Protein 6NNR (pdb70)

Solvent-accessible surface area: 20261 Å² total

Sequence (526 aa):
KQYLELMQKVLDEEGTTQQKKNDRTGTGTLSSIFGHQMRRFNLQDGFPLVTTKRRCCHHLLRSIIHELLWFLQGDTNIAYLHENNVTIWDEWADENGDDLGPVYGKQWRAWPTPDGRHIIDQITTVVLNQLKNDPDSRRIIIVSAWNVGELDKMALLAPCHAFFQFYVADDGKLSCQLYQRSCDVFLGLPFNIASYALLLVHMMMAQQQCDLEVGDFVWTGGDTHLYSNHMDQTHLLQLSREEPRPLPKKLIIKRKPESSIFDYRFEDFEIIEGYDPHPGIKAPVAIKQYLELMQKKVLLDEGTQQKNDRTGTGTLSSIFGHQMRFNLQDGFPLVTTKRRCHLRRSIIHELLWFLQQGDTNIAYLHENNVTIWDEWADENGDLGPVYGKQWRAWPTPDGRHIDQITTVLNQLKNDPDSRRIIVSAWNVGELDKMALLAPCHAFFQFYVADGKLSCQLYQRSCDVFLGLPFNIASYALLLVHMMMAQQCDLEVGDFVWTGGDTHLYSSNHMDQTHLQLSREPRPLPKLIIKRKPESIFDYRFEDFEIEGYDPHPGIKAPVAI

CATH classification: 3.30.572.10

Nearest PDB structures (foldseek):
  3bgx-assembly1_A  TM=1.001E+00  e=1.207E-60  Escherichia coli
  2fto-assembly1_X-2  TM=1.001E+00  e=1.131E-60  Escherichia coli
  1ddu-assembly1_A  TM=1.001E+00  e=1.466E-60  Escherichia coli
  1fwm-assembly1_B  TM=9.987E-01  e=2.802E-60  Escherichia coli
  1dna-assembly1_B  TM=9.992E-01  e=1.165E-59  Escherichia coli

Radius of gyration: 22.8 Å; Cα contacts (8 Å, |Δi|>4): 1130; chains: 2; boun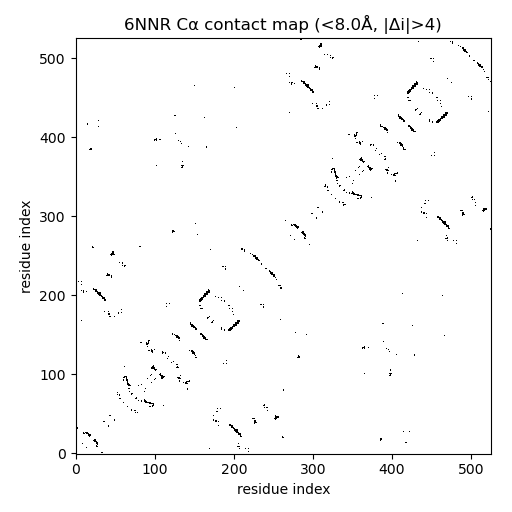ding box: 58×60×54 Å

Foldseek 3Di:
DQLLVVLVCLVVPFDWDADPLRQIWTWDFKDKDKDFCVQFQQFFFLADDDVQLLVQVLLCLCVLHFFCPSVVVVPHCVCVVQADPRRGQFRFRSNQCQFNADPVGGTDNLVVVLLVCCQPPQVDFPSKGARQNVVRQVRGSHGQQQGMKGWHDDPQAIEMETEGAEEQSPPPVSSVSNNVSVVRVLSSLQNVGHHGMYMYMYGTHIHGPQCVVVSVSSSVDDTDRHWHKAFQDNDPDSSPDDPVRIDTGDRNHDYHDDTDDRD/DVLLVVLVCLVVPFDWDCDPLRQIWGWDFKDKDKDFCVQFQPFFFLADDDVLQLVQVLLCLCVLHFFCPSVVVSPHCPCVVQADPRRGFFNARSVQCQFNADPVGGGDNLVVVLLCCCQPPQQDPPSKGARQPVVRQVGGSDGQQQGMKGWHDDPQAIEMETEGAEEQSPPGVSSVSNNVSVLRVLSCLSRVGHHGMYMYMYGTHIHGPQCPVVSVSSSVDDTDRHWHKAQQDNDPDSSPDDPVRIDTGPRNHDHHDDDDDRD

Secondary structure (DSSP, 8-state):
-HHHHHHHHHHHH-EEE--TTSS-EEEEEEEEEEEEGGG------SS---HHHHHHHHHHHHHT--BTHHHHHTT--TTGGG--TTSB--S-HHHHHHHEEPTTS-EE-HHHHHHHHHHH-TT-S--EEE---GGGGGGSSS--SEEEEEEEEETTEEEEEEEEEEEETTTHHHHHHHHHHHHHHHHHHHHT-EEEEEEEEEEEEEEEGGGHHHHHHHHTSPPPPP-EEEE----SSTT---GGGEEEES--PPPP---PPP-/-HHHHHHHHHHHH-EEE--TTSS-EEEEEEEEEEEEGGG------SS---HHHHHHHHHHHHTT--BTHHHHHTT--TTGGG--TTSB--S-HHHHHHHEEPTTS-EE-HHHHHHHHHHH-TT-S--EEE---GGGGGGSSS--SEEEEEEEEETTEEEEEEEEEEEETTTHHHHHHHHHHHHHHHHHHHHT-EEEEEEEEEEEEEEEGGGHHHHHHHHTSPP----EEEE----SSTT---GGGEEEES--PPPP---PPP-

Organism: Escherichia coli (strain K12) (NCBI:txid83333)

Structure (mmCIF, N/CA/C/O backbone):
data_6NNR
#
_entry.id   6NNR
#
_cell.length_a   125.530
_cell.length_b   125.530
_cell.length_c   66.757
_cell.angle_alpha   90.00
_cell.angle_beta   90.00
_cell.angle_gamma   120.00
#
_symmetry.space_group_name_H-M   'P 63'
#
loop_
_entity.id
_entity.type
_entity.pdbx_description
1 polymer 'Thymidylate synthase'
2 non-polymer "2'-deoxy-5'-uridylic acid"
3 non-polymer '10-PROPARGYL-5,8-DIDEAZAFOLIC ACID'
4 non-polymer 'SODIUM ION'
5 non-polymer '4-(2-HYDROXYETHYL)-1-PIPERAZINE ETHANESULFONIC ACID'
6 water water
#
loop_
_atom_site.group_PDB
_atom_site.id
_atom_site.type_symbol
_atom_site.label_atom_id
_atom_site.label_alt_id
_atom_site.label_comp_id
_atom_site.label_asym_id
_atom_site.label_entity_id
_atom_site.label_seq_id
_atom_site.pdbx_PDB_ins_code
_atom_site.Cartn_x
_atom_site.Cartn_y
_atom_site.Cartn_z
_atom_site.occupancy
_atom_site.B_iso_or_equiv
_atom_site.auth_seq_id
_atom_site.auth_comp_id
_atom_site.auth_asym_id
_atom_site.auth_atom_id
_atom_site.pdbx_PDB_model_num
ATOM 18 N N . LYS A 1 2 ? -7.505 31.854 32.729 1.00 9.45 2 LYS A N 1
ATOM 19 C CA . LYS A 1 2 ? -8.729 32.618 32.936 1.00 1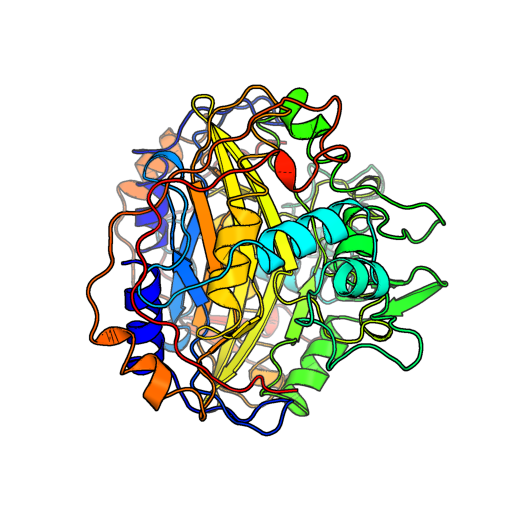0.36 2 LYS A CA 1
ATOM 20 C C . LYS A 1 2 ? -9.400 33.038 31.624 1.00 9.09 2 LYS A C 1
ATOM 21 O O . LYS A 1 2 ? -10.600 32.836 31.463 1.00 10.21 2 LYS A O 1
ATOM 40 N N . GLN A 1 3 ? -8.645 33.634 30.696 1.00 9.26 3 GLN A N 1
ATOM 41 C CA . GLN A 1 3 ? -9.254 34.140 29.459 1.00 9.65 3 GLN A CA 1
ATOM 42 C C . GLN A 1 3 ? -9.851 32.995 28.649 1.00 8.89 3 GLN A C 1
ATOM 43 O O . GLN A 1 3 ? -10.877 33.153 27.969 1.00 9.39 3 GLN A O 1
ATOM 57 N N . TYR A 1 4 ? -9.167 31.856 28.647 1.00 8.81 4 TYR A N 1
ATOM 58 C CA . TYR A 1 4 ? -9.566 30.693 27.863 1.00 8.85 4 TYR A CA 1
ATOM 59 C C . TYR A 1 4 ? -10.832 30.057 28.433 1.00 8.44 4 TYR A C 1
ATOM 60 O O . TYR A 1 4 ? -11.771 29.731 27.690 1.00 8.95 4 TYR A O 1
ATOM 78 N N . LEU A 1 5 ? -10.886 29.875 29.753 1.00 9.08 5 LEU A N 1
ATOM 79 C CA . LEU A 1 5 ? -12.092 29.334 30.375 1.00 9.00 5 LEU A CA 1
ATOM 80 C C . LEU A 1 5 ? -13.267 30.299 30.228 1.00 8.99 5 LEU A C 1
ATOM 81 O O . LEU A 1 5 ? -14.411 29.874 30.016 1.00 9.90 5 LEU A O 1
ATOM 97 N N . GLU A 1 6 ? -13.012 31.607 30.277 1.00 9.47 6 GLU A N 1
ATOM 98 C CA . GLU A 1 6 ? -14.094 32.556 30.065 1.00 10.12 6 GLU A CA 1
ATOM 99 C C . GLU A 1 6 ? -14.637 32.455 28.646 1.00 9.18 6 GLU A C 1
ATOM 100 O O . GLU A 1 6 ? -15.848 32.578 28.435 1.00 9.84 6 GLU A O 1
ATOM 112 N N . LEU A 1 7 ? -13.771 32.223 27.662 1.00 8.99 7 LEU A N 1
ATOM 113 C CA . LEU A 1 7 ? -14.245 32.028 26.298 1.00 9.22 7 LEU A CA 1
ATOM 114 C C . LEU A 1 7 ? -15.075 30.756 26.196 1.00 8.58 7 LEU A C 1
ATOM 115 O O . LEU A 1 7 ? -16.149 30.759 25.589 1.00 9.31 7 LEU A O 1
ATOM 131 N N . MET A 1 8 ? -14.598 29.646 26.764 1.00 8.61 8 MET A N 1
ATOM 132 C CA . MET A 1 8 ? -15.411 28.428 26.745 1.00 9.18 8 MET A CA 1
ATOM 133 C C . MET A 1 8 ? -16.805 28.710 27.292 1.00 8.96 8 MET A C 1
ATOM 134 O O . MET A 1 8 ? -17.816 28.320 26.695 1.00 9.78 8 MET A O 1
ATOM 148 N N . GLN A 1 9 ? -16.878 29.390 28.436 1.00 9.47 9 GLN A N 1
ATOM 149 C CA . GLN A 1 9 ? -18.172 29.644 29.050 1.00 10.44 9 GLN A CA 1
ATOM 150 C C . GLN A 1 9 ? -19.031 30.560 28.189 1.00 9.99 9 GLN A C 1
ATOM 151 O O . GLN A 1 9 ? -20.259 30.409 28.173 1.00 11.00 9 GLN A O 1
ATOM 165 N N . LYS A 1 10 ? -18.415 31.520 27.482 1.00 9.85 10 LYS A N 1
ATOM 166 C CA . LYS A 1 10 ? -19.153 32.401 26.589 1.00 10.67 10 LYS A CA 1
ATOM 167 C C . LYS A 1 10 ? -19.743 31.629 25.414 1.00 10.02 10 LYS A C 1
ATOM 168 O O . LYS A 1 10 ? -20.893 31.867 25.038 1.00 10.89 10 LYS A O 1
ATOM 187 N N . VAL A 1 11 ? -18.972 30.722 24.801 1.00 9.75 11 VAL A N 1
ATOM 188 C CA . VAL A 1 11 ? -19.533 29.888 23.735 1.00 9.50 11 VAL A CA 1
ATOM 189 C C . VAL A 1 11 ? -20.729 29.108 24.257 1.00 9.56 11 VAL A C 1
ATOM 190 O O . VAL A 1 11 ? -21.782 29.034 23.606 1.00 10.22 11 VAL A O 1
ATOM 203 N N . LEU A 1 12 ? -20.580 28.504 25.441 1.00 9.54 12 LEU A N 1
ATOM 204 C CA . LEU A 1 12 ? -21.676 27.729 26.018 1.00 9.87 12 LEU A CA 1
ATOM 205 C C . LEU A 1 12 ? -22.893 28.605 26.288 1.00 10.42 12 LEU A C 1
ATOM 206 O O . LEU A 1 12 ? -24.037 28.191 26.043 1.00 10.67 12 LEU A O 1
ATOM 222 N N . ASP A 1 13 ? -22.678 29.810 26.813 1.00 9.97 13 ASP A N 1
ATOM 223 C CA . ASP A 1 13 ? -23.796 30.656 27.220 1.00 11.24 13 ASP A CA 1
ATOM 224 C C . ASP A 1 13 ? -24.485 31.335 26.039 1.00 12.32 13 ASP A C 1
ATOM 225 O O . ASP A 1 13 ? -25.704 31.570 26.100 1.00 14.66 13 ASP A O 1
ATOM 234 N N A GLU A 1 14 ? -23.749 31.641 24.971 0.55 11.40 14 GLU A N 1
ATOM 235 N N B GLU A 1 14 ? -23.745 31.672 24.979 0.45 10.96 14 GLU A N 1
ATOM 236 C CA A GLU A 1 14 ? -24.239 32.500 23.902 0.55 13.24 14 GLU A CA 1
ATOM 237 C CA B GLU A 1 14 ? -24.266 32.495 23.896 0.45 11.77 14 GLU A CA 1
ATOM 238 C C A GLU A 1 14 ? -24.217 31.851 22.528 0.55 12.62 14 GLU A C 1
ATOM 239 C C B GLU A 1 14 ? -24.354 31.779 22.556 0.45 10.20 14 GLU A C 1
ATOM 240 O O A GLU A 1 14 ? -24.689 32.466 21.563 0.55 14.85 14 GLU A O 1
ATOM 241 O O B GLU A 1 14 ? -25.036 32.275 21.653 0.45 10.91 14 GLU A O 1
ATOM 264 N N . GLY A 1 15 ? -23.685 30.646 22.399 1.00 11.60 15 GLY A N 1
ATOM 265 C CA . GLY A 1 15 ? -23.579 30.029 21.094 1.00 10.87 15 GLY A CA 1
ATOM 266 C C . GLY A 1 15 ? -24.891 29.461 20.577 1.00 11.64 15 GLY A C 1
ATOM 267 O O . GLY A 1 15 ? -25.860 29.239 21.310 1.00 13.68 15 GLY A O 1
ATOM 272 N N A THR A 1 16 ? -24.914 29.159 19.293 0.55 12.31 16 THR A N 1
ATOM 273 N N B THR A 1 16 ? -24.903 29.285 19.252 0.45 10.81 16 THR A N 1
ATOM 274 C CA A THR A 1 16 ? -26.056 28.483 18.707 0.55 12.68 16 THR A CA 1
ATOM 275 C CA B THR A 1 16 ? -26.001 28.704 18.489 0.45 12.00 16 THR A CA 1
ATOM 276 C C A THR A 1 16 ? -25.575 27.253 17.949 0.55 11.34 16 THR A C 1
ATOM 277 C C B THR A 1 16 ? -25.547 27.385 17.872 0.45 11.82 16 THR A C 1
ATOM 278 O O A THR A 1 16 ? -24.420 27.162 17.535 0.55 11.05 16 THR A O 1
ATOM 279 O O B THR A 1 16 ? -24.407 27.258 17.418 0.45 12.50 16 THR A O 1
ATOM 300 N N A GLN A 1 17 ? -26.466 26.280 17.798 0.55 11.23 17 GLN A N 1
ATOM 301 N N B GLN A 1 17 ? -26.450 26.409 17.851 0.45 13.47 17 GLN A N 1
ATOM 302 C CA A GLN A 1 17 ? -26.112 25.075 17.065 0.55 11.97 17 GLN A CA 1
ATOM 303 C CA B GLN A 1 17 ? -26.148 25.078 17.341 0.45 15.71 17 GLN A CA 1
ATOM 304 C C A GLN A 1 17 ? -25.949 25.369 15.583 0.55 12.77 17 GLN A C 1
ATOM 305 C C B GLN A 1 17 ? -26.183 25.077 15.815 0.45 14.67 17 GLN A C 1
ATOM 306 O O A GLN A 1 17 ? -26.734 26.110 14.983 0.55 11.96 17 GLN A O 1
ATOM 307 O O B GLN A 1 17 ? -27.184 25.476 15.213 0.45 15.14 17 GLN A O 1
ATOM 334 N N A LYS A 1 18 ? -24.921 24.765 14.998 0.55 12.36 18 LYS A N 1
ATOM 335 N N B LYS A 1 18 ? -25.094 24.620 15.190 0.45 13.09 18 LYS A N 1
ATOM 336 C CA A LYS A 1 18 ? -24.642 24.836 13.572 0.55 12.90 18 LYS A CA 1
ATOM 337 C CA B LYS A 1 18 ? -24.938 24.649 13.738 0.45 14.18 18 LYS A CA 1
ATOM 338 C C A LYS A 1 18 ? -24.228 23.453 13.093 0.55 11.28 18 LYS A C 1
ATOM 339 C C B LYS A 1 18 ? -24.452 23.304 13.217 0.45 12.80 18 LYS A C 1
ATOM 340 O O A LYS A 1 18 ? -23.452 22.765 13.764 0.55 10.72 18 LYS A O 1
ATOM 341 O O B LYS A 1 18 ? -23.796 22.540 13.929 0.45 14.44 18 LYS A O 1
ATOM 378 N N . ASN A 1 19 ? -24.745 23.046 11.940 1.00 12.56 19 ASN A N 1
ATOM 379 C CA . ASN A 1 19 ? -24.088 21.974 11.201 1.00 11.55 19 ASN A CA 1
ATOM 380 C C . ASN A 1 19 ? -22.732 22.493 10.714 1.00 11.17 19 ASN A C 1
ATOM 381 O O . ASN A 1 19 ? -22.473 23.699 10.706 1.00 11.79 19 ASN A O 1
ATOM 393 N N . ASP A 1 20 ? -21.854 21.579 10.303 1.00 10.61 20 ASP A N 1
ATOM 394 C CA . ASP A 1 20 ? -20.545 22.005 9.824 1.00 10.36 20 ASP A CA 1
ATOM 395 C C . ASP A 1 20 ? -20.022 21.055 8.752 1.00 10.26 20 ASP A C 1
ATOM 396 O O . ASP A 1 20 ? -20.548 19.953 8.535 1.00 10.69 20 ASP A O 1
ATOM 405 N N . ARG A 1 21 ? -18.949 21.516 8.094 1.00 9.62 21 ARG A N 1
ATOM 406 C CA . ARG A 1 21 ? -18.280 20.775 7.023 1.00 9.97 21 ARG A CA 1
ATOM 407 C C . ARG A 1 21 ? -18.014 19.325 7.397 1.00 9.81 21 ARG A C 1
ATOM 408 O O . ARG A 1 21 ? -18.170 18.433 6.553 1.00 10.96 21 ARG A O 1
ATOM 429 N N . THR A 1 22 ? -17.560 19.075 8.632 1.00 9.60 22 THR A N 1
ATOM 430 C CA . THR A 1 22 ? -17.122 17.741 9.036 1.00 9.98 22 THR A CA 1
ATOM 431 C C . THR A 1 22 ? -18.281 16.798 9.342 1.00 10.25 22 THR A C 1
ATOM 432 O O . THR A 1 22 ? -18.042 15.608 9.541 1.00 11.26 22 THR A O 1
ATOM 443 N N . GLY A 1 23 ? -19.507 17.303 9.420 1.00 10.13 23 GLY A N 1
ATOM 444 C CA . GLY A 1 23 ? -20.660 16.502 9.799 1.00 10.49 23 GLY A CA 1
ATOM 445 C C . GLY A 1 23 ? -20.801 16.251 11.280 1.00 11.30 23 GLY A C 1
ATOM 446 O O . GLY A 1 23 ? -21.625 15.420 11.682 1.00 14.02 23 GLY A O 1
ATOM 450 N N . THR A 1 24 ? -20.040 16.942 12.116 1.00 10.47 24 THR A N 1
ATOM 451 C CA . THR A 1 24 ? -20.047 16.714 13.554 1.00 10.22 24 THR A CA 1
ATOM 452 C C . THR A 1 24 ? -21.084 17.563 14.276 1.00 10.41 24 THR A C 1
ATOM 453 O O . THR A 1 24 ? -21.719 17.090 15.230 1.00 11.51 24 THR A O 1
ATOM 464 N N . GLY A 1 25 ? -21.242 18.809 13.853 1.00 10.64 25 GLY A N 1
ATOM 465 C CA . GLY A 1 25 ? -22.076 19.764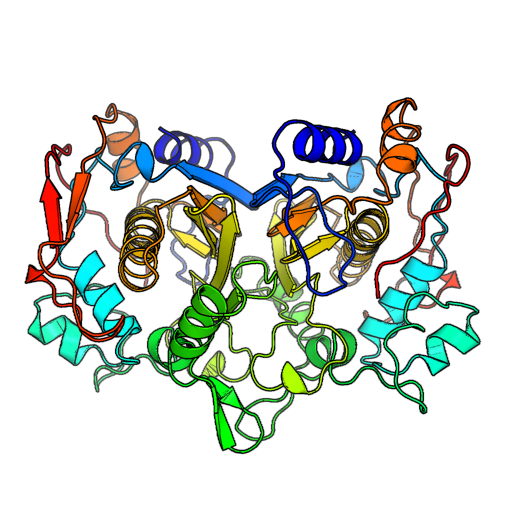 14.547 1.00 10.51 25 GLY A CA 1
ATOM 466 C C . GLY A 1 25 ? -21.293 20.521 15.606 1.00 10.06 25 GLY A C 1
ATOM 467 O O . GLY A 1 25 ? -20.434 19.947 16.283 1.00 10.46 25 GLY A O 1
ATOM 471 N N . THR A 1 26 ? -21.590 21.814 15.758 1.00 9.93 26 THR A N 1
ATOM 472 C CA . THR A 1 26 ? -20.911 22.668 16.723 1.00 9.44 26 THR A CA 1
ATOM 473 C C . THR A 1 26 ? -21.912 23.551 17.454 1.00 9.45 26 THR A C 1
ATOM 474 O O . THR A 1 26 ? -23.075 23.698 17.051 1.00 10.68 26 THR A O 1
ATOM 485 N N . LEU A 1 27 ? -21.435 24.129 18.547 1.00 9.64 27 LEU A N 1
ATOM 486 C CA . LEU A 1 27 ? -22.043 25.284 19.190 1.00 9.05 27 LEU A CA 1
ATOM 487 C C . LEU A 1 27 ? -21.105 26.457 18.937 1.00 8.60 27 LEU A C 1
ATOM 488 O O . LEU A 1 27 ? -19.908 26.364 19.245 1.00 9.35 27 LEU A O 1
ATOM 504 N N A SER A 1 28 ? -21.643 27.558 18.397 0.64 9.99 28 SER A N 1
ATOM 505 N N B SER A 1 28 ? -21.596 27.525 18.307 0.36 8.32 28 SER A N 1
ATOM 506 C CA A SER A 1 28 ? -20.826 28.575 17.738 0.64 9.95 28 SER A CA 1
ATOM 507 C CA B SER A 1 28 ? -20.673 28.562 17.857 0.36 9.31 28 SER A CA 1
ATOM 508 C C A SER A 1 28 ? -21.220 29.991 18.149 0.64 10.28 28 SER A C 1
ATOM 509 C C B SER A 1 28 ? -21.183 29.959 18.167 0.36 10.05 28 SER A C 1
ATOM 510 O O A SER A 1 28 ? -22.414 30.314 18.213 0.64 9.96 28 SER A O 1
ATOM 511 O O B SER A 1 28 ? -22.390 30.226 18.183 0.36 11.03 28 SER A O 1
ATOM 526 N N . ILE A 1 29 ? -20.219 30.845 18.393 1.00 9.72 29 ILE A N 1
ATOM 527 C CA . ILE A 1 29 ? -20.402 32.288 18.422 1.00 9.69 29 ILE A CA 1
ATOM 528 C C . ILE A 1 29 ? -19.579 32.895 17.281 1.00 9.32 29 ILE A C 1
ATOM 529 O O . ILE A 1 29 ? -18.717 32.244 16.686 1.00 9.60 29 ILE A O 1
ATOM 546 N N . PHE A 1 30 ? -19.836 34.172 16.996 1.00 9.31 30 PHE A N 1
ATOM 547 C CA . PHE A 1 30 ? -19.119 34.889 15.950 1.00 9.06 30 PHE A CA 1
ATOM 548 C C . PHE A 1 30 ? -18.570 36.180 16.534 1.00 8.98 30 PHE A C 1
ATOM 549 O O . PHE A 1 30 ? -19.332 37.063 16.935 1.00 9.97 30 PHE A O 1
ATOM 566 N N . GLY A 1 31 ? -17.248 36.287 16.565 1.00 8.96 31 GLY A N 1
ATOM 567 C CA . GLY A 1 31 ? -16.608 37.467 17.100 1.00 9.01 31 GLY A CA 1
ATOM 568 C C . GLY A 1 31 ? -16.273 37.348 18.571 1.00 9.00 31 GLY A C 1
ATOM 569 O O . GLY A 1 31 ? -17.152 37.200 19.421 1.00 11.57 31 GLY A O 1
ATOM 573 N N . HIS A 1 32 ? -14.983 37.425 18.881 1.00 8.76 32 HIS A N 1
ATOM 574 C CA . HIS A 1 32 ? -14.490 37.448 20.249 1.00 8.65 32 HIS A CA 1
ATOM 575 C C . HIS A 1 32 ? -13.121 38.093 20.210 1.00 8.20 32 HIS A C 1
ATOM 576 O O . HIS A 1 32 ? -12.441 38.043 19.184 1.00 9.14 32 HIS A O 1
ATOM 590 N N . GLN A 1 33 ? -12.703 38.675 21.330 1.00 8.48 33 GLN A N 1
ATOM 591 C CA . GLN A 1 33 ? -11.334 39.175 21.449 1.00 8.63 33 GLN A CA 1
ATOM 592 C C . GLN A 1 33 ? -10.870 39.014 22.884 1.00 8.56 33 GLN A C 1
ATOM 593 O O . GLN A 1 33 ? -11.639 39.248 23.813 1.00 10.46 33 GLN A O 1
ATOM 607 N N . MET A 1 34 ? -9.610 38.615 23.056 1.00 8.67 34 MET A N 1
ATOM 608 C CA . MET A 1 34 ? -9.007 38.492 24.374 1.00 8.56 34 MET A CA 1
ATOM 609 C C . MET A 1 34 ? -7.514 38.788 24.238 1.00 8.04 34 MET A C 1
ATOM 610 O O . MET A 1 34 ? -6.973 38.801 23.135 1.00 8.89 34 MET A O 1
ATOM 624 N N A ARG A 1 35 ? -6.870 39.064 25.369 0.64 8.02 35 ARG A N 1
ATOM 625 N N B ARG A 1 35 ? -6.843 38.979 25.380 0.36 8.75 35 ARG A N 1
ATOM 626 C CA A ARG A 1 35 ? -5.469 39.460 25.385 0.64 8.56 35 ARG A CA 1
ATOM 627 C CA B ARG A 1 35 ? -5.493 39.543 25.422 0.36 10.06 35 ARG A CA 1
ATOM 628 C C A ARG A 1 35 ? -4.700 38.640 26.404 0.64 8.03 35 ARG A C 1
ATOM 629 C C B ARG A 1 35 ? -4.644 38.832 26.473 0.36 9.33 35 ARG A C 1
ATOM 630 O O A ARG A 1 35 ? -5.226 38.268 27.455 0.64 8.95 35 ARG A O 1
ATOM 631 O O B ARG A 1 35 ? -5.070 38.712 27.625 0.36 9.72 35 ARG A O 1
ATOM 672 N N . PHE A 1 36 ? -3.431 38.399 26.086 1.00 8.55 36 PHE A N 1
ATOM 673 C CA . PHE A 1 36 ? -2.464 37.742 26.971 1.00 8.80 36 PHE A CA 1
ATOM 674 C C . PHE A 1 36 ? -1.241 38.655 27.061 1.00 8.38 36 PHE A C 1
ATOM 675 O O . PHE A 1 36 ? -0.543 38.847 26.064 1.00 9.18 36 PHE A O 1
ATOM 693 N N . ASN A 1 37 ? -0.988 39.216 28.249 1.00 9.01 37 ASN A N 1
ATOM 694 C CA . ASN A 1 37 ? 0.231 39.988 28.479 1.00 9.13 37 ASN A CA 1
ATOM 695 C C . ASN A 1 37 ? 1.343 38.968 28.689 1.00 8.71 37 ASN A C 1
ATOM 696 O O . ASN A 1 37 ? 1.341 38.231 29.680 1.00 9.07 37 ASN A O 1
ATOM 707 N N . LEU A 1 38 ? 2.261 38.879 27.728 1.00 8.47 38 LEU A N 1
ATOM 708 C CA . LEU A 1 38 ? 3.259 37.813 27.765 1.00 8.33 38 LEU A CA 1
ATOM 709 C C . LEU A 1 38 ? 4.261 37.999 28.904 1.00 8.94 38 LEU A C 1
ATOM 710 O O . LEU A 1 38 ? 4.964 37.051 29.265 1.00 9.96 38 LEU A O 1
ATOM 726 N N . GLN A 1 39 ? 4.331 39.193 29.498 1.00 8.94 39 GLN A N 1
ATOM 727 C CA . GLN A 1 39 ? 5.156 39.369 30.689 1.00 9.89 39 GLN A CA 1
ATOM 728 C C . GLN A 1 39 ? 4.525 38.767 31.934 1.00 11.04 39 GLN A C 1
ATOM 729 O O . GLN A 1 39 ? 5.228 38.586 32.938 1.00 12.62 39 GLN A O 1
ATOM 743 N N . ASP A 1 40 ? 3.231 38.424 31.894 1.00 10.16 40 ASP A N 1
ATOM 744 C CA . ASP A 1 40 ? 2.611 37.713 33.009 1.00 11.60 40 ASP A CA 1
ATOM 745 C C . ASP A 1 40 ? 3.051 36.254 33.071 1.00 11.80 40 ASP A C 1
ATOM 746 O O . ASP A 1 40 ? 2.966 35.630 34.135 1.00 16.18 40 ASP A O 1
ATOM 755 N N . GLY A 1 41 ? 3.505 35.688 31.966 1.00 10.24 41 GLY A N 1
ATOM 756 C CA . GLY A 1 41 ? 3.827 34.285 31.870 1.00 10.48 41 GLY A CA 1
ATOM 757 C C . GLY A 1 41 ? 3.447 33.761 30.505 1.00 8.85 41 GLY A C 1
ATOM 758 O O . GLY A 1 41 ? 2.760 34.438 29.725 1.00 9.75 41 GLY A O 1
ATOM 762 N N . PHE A 1 42 ? 3.923 32.565 30.204 1.00 8.75 42 PHE A N 1
ATOM 763 C CA . PHE A 1 42 ? 3.730 31.958 28.897 1.00 8.21 42 PHE A CA 1
ATOM 764 C C . PHE A 1 42 ? 2.351 31.309 28.842 1.00 8.19 42 PHE A C 1
ATOM 765 O O . PHE A 1 42 ? 2.029 30.478 29.709 1.00 8.66 42 PHE A O 1
ATOM 782 N N . PRO A 1 43 ? 1.498 31.681 27.869 1.00 7.73 43 PRO A N 1
ATOM 783 C CA . PRO A 1 43 ? 0.065 31.285 27.906 1.00 8.19 43 PRO A CA 1
ATOM 784 C C . PRO A 1 43 ? -0.183 29.889 27.334 1.00 7.90 43 PRO A C 1
ATOM 785 O O . PRO A 1 43 ? -0.802 29.705 26.270 1.00 8.70 43 PRO A O 1
ATOM 796 N N . LEU A 1 44 ? 0.306 28.883 28.074 1.00 7.94 44 LEU A N 1
ATOM 797 C CA . LEU A 1 44 ? 0.035 27.475 27.818 1.00 8.11 44 LEU A CA 1
ATOM 798 C C . LEU A 1 44 ? -1.036 26.999 28.800 1.00 7.66 44 LEU A C 1
ATOM 799 O O . LEU A 1 44 ? -0.830 27.024 30.018 1.00 8.51 44 LEU A O 1
ATOM 815 N N . VAL A 1 45 ? -2.182 26.559 28.262 1.00 7.92 45 VAL A N 1
ATOM 816 C CA . VAL A 1 45 ? -3.289 26.073 29.077 1.00 7.95 45 VAL A CA 1
ATOM 817 C C . VAL A 1 45 ? -2.789 25.104 30.138 1.00 8.17 45 VAL A C 1
ATOM 818 O O . VAL A 1 45 ? -2.061 24.144 29.843 1.00 9.02 45 VAL A O 1
ATOM 831 N N . THR A 1 46 ? -3.231 25.339 31.383 1.00 8.24 46 THR A N 1
ATOM 832 C CA . THR A 1 46 ? -2.883 24.523 32.540 1.00 9.31 46 THR A CA 1
ATOM 833 C C . THR A 1 46 ? -4.032 23.654 33.035 1.00 8.84 46 THR A C 1
ATOM 834 O O . THR A 1 46 ? -3.794 22.749 33.841 1.00 9.36 46 THR A O 1
ATOM 845 N N . THR A 1 47 ? -5.275 23.913 32.606 1.00 8.14 47 THR A N 1
ATOM 846 C CA . THR A 1 47 ? -6.410 23.137 33.096 1.00 8.68 47 THR A CA 1
ATOM 847 C C . THR A 1 47 ? -6.552 21.791 32.385 1.00 8.32 47 THR A C 1
ATOM 848 O O . THR A 1 47 ? -7.424 20.986 32.759 1.00 9.33 47 THR A O 1
ATOM 859 N N . LYS A 1 48 ? -5.667 21.508 31.432 1.00 8.07 48 LYS A N 1
ATOM 860 C CA . LYS A 1 48 ? -5.386 20.148 30.972 1.00 8.31 48 LYS A CA 1
ATOM 861 C C . LYS A 1 48 ? -3.926 20.149 30.531 1.00 8.55 48 LYS A C 1
ATOM 862 O O . LYS A 1 48 ? -3.386 21.191 30.140 1.00 9.30 48 LYS A O 1
ATOM 881 N N A ARG A 1 49 ? -3.278 18.990 30.605 0.37 9.20 49 ARG A N 1
ATOM 882 N N B ARG A 1 49 ? -3.311 18.975 30.524 0.63 9.09 49 ARG A N 1
ATOM 883 C CA A ARG A 1 49 ? -1.886 18.925 30.178 0.37 9.78 49 ARG A CA 1
ATOM 884 C CA B ARG A 1 49 ? -1.953 18.866 30.012 0.63 9.91 49 ARG A CA 1
ATOM 885 C C A ARG A 1 49 ? -1.804 19.069 28.667 0.37 10.57 49 ARG A C 1
ATOM 886 C C B ARG A 1 49 ? -1.959 18.996 28.492 0.63 9.23 49 ARG A C 1
ATOM 887 O O A ARG A 1 49 ? -2.390 18.276 27.921 0.37 11.53 49 ARG A O 1
ATOM 888 O O B ARG A 1 49 ? -2.643 18.236 27.800 0.63 10.01 49 ARG A O 1
ATOM 929 N N A CYS A 1 50 ? -1.049 20.065 28.222 0.37 11.60 50 CYS A N 1
ATOM 930 N N B CYS A 1 50 ? -1.178 19.942 27.970 0.63 8.67 50 CYS A N 1
ATOM 931 C CA A CYS A 1 50 ? -0.801 20.316 26.810 0.37 13.93 50 CYS A CA 1
ATOM 932 C CA B CYS A 1 50 ? -1.039 20.174 26.538 0.63 9.55 50 CYS A CA 1
ATOM 933 C C A CYS A 1 50 ? 0.697 20.197 26.571 0.37 14.62 50 CYS A C 1
ATOM 934 C C B CYS A 1 50 ? 0.315 19.708 26.025 0.63 12.00 50 CYS A C 1
ATOM 935 O O A CYS A 1 50 ? 1.483 20.922 27.187 0.37 17.90 50 CYS A O 1
ATOM 936 O O B CYS A 1 50 ? 1.317 19.791 26.733 0.63 12.56 50 CYS A O 1
ATOM 951 N N A HIS A 1 51 ? 1.093 19.299 25.670 0.37 13.40 51 HIS A N 1
ATOM 952 N N B HIS A 1 51 ? 0.341 19.248 24.765 0.63 12.15 51 HIS A N 1
ATOM 953 C CA A HIS A 1 51 ? 2.507 19.033 25.438 0.37 13.62 51 HIS A CA 1
ATOM 954 C CA B HIS A 1 51 ? 1.533 18.636 24.150 0.63 13.91 51 HIS A CA 1
ATOM 955 C C A HIS A 1 51 ? 3.081 20.068 24.482 0.37 12.03 51 HIS A C 1
ATOM 956 C C B HIS A 1 51 ? 2.433 19.717 23.539 0.63 12.55 51 HIS A C 1
ATOM 957 O O A HIS A 1 51 ? 2.699 20.131 23.308 0.37 13.04 51 HIS A O 1
ATOM 958 O O B HIS A 1 51 ? 2.438 19.961 22.333 0.63 11.26 51 HIS A O 1
ATOM 985 N N A LEU A 1 52 ? 4.014 20.873 24.984 0.37 9.74 52 LEU A N 1
ATOM 986 N N B LEU A 1 52 ? 3.257 20.337 24.390 0.63 12.94 52 LEU A N 1
ATOM 987 C CA A LEU A 1 52 ? 4.628 21.901 24.172 0.37 9.82 52 LEU A CA 1
ATOM 988 C CA B LEU A 1 52 ? 4.056 21.493 23.967 0.63 13.11 52 LEU A CA 1
ATOM 989 C C A LEU A 1 52 ? 5.404 21.322 22.993 0.37 11.58 52 LEU A C 1
ATOM 990 C C B LEU A 1 52 ? 5.048 21.153 22.858 0.63 12.87 52 LEU A C 1
ATOM 991 O O A LEU A 1 52 ? 5.702 22.073 22.057 0.37 10.63 52 LEU A O 1
ATOM 992 O O B LEU A 1 52 ? 5.289 21.960 21.951 0.63 10.89 52 LEU A O 1
ATOM 1023 N N . ARG A 1 53 ? 5.709 20.010 22.967 1.00 14.50 53 ARG A N 1
ATOM 1024 C CA . ARG A 1 53 ? 6.626 19.577 21.921 1.00 13.61 53 ARG A CA 1
ATOM 1025 C C . ARG A 1 53 ? 5.997 19.648 20.519 1.00 11.18 53 ARG A C 1
ATOM 1026 O O . ARG A 1 53 ? 6.673 20.032 19.559 1.00 11.53 53 ARG A O 1
ATOM 1047 N N . SER A 1 54 ? 4.709 19.275 20.372 1.00 10.86 54 SER A N 1
ATOM 1048 C CA . SER A 1 54 ? 4.058 19.389 19.062 1.00 10.15 54 SER A CA 1
ATOM 1049 C C . SER A 1 54 ? 3.908 20.843 18.637 1.00 9.10 54 SER A C 1
ATOM 1050 O O . SER A 1 54 ? 4.017 21.152 17.448 1.00 9.22 54 SER A O 1
ATOM 1058 N N . ILE A 1 55 ? 3.628 21.728 19.590 1.00 9.13 55 ILE A N 1
ATOM 1059 C CA . ILE A 1 55 ? 3.477 23.150 19.299 1.00 9.36 55 ILE A CA 1
ATOM 1060 C C . ILE A 1 55 ? 4.787 23.734 18.774 1.00 9.05 55 ILE A C 1
ATOM 1061 O O . ILE A 1 55 ? 4.814 24.448 17.763 1.00 8.97 55 ILE A O 1
ATOM 1077 N N . ILE A 1 56 ? 5.902 23.438 19.454 1.00 9.22 56 ILE A N 1
ATOM 1078 C CA . ILE A 1 56 ? 7.198 23.959 19.028 1.00 8.94 56 ILE A CA 1
ATOM 1079 C C . ILE A 1 56 ? 7.554 23.432 17.643 1.00 8.17 56 ILE A C 1
ATOM 1080 O O . ILE A 1 56 ? 7.937 24.191 16.746 1.00 8.84 56 ILE A O 1
ATOM 1096 N N . HIS A 1 57 ? 7.453 22.107 17.447 1.00 7.97 57 HIS A N 1
ATOM 1097 C CA . HIS A 1 57 ? 7.820 21.561 16.143 1.00 8.26 57 HIS A CA 1
ATOM 1098 C C . HIS A 1 57 ? 6.943 22.104 15.017 1.00 7.84 57 HIS A C 1
ATOM 1099 O O . HIS A 1 57 ? 7.443 22.373 13.920 1.00 8.52 57 HIS A O 1
ATOM 1113 N N . GLU A 1 58 ? 5.634 22.256 15.257 1.00 7.83 58 GLU A N 1
ATOM 1114 C CA . GLU A 1 58 ? 4.766 22.804 14.221 1.00 7.83 58 GLU A CA 1
ATOM 1115 C C . GLU A 1 58 ? 5.210 24.218 13.834 1.00 7.56 58 GLU A C 1
ATOM 1116 O O . GLU A 1 58 ? 5.222 24.566 12.645 1.00 7.61 58 GLU A O 1
ATOM 1128 N N . LEU A 1 59 ? 5.581 25.045 14.819 1.00 7.72 59 LEU A N 1
ATOM 1129 C CA . LEU A 1 59 ? 5.995 26.413 14.509 1.00 7.42 59 LEU A CA 1
ATOM 1130 C C . LEU A 1 59 ? 7.322 26.431 13.750 1.00 7.41 59 LEU A C 1
ATOM 1131 O O . LEU A 1 59 ? 7.496 27.194 12.788 1.00 7.83 59 LEU A O 1
ATOM 1147 N N . LEU A 1 60 ? 8.293 25.612 14.176 1.00 7.56 60 LEU A N 1
ATOM 1148 C CA . LEU A 1 60 ? 9.558 25.548 13.444 1.00 8.17 60 LEU A CA 1
ATOM 1149 C C . LEU A 1 60 ? 9.329 25.127 11.999 1.00 7.70 60 LEU A C 1
ATOM 1150 O O . LEU A 1 60 ? 9.989 25.638 11.076 1.00 8.01 60 LEU A O 1
ATOM 1166 N N . TRP A 1 61 ? 8.416 24.168 11.799 1.00 7.86 61 TRP A N 1
ATOM 1167 C CA . TRP A 1 61 ? 8.012 23.670 10.482 1.00 7.68 61 TRP A CA 1
ATOM 1168 C C . TRP A 1 61 ? 7.407 24.787 9.627 1.00 7.17 61 TRP A C 1
ATOM 1169 O O . TRP A 1 61 ? 7.811 24.975 8.475 1.00 8.19 61 TRP A O 1
ATOM 1190 N N . PHE A 1 62 ? 6.465 25.555 10.189 1.00 7.41 62 PHE A N 1
ATOM 1191 C CA . PHE A 1 62 ? 5.936 26.728 9.490 1.00 8.15 62 PHE A CA 1
ATOM 1192 C C . PHE A 1 62 ? 7.069 27.666 9.069 1.00 7.25 62 PHE A C 1
ATOM 1193 O O . PHE A 1 62 ? 7.111 28.161 7.928 1.00 7.71 62 PHE A O 1
ATOM 1210 N N . LEU A 1 63 ? 7.977 27.966 10.003 1.00 7.47 63 LEU A N 1
ATOM 1211 C CA . LEU A 1 63 ? 9.026 28.944 9.731 1.00 7.74 63 LEU A CA 1
ATOM 1212 C C . LEU A 1 63 ? 10.008 28.481 8.666 1.00 7.68 63 LEU A C 1
ATOM 1213 O O . LEU A 1 63 ? 10.614 29.320 7.980 1.00 8.87 63 LEU A O 1
ATOM 1229 N N . GLN A 1 64 ? 10.172 27.168 8.494 1.00 7.64 64 GLN A N 1
ATOM 1230 C CA . GLN A 1 64 ? 10.977 26.638 7.411 1.00 8.25 64 GLN A CA 1
ATOM 1231 C C . GLN A 1 64 ? 10.288 26.754 6.058 1.00 8.32 64 GLN A C 1
ATOM 1232 O O . GLN A 1 64 ? 10.944 26.544 5.031 1.00 9.52 64 GLN A O 1
ATOM 1246 N N . GLY A 1 65 ? 8.983 27.020 6.029 1.00 7.68 65 GLY A N 1
ATOM 1247 C CA . GLY A 1 65 ? 8.245 27.051 4.782 1.00 8.22 65 GLY A CA 1
ATOM 1248 C C . GLY A 1 65 ? 7.736 25.697 4.343 1.00 8.16 65 GLY A C 1
ATOM 1249 O O . GLY A 1 65 ? 7.362 25.545 3.173 1.00 9.54 65 GLY A O 1
ATOM 1253 N N . ASP A 1 66 ? 7.717 24.711 5.232 1.00 7.98 66 ASP A N 1
ATOM 1254 C CA . ASP A 1 66 ? 7.356 23.343 4.885 1.00 8.26 66 ASP A CA 1
ATOM 1255 C C . ASP A 1 66 ? 5.843 23.159 5.009 1.00 8.17 66 ASP A C 1
ATOM 1256 O O . ASP A 1 66 ? 5.196 23.773 5.861 1.00 9.36 66 ASP A O 1
ATOM 1265 N N . THR A 1 67 ? 5.298 22.273 4.139 1.00 8.44 67 THR A N 1
ATOM 1266 C CA . THR A 1 67 ? 3.885 21.904 4.122 1.00 8.56 67 THR A CA 1
ATOM 1267 C C . THR A 1 67 ? 3.687 20.397 3.964 1.00 8.99 67 THR A C 1
ATOM 1268 O O . THR A 1 67 ? 2.560 19.956 3.671 1.00 9.96 67 THR A O 1
ATOM 1279 N N . ASN A 1 68 ? 4.737 19.597 4.164 1.00 8.92 68 ASN A N 1
ATOM 1280 C CA . ASN A 1 68 ? 4.647 18.136 4.133 1.00 9.19 68 ASN A CA 1
ATOM 1281 C C . ASN A 1 68 ? 4.927 17.605 5.539 1.00 9.27 68 ASN A C 1
ATOM 1282 O O . ASN A 1 68 ? 5.796 18.124 6.244 1.00 9.61 68 ASN A O 1
ATOM 1293 N N . ILE A 1 69 ? 4.192 16.567 5.963 1.00 8.97 69 ILE A N 1
ATOM 1294 C CA . ILE A 1 69 ? 4.289 16.099 7.346 1.00 9.55 69 ILE A CA 1
ATOM 1295 C C . ILE A 1 69 ? 5.525 15.265 7.657 1.00 9.51 69 ILE A C 1
ATOM 1296 O O . ILE A 1 69 ? 5.708 14.913 8.827 1.00 9.93 69 ILE A O 1
ATOM 1312 N N . ALA A 1 70 ? 6.409 14.987 6.684 1.00 9.52 70 ALA A N 1
ATOM 1313 C CA . ALA A 1 70 ? 7.580 14.158 6.973 1.00 10.31 70 ALA A CA 1
ATOM 1314 C C . ALA A 1 70 ? 8.394 14.697 8.154 1.00 10.31 70 ALA A C 1
ATOM 1315 O O . ALA A 1 70 ? 8.796 13.927 9.039 1.00 10.90 70 ALA A O 1
ATOM 1322 N N . TYR A 1 71 ? 8.667 16.013 8.184 1.00 9.94 71 TYR A N 1
ATOM 1323 C CA . TYR A 1 71 ? 9.427 16.594 9.295 1.00 10.56 71 TYR A CA 1
ATOM 1324 C C . TYR A 1 71 ? 8.716 16.368 10.627 1.00 9.89 71 TYR A C 1
ATOM 1325 O O . TYR A 1 71 ? 9.352 16.094 11.654 1.00 11.15 71 TYR A O 1
ATOM 1343 N N . LEU A 1 72 ? 7.392 16.515 10.635 1.00 9.75 72 LEU A N 1
ATOM 1344 C CA . LEU A 1 72 ? 6.634 16.278 11.857 1.00 9.25 72 LEU A CA 1
ATOM 1345 C C . LEU A 1 72 ? 6.783 14.828 12.313 1.00 10.31 72 LEU A C 1
ATOM 1346 O O . LEU A 1 72 ? 7.026 14.567 13.500 1.00 10.78 72 LEU A O 1
ATOM 1362 N N . HIS A 1 73 ? 6.696 13.874 11.381 1.00 10.67 73 HIS A N 1
ATOM 1363 C CA . HIS A 1 73 ? 6.863 12.461 11.739 1.00 11.82 73 HIS A CA 1
ATOM 1364 C C . HIS A 1 73 ? 8.265 12.156 12.240 1.00 13.26 73 HIS A C 1
ATOM 1365 O O . HIS A 1 73 ? 8.431 11.331 13.144 1.00 14.26 73 HIS A O 1
ATOM 1379 N N . GLU A 1 74 ? 9.285 12.795 11.663 1.00 12.75 74 GLU A N 1
ATOM 1380 C CA . GLU A 1 74 ? 10.647 12.612 12.154 1.00 13.80 74 GLU A CA 1
ATOM 1381 C C . GLU A 1 74 ? 10.738 12.971 13.629 1.00 14.20 74 GLU A C 1
ATOM 1382 O O . GLU A 1 74 ? 11.609 12.463 14.350 1.00 18.15 74 GLU A O 1
ATOM 1394 N N . ASN A 1 75 ? 9.845 13.843 14.092 1.00 13.27 75 ASN A N 1
ATOM 1395 C CA . ASN A 1 75 ? 9.821 14.325 15.462 1.00 13.88 75 ASN A CA 1
ATOM 1396 C C . ASN A 1 75 ? 8.613 13.820 16.248 1.00 13.39 75 ASN A C 1
ATOM 1397 O O . ASN A 1 75 ? 8.270 14.385 17.288 1.00 14.43 75 ASN A O 1
ATOM 1408 N N . ASN A 1 76 ? 7.969 12.755 15.771 1.00 13.12 76 ASN A N 1
ATOM 1409 C CA . ASN A 1 76 ? 6.864 12.104 16.472 1.00 14.94 76 ASN A CA 1
ATOM 1410 C C . ASN A 1 76 ? 5.710 13.066 16.753 1.00 12.17 76 ASN A C 1
ATOM 1411 O O . ASN A 1 76 ? 5.113 13.049 17.829 1.00 15.49 76 ASN A O 1
ATOM 1422 N N . VAL A 1 77 ? 5.362 13.869 15.753 1.00 10.69 77 VAL A N 1
ATOM 1423 C CA . VAL A 1 77 ? 4.251 14.816 15.822 1.00 9.87 77 VAL A CA 1
ATOM 1424 C C . VAL A 1 77 ? 3.230 14.406 14.762 1.00 9.83 77 VAL A C 1
ATOM 1425 O O . VAL A 1 77 ? 3.539 14.383 13.568 1.00 10.31 77 VAL A O 1
ATOM 1438 N N . THR A 1 78 ? 2.006 14.117 15.205 1.00 9.69 78 THR A N 1
ATOM 1439 C CA . THR A 1 78 ? 0.971 13.512 14.368 1.00 9.89 78 THR A CA 1
ATOM 1440 C C . THR A 1 78 ? -0.241 14.420 14.151 1.00 9.24 78 THR A C 1
ATOM 1441 O O . THR A 1 78 ? -1.235 13.983 13.558 1.00 9.88 78 THR A O 1
ATOM 1452 N N . ILE A 1 79 ? -0.172 15.688 14.558 1.00 9.10 79 ILE A N 1
ATOM 1453 C CA . ILE A 1 79 ? -1.355 16.556 14.545 1.00 8.83 79 ILE A CA 1
ATOM 1454 C C . ILE A 1 79 ? -1.914 16.872 13.162 1.00 8.41 79 ILE A C 1
ATOM 1455 O O . ILE A 1 79 ? -3.080 17.268 13.081 1.00 9.11 79 ILE A O 1
ATOM 1471 N N . TRP A 1 80 ? -1.140 16.715 12.082 1.00 8.24 80 TRP A N 1
ATOM 1472 C CA . TRP A 1 80 ? -1.610 17.026 10.734 1.00 8.60 80 TRP A CA 1
ATOM 1473 C C . TRP A 1 80 ? -1.926 15.782 9.905 1.00 8.74 80 TRP A C 1
ATOM 1474 O O . TRP A 1 80 ? -2.238 15.896 8.716 1.00 9.30 80 TRP A O 1
ATOM 1495 N N . ASP A 1 81 ? -1.897 14.594 10.514 1.00 8.89 81 ASP A N 1
ATOM 1496 C CA . ASP A 1 81 ? -1.982 13.363 9.735 1.00 9.67 81 ASP A CA 1
ATOM 1497 C C . ASP A 1 81 ? -3.280 13.248 8.940 1.00 9.59 81 ASP A C 1
ATOM 1498 O O . ASP A 1 81 ? -3.267 12.752 7.809 1.00 10.47 81 ASP A O 1
ATOM 1507 N N . GLU A 1 82 ? -4.411 13.626 9.530 1.00 9.55 82 GLU A N 1
ATOM 1508 C CA . GLU A 1 82 ? -5.714 13.325 8.953 1.00 9.52 82 GLU A CA 1
ATOM 1509 C C . GLU A 1 82 ? -6.000 14.061 7.655 1.00 9.52 82 GLU A C 1
ATOM 1510 O O . GLU A 1 82 ? -6.952 13.669 6.971 1.00 11.98 82 GLU A O 1
ATOM 1522 N N . TRP A 1 83 ? -5.246 15.101 7.301 1.00 9.47 83 TRP A N 1
ATOM 1523 C CA . TRP A 1 83 ? -5.544 15.909 6.125 1.00 8.92 83 TRP A CA 1
ATOM 1524 C C . TRP A 1 83 ? -4.488 15.780 5.043 1.00 9.06 83 TRP A C 1
ATOM 1525 O O . TRP A 1 83 ? -4.693 16.303 3.948 1.00 10.40 83 TRP A O 1
ATOM 1546 N N . ALA A 1 84 ? -3.374 15.100 5.314 1.00 9.54 84 ALA A N 1
ATOM 1547 C CA . ALA A 1 84 ? -2.304 14.975 4.336 1.00 9.87 84 ALA A CA 1
ATOM 1548 C C . ALA A 1 84 ? -2.664 13.937 3.281 1.00 9.47 84 ALA A C 1
ATOM 1549 O O . ALA A 1 84 ? -3.383 12.970 3.541 1.00 11.95 84 ALA A O 1
ATOM 1556 N N . ASP A 1 85 ? -2.128 14.121 2.079 1.00 10.19 85 ASP A N 1
ATOM 1557 C CA . ASP A 1 85 ? -2.334 13.144 1.018 1.00 10.86 85 ASP A CA 1
ATOM 1558 C C . ASP A 1 85 ? -1.383 11.957 1.193 1.00 11.25 85 ASP A C 1
ATOM 1559 O O . ASP A 1 85 ? -0.648 11.857 2.178 1.00 11.90 85 ASP A O 1
ATOM 1568 N N . GLU A 1 86 ? -1.415 11.031 0.228 1.00 12.97 86 GLU A N 1
ATOM 1569 C CA . GLU A 1 86 ? -0.650 9.790 0.345 1.00 15.72 86 GLU A CA 1
ATOM 1570 C C . GLU A 1 86 ? 0.855 10.020 0.399 1.00 15.12 86 GLU A C 1
ATOM 1571 O O . GLU A 1 86 ? 1.592 9.115 0.809 1.00 18.26 86 GLU A O 1
ATOM 1583 N N . ASN A 1 87 ? 1.333 11.188 -0.024 1.00 12.84 87 ASN A N 1
ATOM 1584 C CA . ASN A 1 87 ? 2.745 11.518 0.035 1.00 12.67 87 ASN A CA 1
ATOM 1585 C C . ASN A 1 87 ? 3.085 12.429 1.204 1.00 11.29 87 ASN A C 1
ATOM 1586 O O . ASN A 1 87 ? 4.235 12.881 1.311 1.00 12.51 87 ASN A O 1
ATOM 1597 N N . GLY A 1 88 ? 2.112 12.731 2.057 1.00 10.30 88 GLY A N 1
ATOM 1598 C CA . GLY A 1 88 ? 2.336 13.590 3.196 1.00 10.32 88 GLY A CA 1
ATOM 1599 C C . GLY A 1 88 ? 2.089 15.062 2.949 1.00 9.21 88 GLY A C 1
ATOM 1600 O O . GLY A 1 88 ? 2.341 15.871 3.845 1.00 9.19 88 GLY A O 1
ATOM 1604 N N A ASP A 1 89 ? 1.578 15.437 1.786 0.66 9.39 89 ASP A N 1
ATOM 1605 N N B ASP A 1 89 ? 1.631 15.433 1.747 0.34 8.85 89 ASP A N 1
ATOM 1606 C CA A ASP A 1 89 ? 1.463 16.841 1.424 0.66 9.40 89 ASP A CA 1
ATOM 1607 C CA B ASP A 1 89 ? 1.449 16.830 1.353 0.34 7.81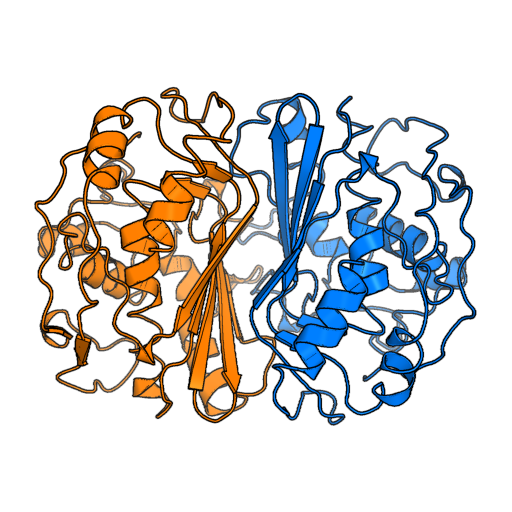 89 ASP A CA 1
ATOM 1608 C C A ASP A 1 89 ? 0.125 17.440 1.819 0.66 8.85 89 ASP A C 1
ATOM 1609 C C B ASP A 1 89 ? 0.140 17.400 1.896 0.34 7.50 89 ASP A C 1
ATOM 1610 O O A ASP A 1 89 ? -0.931 16.820 1.647 0.66 9.18 89 ASP A O 1
ATOM 1611 O O B ASP A 1 89 ? -0.897 16.728 1.882 0.34 8.23 89 ASP A O 1
ATOM 1628 N N . LEU A 1 90 ? 0.182 18.674 2.321 1.00 8.20 90 LEU A N 1
ATOM 1629 C CA . LEU A 1 90 ? -1.009 19.444 2.671 1.00 8.82 90 LEU A CA 1
ATOM 1630 C C . LEU A 1 90 ? -1.335 20.514 1.631 1.00 8.40 90 LEU A C 1
ATOM 1631 O O . LEU A 1 90 ? -2.382 21.171 1.752 1.00 9.39 90 LEU A O 1
ATOM 1648 N N . GLY A 1 91 ? -0.484 20.711 0.622 1.00 9.03 91 GLY A N 1
ATOM 1649 C CA . GLY A 1 91 ? -0.669 21.825 -0.279 1.00 8.80 91 GLY A CA 1
ATOM 1650 C C . GLY A 1 91 ? -0.124 23.094 0.326 1.00 8.82 91 GLY A C 1
ATOM 1651 O O . GLY A 1 91 ? 0.549 23.076 1.363 1.00 9.29 91 GLY A O 1
ATOM 1655 N N . PRO A 1 92 ? -0.428 24.255 -0.316 1.00 9.59 92 PRO A N 1
ATOM 1656 C CA . PRO A 1 92 ? 0.266 25.522 0.025 1.00 10.37 92 PRO A CA 1
ATOM 1657 C C . PRO A 1 92 ? -0.340 26.233 1.237 1.00 9.59 92 PRO A C 1
ATOM 1658 O O . PRO A 1 92 ? -0.823 27.377 1.159 1.00 10.81 92 PRO A O 1
ATOM 1669 N N . VAL A 1 93 ? -0.292 25.541 2.379 1.00 8.92 93 VAL A N 1
ATOM 1670 C CA . VAL A 1 93 ? -0.820 26.015 3.645 1.00 8.77 93 VAL A CA 1
ATOM 1671 C C . VAL A 1 93 ? 0.198 26.933 4.322 1.00 8.29 93 VAL A C 1
ATOM 1672 O O . VAL A 1 93 ? 1.069 27.502 3.661 1.00 9.04 93 VAL A O 1
ATOM 1685 N N . TYR A 1 94 ? 0.069 27.120 5.635 1.00 8.57 94 TYR A N 1
ATOM 1686 C CA . TYR A 1 94 ? 0.716 28.223 6.346 1.00 8.32 94 TYR A CA 1
ATOM 1687 C C . TYR A 1 94 ? 2.180 28.415 5.971 1.00 8.11 94 TYR A C 1
ATOM 1688 O O . TYR A 1 94 ? 2.587 29.523 5.618 1.00 8.64 94 TYR A O 1
ATOM 1706 N N . GLY A 1 95 ? 3.006 27.376 6.107 1.00 8.47 95 GLY A N 1
ATOM 1707 C CA . GLY A 1 95 ? 4.436 27.582 5.905 1.00 9.10 95 GLY A CA 1
ATOM 1708 C C . GLY A 1 95 ? 4.751 28.168 4.548 1.00 8.50 95 GLY A C 1
ATOM 1709 O O . GLY A 1 95 ? 5.629 29.029 4.417 1.00 9.48 95 GLY A O 1
ATOM 1713 N N . LYS A 1 96 ? 4.087 27.658 3.511 1.00 8.52 96 LYS A N 1
ATOM 1714 C CA . LYS A 1 96 ? 4.332 28.153 2.166 1.00 8.61 96 LYS A CA 1
ATOM 1715 C C . LYS A 1 96 ? 3.937 29.621 2.026 1.00 8.02 96 LYS A C 1
ATOM 1716 O O . LYS A 1 96 ? 4.690 30.416 1.456 1.00 9.00 96 LYS A O 1
ATOM 1735 N N . GLN A 1 97 ? 2.762 30.006 2.520 1.00 8.24 97 GLN A N 1
ATOM 1736 C CA . GLN A 1 97 ? 2.356 31.406 2.363 1.00 8.03 97 GLN A CA 1
ATOM 1737 C C . GLN A 1 97 ? 3.223 32.337 3.209 1.00 8.16 97 GLN A C 1
ATOM 1738 O O . GLN A 1 97 ? 3.511 33.464 2.795 1.00 8.58 97 GLN A O 1
ATOM 1752 N N . TRP A 1 98 ? 3.634 31.888 4.401 1.00 7.87 98 TRP A N 1
ATOM 1753 C CA . TRP A 1 98 ? 4.469 32.727 5.258 1.00 8.24 98 TRP A CA 1
ATOM 1754 C C . TRP A 1 98 ? 5.802 33.050 4.599 1.00 7.98 98 TRP A C 1
ATOM 1755 O O . TRP A 1 98 ? 6.305 34.172 4.734 1.00 9.11 98 TRP A O 1
ATOM 1776 N N . ARG A 1 99 ? 6.416 32.063 3.935 1.00 7.87 99 ARG A N 1
ATOM 1777 C CA . ARG A 1 99 ? 7.779 32.192 3.424 1.00 8.30 99 ARG A CA 1
ATOM 1778 C C . ARG A 1 99 ? 7.859 32.515 1.937 1.00 8.34 99 ARG A C 1
ATOM 1779 O O . ARG A 1 99 ? 8.922 32.944 1.480 1.00 8.89 99 ARG A O 1
ATOM 1800 N N . ALA A 1 100 ? 6.792 32.278 1.171 1.00 8.39 100 ALA A N 1
ATOM 1801 C CA . ALA A 1 100 ? 6.868 32.308 -0.286 1.00 8.76 100 ALA A CA 1
ATOM 1802 C C . ALA A 1 100 ? 5.473 32.486 -0.894 1.00 9.02 100 ALA A C 1
ATOM 1803 O O . ALA A 1 100 ? 5.011 31.676 -1.702 1.00 10.21 100 ALA A O 1
ATOM 1810 N N . TRP A 1 101 ? 4.781 33.547 -0.503 1.00 10.16 101 TRP A N 1
ATOM 1811 C CA . TRP A 1 101 ? 3.488 33.875 -1.113 1.00 11.01 101 TRP A CA 1
ATOM 1812 C C . TRP A 1 101 ? 3.688 34.146 -2.605 1.00 12.64 101 TRP A C 1
ATOM 1813 O O . TRP A 1 101 ? 4.419 35.091 -2.943 1.00 12.53 101 TRP A O 1
ATOM 1834 N N . PRO A 1 102 ? 3.041 33.401 -3.521 1.00 13.20 102 PRO A N 1
ATOM 1835 C CA . PRO A 1 102 ? 3.272 33.645 -4.963 1.00 14.52 102 PRO A CA 1
ATOM 1836 C C . PRO A 1 102 ? 2.481 34.846 -5.474 1.00 16.07 102 PRO A C 1
ATOM 1837 O O . PRO A 1 102 ? 1.286 34.973 -5.202 1.00 17.35 102 PRO A O 1
ATOM 1848 N N . THR A 1 103 ? 3.145 35.712 -6.239 1.00 18.98 103 THR A N 1
ATOM 1849 C CA . THR A 1 103 ? 2.520 36.907 -6.792 1.00 21.67 103 THR A CA 1
ATOM 1850 C C . THR A 1 103 ? 2.085 36.656 -8.225 1.00 23.04 103 THR A C 1
ATOM 1851 O O . THR A 1 103 ? 2.450 35.650 -8.840 1.00 25.55 103 THR A O 1
ATOM 1862 N N . PRO A 1 104 ? 1.322 37.577 -8.816 1.00 22.29 104 PRO A N 1
ATOM 1863 C CA . PRO A 1 104 ? 0.856 37.350 -10.193 1.00 23.27 104 PRO A CA 1
ATOM 1864 C C . PRO A 1 104 ? 1.947 37.444 -11.238 1.00 25.68 104 PRO A C 1
ATOM 1865 O O . PRO A 1 104 ? 1.766 36.916 -12.346 1.00 27.68 104 PRO A O 1
ATOM 1876 N N . ASP A 1 105 ? 3.055 38.122 -10.956 1.00 23.64 105 ASP A N 1
ATOM 1877 C CA . ASP A 1 105 ? 4.115 38.279 -11.942 1.00 25.49 105 ASP A CA 1
ATOM 1878 C C . ASP A 1 105 ? 5.304 37.365 -11.675 1.00 24.21 105 ASP A C 1
ATOM 1879 O O . ASP A 1 105 ? 6.407 37.629 -12.164 1.00 27.11 105 ASP A O 1
ATOM 1888 N N . GLY A 1 106 ? 5.097 36.281 -10.934 1.00 21.74 106 GLY A N 1
ATOM 1889 C CA . GLY A 1 106 ? 6.110 35.257 -10.818 1.00 21.12 106 GLY A CA 1
ATOM 1890 C C . GLY A 1 106 ? 7.056 35.408 -9.648 1.00 18.51 106 GLY A C 1
ATOM 1891 O O . GLY A 1 106 ? 7.985 34.602 -9.529 1.00 20.10 106 GLY A O 1
ATOM 1895 N N . ARG A 1 107 ? 6.860 36.411 -8.795 1.00 18.78 107 ARG A N 1
ATOM 1896 C CA . ARG A 1 107 ? 7.653 36.586 -7.592 1.00 17.64 107 ARG A CA 1
ATOM 1897 C C . ARG A 1 107 ? 7.066 35.747 -6.460 1.00 16.11 107 ARG A C 1
ATOM 1898 O O . ARG A 1 107 ? 5.960 35.209 -6.552 1.00 17.12 107 ARG A O 1
ATOM 1919 N N . HIS A 1 108 ? 7.842 35.630 -5.384 1.00 14.31 108 HIS A N 1
ATOM 1920 C CA . HIS A 1 108 ? 7.392 35.045 -4.132 1.00 13.06 108 HIS A CA 1
ATOM 1921 C C . HIS A 1 108 ? 7.819 35.982 -3.018 1.00 14.14 108 HIS A C 1
ATOM 1922 O O . HIS A 1 108 ? 8.941 36.499 -3.036 1.00 14.97 108 HIS A O 1
ATOM 1936 N N A ILE A 1 109 ? 6.924 36.193 -2.055 0.33 12.54 109 ILE A N 1
ATOM 1937 N N B ILE A 1 109 ? 6.929 36.225 -2.061 0.67 12.28 109 ILE A N 1
ATOM 1938 C CA A ILE A 1 109 ? 7.136 37.137 -0.963 0.33 11.54 109 ILE A CA 1
ATOM 1939 C CA B ILE A 1 109 ? 7.204 37.166 -0.982 0.67 10.82 109 ILE A CA 1
ATOM 1940 C C A ILE A 1 109 ? 7.375 36.353 0.323 0.33 10.65 109 ILE A C 1
ATOM 1941 C C B ILE A 1 109 ? 7.362 36.410 0.331 0.67 9.84 109 ILE A C 1
ATOM 1942 O O A ILE A 1 109 ? 6.529 35.552 0.741 0.33 11.65 109 ILE A O 1
ATOM 1943 O O B ILE A 1 109 ? 6.446 35.707 0.781 0.67 10.22 109 ILE A O 1
ATOM 1974 N N . ASP A 1 110 ? 8.516 36.610 0.962 1.00 9.89 110 ASP A N 1
ATOM 1975 C CA . ASP A 1 110 ? 8.829 36.057 2.276 1.00 9.18 110 ASP A CA 1
ATOM 1976 C C . ASP A 1 110 ? 8.285 37.057 3.295 1.00 8.77 110 ASP A C 1
ATOM 1977 O O . ASP A 1 110 ? 8.917 38.071 3.617 1.00 9.24 110 ASP A O 1
ATOM 1987 N N . GLN A 1 111 ? 7.076 36.788 3.772 1.00 8.15 111 GLN A N 1
ATOM 1988 C CA . GLN A 1 111 ? 6.409 37.712 4.675 1.00 7.96 111 GLN A CA 1
ATOM 1989 C C . GLN A 1 111 ? 7.072 37.754 6.042 1.00 7.99 111 GLN A C 1
ATOM 1990 O O . GLN A 1 111 ? 7.004 38.789 6.717 1.00 8.53 111 GLN A O 1
ATOM 2004 N N . ILE A 1 112 ? 7.687 36.649 6.484 1.00 8.24 112 ILE A N 1
ATOM 2005 C CA . ILE A 1 112 ? 8.356 36.652 7.788 1.00 8.14 112 ILE A CA 1
ATOM 2006 C C . ILE A 1 112 ? 9.580 37.567 7.758 1.00 9.38 112 ILE A C 1
ATOM 2007 O O . ILE A 1 112 ? 9.773 38.404 8.649 1.00 9.18 112 ILE A O 1
ATOM 2023 N N . THR A 1 113 ? 10.420 37.430 6.727 1.00 9.56 113 THR A N 1
ATOM 2024 C CA . THR A 1 113 ? 11.547 38.348 6.585 1.00 10.27 113 THR A CA 1
ATOM 2025 C C . THR A 1 113 ? 11.060 39.784 6.442 1.00 9.63 113 THR A C 1
ATOM 2026 O O . THR A 1 113 ? 11.659 40.711 7.013 1.00 10.61 113 THR A O 1
ATOM 2037 N N . THR A 1 114 ? 9.974 39.991 5.688 1.00 9.32 114 THR A N 1
ATOM 2038 C CA . THR A 1 114 ? 9.443 41.342 5.510 1.00 9.36 114 THR A CA 1
ATOM 2039 C C . THR A 1 114 ? 9.071 41.966 6.848 1.00 9.17 114 THR A C 1
ATOM 2040 O O . THR A 1 114 ? 9.455 43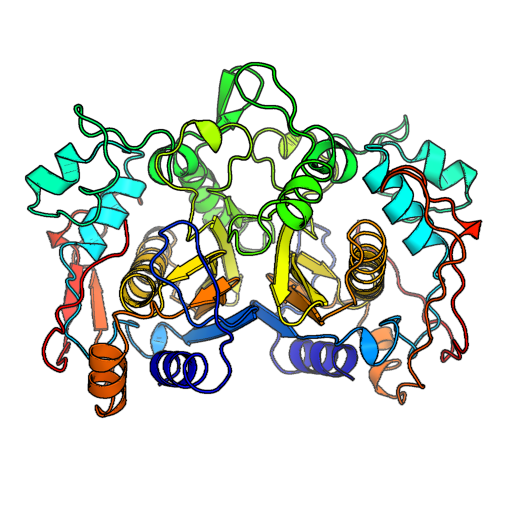.100 7.132 1.00 9.76 114 THR A O 1
ATOM 2051 N N A VAL A 1 115 ? 8.321 41.235 7.671 0.55 8.91 115 VAL A N 1
ATOM 2052 N N B VAL A 1 115 ? 8.334 41.240 7.700 0.45 8.31 115 VAL A N 1
ATOM 2053 C CA A VAL A 1 115 ? 7.929 41.736 8.982 0.55 9.97 115 VAL A CA 1
ATOM 2054 C CA B VAL A 1 115 ? 7.921 41.842 8.969 0.45 8.50 115 VAL A CA 1
ATOM 2055 C C A VAL A 1 115 ? 9.154 42.085 9.809 0.55 8.59 115 VAL A C 1
ATOM 2056 C C B VAL A 1 115 ? 9.107 42.042 9.911 0.45 9.07 115 VAL A C 1
ATOM 2057 O O A VAL A 1 115 ? 9.212 43.147 10.436 0.55 10.29 115 VAL A O 1
ATOM 2058 O O B VAL A 1 115 ? 9.120 43.007 10.682 0.45 8.66 115 VAL A O 1
ATOM 2083 N N . LEU A 1 116 ? 10.129 41.179 9.865 1.00 9.85 116 LEU A N 1
ATOM 2084 C CA . LEU A 1 116 ? 11.305 41.436 10.682 1.00 10.62 116 LEU A CA 1
ATOM 2085 C C . LEU A 1 116 ? 11.985 42.728 10.253 1.00 11.39 116 LEU A C 1
ATOM 2086 O O . LEU A 1 116 ? 12.410 43.535 11.095 1.00 12.13 116 LEU A O 1
ATOM 2103 N N . ASN A 1 117 ? 12.128 42.936 8.943 1.00 10.19 117 ASN A N 1
ATOM 2104 C CA . ASN A 1 117 ? 12.738 44.171 8.480 1.00 11.59 117 ASN A CA 1
ATOM 2105 C C . ASN A 1 117 ? 11.887 45.391 8.815 1.00 10.44 117 ASN A C 1
ATOM 2106 O O . ASN A 1 117 ? 12.432 46.447 9.171 1.00 11.01 117 ASN A O 1
ATOM 2117 N N . GLN A 1 118 ? 10.561 45.284 8.718 1.00 9.91 118 GLN A N 1
ATOM 2118 C CA . GLN A 1 118 ? 9.702 46.396 9.112 1.00 9.78 118 GLN A CA 1
ATOM 2119 C C . GLN A 1 118 ? 9.846 46.714 10.594 1.00 9.68 118 GLN A C 1
ATOM 2120 O O . GLN A 1 118 ? 9.891 47.884 10.987 1.00 10.16 118 GLN A O 1
ATOM 2134 N N . LEU A 1 119 ? 9.891 45.695 11.445 1.00 9.72 119 LEU A N 1
ATOM 2135 C CA . LEU A 1 119 ? 10.024 45.956 12.874 1.00 10.07 119 LEU A CA 1
ATOM 2136 C C . LEU A 1 119 ? 11.345 46.638 13.185 1.00 10.16 119 LEU A C 1
ATOM 2137 O O . LEU A 1 119 ? 11.412 47.507 14.057 1.00 12.03 119 LEU A O 1
ATOM 2153 N N . LYS A 1 120 ? 12.410 46.258 12.489 1.00 10.22 120 LYS A N 1
ATOM 2154 C CA . LYS A 1 120 ? 13.720 46.841 12.747 1.00 11.13 120 LYS A CA 1
ATOM 2155 C C . LYS A 1 120 ? 13.842 48.255 12.185 1.00 11.43 120 LYS A C 1
ATOM 2156 O O . LYS A 1 120 ? 14.473 49.117 12.803 1.00 13.30 120 LYS A O 1
ATOM 2175 N N . ASN A 1 121 ? 13.222 48.526 11.036 1.00 10.66 121 ASN A N 1
ATOM 2176 C CA . ASN A 1 121 ? 13.438 49.771 10.313 1.00 11.25 121 ASN A CA 1
ATOM 2177 C C . ASN A 1 121 ? 12.302 50.779 10.433 1.00 10.72 121 ASN A C 1
ATOM 2178 O O . ASN A 1 121 ? 12.537 51.982 10.238 1.00 11.61 121 ASN A O 1
ATOM 2189 N N . ASP A 1 122 ? 11.086 50.330 10.702 1.00 9.73 122 ASP A N 1
ATOM 2190 C CA . ASP A 1 122 ? 9.929 51.221 10.733 1.00 10.16 122 ASP A CA 1
ATOM 2191 C C . ASP A 1 122 ? 8.851 50.612 11.619 1.00 9.50 122 ASP A C 1
ATOM 2192 O O . ASP A 1 122 ? 7.752 50.281 11.141 1.00 10.39 122 ASP A O 1
ATOM 2201 N N . PRO A 1 123 ? 9.112 50.485 12.921 1.00 9.83 123 PRO A N 1
ATOM 2202 C CA . PRO A 1 123 ? 8.138 49.826 13.810 1.00 10.13 123 PRO A CA 1
ATOM 2203 C C . PRO A 1 123 ? 6.815 50.558 13.983 1.00 9.84 123 PRO A C 1
ATOM 2204 O O . PRO A 1 123 ? 5.873 49.919 14.449 1.00 10.71 123 PRO A O 1
ATOM 2215 N N . ASP A 1 124 ? 6.724 51.860 13.662 1.00 9.80 124 ASP A N 1
ATOM 2216 C CA . ASP A 1 124 ? 5.448 52.571 13.664 1.00 10.07 124 ASP A CA 1
ATOM 2217 C C . ASP A 1 124 ? 4.665 52.372 12.370 1.00 9.64 124 ASP A C 1
ATOM 2218 O O . ASP A 1 124 ? 3.557 52.913 12.239 1.00 11.78 124 ASP A O 1
ATOM 2227 N N . SER A 1 125 ? 5.183 51.603 11.425 1.00 9.58 125 SER A N 1
ATOM 2228 C CA . SER A 1 125 ? 4.368 51.206 10.296 1.00 9.04 125 SER A CA 1
ATOM 2229 C C . SER A 1 125 ? 3.104 50.509 10.784 1.00 8.15 125 SER A C 1
ATOM 2230 O O . SER A 1 125 ? 3.130 49.701 11.726 1.00 9.13 125 SER A O 1
ATOM 2238 N N . ARG A 1 126 ? 2.010 50.769 10.079 1.00 8.25 126 ARG A N 1
ATOM 2239 C CA . ARG A 1 126 ? 0.728 50.127 10.340 1.00 7.80 126 ARG A CA 1
ATOM 2240 C C . ARG A 1 126 ? 0.471 48.966 9.397 1.00 7.93 126 ARG A C 1
ATOM 2241 O O . ARG A 1 126 ? -0.655 48.452 9.341 1.00 8.50 126 ARG A O 1
ATOM 2262 N N . ARG A 1 127 ? 1.513 48.540 8.672 1.00 8.20 127 ARG A N 1
ATOM 2263 C CA . ARG A 1 127 ? 1.423 47.538 7.612 1.00 8.40 127 ARG A CA 1
ATOM 2264 C C . ARG A 1 127 ? 2.228 46.282 7.939 1.00 8.12 127 ARG A C 1
ATOM 2265 O O . ARG A 1 127 ? 2.608 45.549 7.018 1.00 8.92 127 ARG A O 1
ATOM 2286 N N . ILE A 1 128 ? 2.494 46.012 9.213 1.00 7.39 128 ILE A N 1
ATOM 2287 C CA . ILE A 1 128 ? 3.406 44.908 9.594 1.00 7.79 128 ILE A CA 1
ATOM 2288 C C . ILE A 1 128 ? 2.546 43.653 9.737 1.00 7.69 128 ILE A C 1
ATOM 2289 O O . ILE A 1 128 ? 2.128 43.257 10.831 1.00 8.18 128 ILE A O 1
ATOM 2305 N N A ILE A 1 129 ? 2.318 42.982 8.609 0.48 7.80 129 ILE A N 1
ATOM 2306 N N B ILE A 1 129 ? 2.256 43.023 8.577 0.52 8.72 129 ILE A N 1
ATOM 2307 C CA A ILE A 1 129 ? 1.267 41.978 8.511 0.48 8.14 129 ILE A CA 1
ATOM 2308 C CA B ILE A 1 129 ? 1.201 42.024 8.395 0.52 8.10 129 ILE A CA 1
ATOM 2309 C C A ILE A 1 129 ? 1.772 40.744 7.796 0.48 6.72 129 ILE A C 1
ATOM 2310 C C B ILE A 1 129 ? 1.799 40.748 7.812 0.52 7.99 129 ILE A C 1
ATOM 2311 O O A ILE A 1 129 ? 2.526 40.832 6.819 0.48 6.03 129 ILE A O 1
ATOM 2312 O O B ILE A 1 129 ? 2.669 40.807 6.934 0.52 9.08 129 ILE A O 1
ATOM 2343 N N . VAL A 1 130 ? 1.280 39.597 8.250 1.00 7.56 130 VAL A N 1
ATOM 2344 C CA . VAL A 1 130 ? 1.436 38.322 7.546 1.00 7.31 130 VAL A CA 1
ATOM 2345 C C . VAL A 1 130 ? 0.039 37.788 7.256 1.00 7.63 130 VAL A C 1
ATOM 2346 O O . VAL A 1 130 ? -0.796 37.712 8.158 1.00 8.11 130 VAL A O 1
ATOM 2360 N N . SER A 1 131 ? -0.218 37.396 6.007 1.00 7.86 131 SER A N 1
ATOM 2361 C CA . SER A 1 131 ? -1.467 36.729 5.655 1.00 8.20 131 SER A CA 1
ATOM 2362 C C . SER A 1 131 ? -1.209 35.324 5.120 1.00 7.85 131 SER A C 1
ATOM 2363 O O . SER A 1 131 ? -0.386 35.132 4.218 1.00 8.73 131 SER A O 1
ATOM 2371 N N . ALA A 1 132 ? -1.959 34.348 5.630 1.00 7.92 132 ALA A N 1
ATOM 2372 C CA . ALA A 1 132 ? -1.988 33.012 5.045 1.00 8.23 132 ALA A CA 1
ATOM 2373 C C . ALA A 1 132 ? -3.126 32.844 4.047 1.00 8.29 132 ALA A C 1
ATOM 2374 O O . ALA A 1 132 ? -3.227 31.799 3.391 1.00 8.95 132 ALA A O 1
ATOM 2381 N N . TRP A 1 133 ? -4.010 33.845 3.944 1.00 8.89 133 TRP A N 1
ATOM 2382 C CA . TRP A 1 133 ? -5.239 33.738 3.146 1.00 8.99 133 TRP A CA 1
ATOM 2383 C C . TRP A 1 133 ? -4.953 34.147 1.696 1.00 9.10 133 TRP A C 1
ATOM 2384 O O . TRP A 1 133 ? -5.285 35.252 1.236 1.00 9.96 133 TRP A O 1
ATOM 2405 N N . ASN A 1 134 ? -4.322 33.223 0.965 1.00 9.66 134 ASN A N 1
ATOM 2406 C CA . ASN A 1 134 ? -3.992 33.432 -0.438 1.00 9.70 134 ASN A CA 1
ATOM 2407 C C . ASN A 1 134 ? -5.155 32.879 -1.253 1.00 9.91 134 ASN A C 1
ATOM 2408 O O . ASN A 1 134 ? -5.242 31.678 -1.507 1.00 10.22 134 ASN A O 1
ATOM 2419 N N . VAL A 1 135 ? -6.062 33.776 -1.649 1.00 10.67 135 VAL A N 1
ATOM 2420 C CA . VAL A 1 135 ? -7.324 33.389 -2.278 1.00 11.24 135 VAL A CA 1
ATOM 2421 C C . VAL A 1 135 ? -7.074 32.470 -3.460 1.00 11.41 135 VAL A C 1
ATOM 2422 O O . VAL A 1 135 ? -7.803 31.495 -3.680 1.00 13.28 135 VAL A O 1
ATOM 2435 N N . GLY A 1 136 ? -6.070 32.793 -4.270 1.00 12.45 136 GLY A N 1
ATOM 2436 C CA . GLY A 1 136 ? -5.781 32.065 -5.486 1.00 13.19 136 GLY A CA 1
ATOM 2437 C C . GLY A 1 136 ? -5.208 30.678 -5.281 1.00 13.24 136 GLY A C 1
ATOM 2438 O O . GLY A 1 136 ? -5.074 29.952 -6.268 1.00 15.95 136 GLY A O 1
ATOM 2442 N N . GLU A 1 137 ? -4.848 30.298 -4.050 1.00 11.67 137 GLU A N 1
ATOM 2443 C CA . GLU A 1 137 ? -4.324 28.967 -3.762 1.00 12.08 137 GLU A CA 1
ATOM 2444 C C . GLU A 1 137 ? -5.177 28.178 -2.786 1.00 10.79 137 GLU A C 1
ATOM 2445 O O . GLU A 1 137 ? -4.817 27.046 -2.462 1.00 10.94 137 GLU A O 1
ATOM 2457 N N . LEU A 1 138 ? -6.305 28.723 -2.335 1.00 10.92 138 LEU A N 1
ATOM 2458 C CA . LEU A 1 138 ? -7.149 28.019 -1.372 1.00 11.55 138 LEU A CA 1
ATOM 2459 C C . LEU A 1 138 ? -7.552 26.639 -1.874 1.00 11.41 138 LEU A C 1
ATOM 2460 O O . LEU A 1 138 ? -7.623 25.689 -1.090 1.00 12.46 138 LEU A O 1
ATOM 2476 N N . ASP A 1 139 ? -7.839 26.507 -3.169 1.00 12.81 139 ASP A N 1
ATOM 2477 C CA . ASP A 1 139 ? -8.354 25.242 -3.690 1.00 15.19 139 ASP A CA 1
ATOM 2478 C C . ASP A 1 139 ? -7.309 24.140 -3.722 1.00 13.12 139 ASP A C 1
ATOM 2479 O O . ASP A 1 139 ? -7.679 22.983 -3.909 1.00 16.87 139 ASP A O 1
ATOM 2488 N N . LYS A 1 140 ? -6.039 24.462 -3.519 1.00 11.08 140 LYS A N 1
ATOM 2489 C CA . LYS A 1 140 ? -4.964 23.489 -3.455 1.00 11.13 140 LYS A CA 1
ATOM 2490 C C . LYS A 1 140 ? -4.648 23.074 -2.025 1.00 10.31 140 LYS A C 1
ATOM 2491 O O . LYS A 1 140 ? -3.881 22.123 -1.815 1.00 11.43 140 LYS A O 1
ATOM 2510 N N . MET A 1 141 ? -5.196 23.767 -1.036 1.00 9.55 141 MET A N 1
ATOM 2511 C CA . MET A 1 141 ? -4.895 23.501 0.362 1.00 9.22 141 MET A CA 1
ATOM 2512 C C . MET A 1 141 ? -5.776 22.386 0.907 1.00 9.57 141 MET A C 1
ATOM 2513 O O . MET A 1 141 ? -6.972 22.330 0.617 1.00 11.05 141 MET A O 1
ATOM 2527 N N . ALA A 1 142 ? -5.206 21.538 1.757 1.00 9.70 142 ALA A N 1
ATOM 2528 C CA . ALA A 1 142 ? -5.991 20.436 2.325 1.00 10.89 142 ALA A CA 1
ATOM 2529 C C . ALA A 1 142 ? -7.081 20.945 3.262 1.00 10.76 142 ALA A C 1
ATOM 2530 O O . ALA A 1 142 ? -8.147 20.334 3.379 1.00 13.24 142 ALA A O 1
ATOM 2537 N N A LEU A 1 143 ? -6.844 22.098 3.878 0.47 9.46 143 LEU A N 1
ATOM 2538 N N B LEU A 1 143 ? -6.793 21.996 4.023 0.53 10.11 143 LEU A N 1
ATOM 2539 C CA A LEU A 1 143 ? -7.724 22.697 4.867 0.47 9.66 143 LEU A CA 1
ATOM 2540 C CA B LEU A 1 143 ? -7.791 22.727 4.790 0.53 10.97 143 LEU A CA 1
ATOM 2541 C C A LEU A 1 143 ? -7.489 24.201 4.760 0.47 10.57 143 LEU A C 1
ATOM 2542 C C B LEU A 1 143 ? -7.522 24.203 4.570 0.53 10.04 143 LEU A C 1
ATOM 2543 O O A LEU A 1 143 ? -6.330 24.622 4.681 0.47 12.36 143 LEU A O 1
ATOM 2544 O O B LEU A 1 143 ? -6.389 24.613 4.295 0.53 10.02 143 LEU A O 1
ATOM 2575 N N . ALA A 1 144 ? -8.561 25.006 4.709 1.00 10.21 144 ALA A N 1
ATOM 2576 C CA . ALA A 1 144 ? -8.382 26.442 4.589 1.00 10.40 144 ALA A CA 1
ATOM 2577 C C . ALA A 1 144 ? -7.680 26.978 5.843 1.00 8.70 144 ALA A C 1
ATOM 2578 O O . ALA A 1 144 ? -7.883 26.455 6.937 1.00 9.18 144 ALA A O 1
ATOM 2586 N N . PRO A 1 145 ? -6.899 28.061 5.723 1.00 9.13 145 PRO A N 1
ATOM 2587 C CA . PRO A 1 145 ? -6.163 28.580 6.892 1.00 9.00 145 PRO A CA 1
ATOM 2588 C C . PRO A 1 145 ? -7.108 28.974 8.025 1.00 8.43 145 PRO A C 1
ATOM 2589 O O . PRO A 1 145 ? -8.046 29.747 7.812 1.00 9.73 145 PRO A O 1
ATOM 2600 N N . CYS A 1 146 ? -6.842 28.466 9.235 1.00 8.44 146 CYS A N 1
ATOM 2601 C CA . CYS A 1 146 ? -7.645 28.780 10.416 1.00 8.39 146 CYS A CA 1
ATOM 2602 C C . CYS A 1 146 ? -7.131 30.073 11.040 1.00 8.09 146 CYS A C 1
ATOM 2603 O O . CYS A 1 146 ? -7.893 31.023 11.238 1.00 9.44 146 CYS A O 1
ATOM 2610 N N . HIS A 1 147 ? -5.848 30.079 11.416 1.00 7.85 147 HIS A N 1
ATOM 2611 C CA . HIS A 1 147 ? -5.122 31.276 11.839 1.00 7.13 147 HIS A CA 1
ATOM 2612 C C . HIS A 1 147 ? -4.710 31.991 10.558 1.00 7.65 147 HIS A C 1
ATOM 2613 O O . HIS A 1 147 ? -3.773 31.588 9.875 1.00 9.13 147 HIS A O 1
ATOM 2627 N N . ALA A 1 148 ? -5.493 33.000 10.162 1.00 7.67 148 ALA A N 1
ATOM 2628 C CA . ALA A 1 148 ? -5.497 33.461 8.780 1.00 7.80 148 ALA A CA 1
ATOM 2629 C C . ALA A 1 148 ? -4.667 34.707 8.504 1.00 7.65 148 ALA A C 1
ATOM 2630 O O . ALA A 1 148 ? -4.188 34.875 7.376 1.00 8.66 148 ALA A O 1
ATOM 2637 N N . PHE A 1 149 ? -4.536 35.608 9.475 1.00 7.80 149 PHE A N 1
ATOM 2638 C CA . PHE A 1 149 ? -4.087 36.973 9.213 1.00 8.50 149 PHE A CA 1
ATOM 2639 C C . PHE A 1 149 ? -3.568 37.514 10.531 1.00 7.09 149 PHE A C 1
ATOM 2640 O O . PHE A 1 149 ? -4.294 37.452 11.520 1.00 8.31 149 PHE A O 1
ATOM 2657 N N . PHE A 1 150 ? -2.341 38.035 10.562 1.00 7.49 150 PHE A N 1
ATOM 2658 C CA . PHE A 1 150 ? -1.812 38.553 11.818 1.00 7.15 150 PHE A CA 1
ATOM 2659 C C . PHE A 1 150 ? -0.971 39.802 11.595 1.00 7.40 150 PHE A C 1
ATOM 2660 O O . PHE A 1 150 ? -0.453 40.060 10.502 1.00 8.08 150 PHE A O 1
ATOM 2677 N N . GLN A 1 151 ? -0.872 40.599 12.663 1.00 7.07 151 GLN A N 1
ATOM 2678 C CA . GLN A 1 151 ? -0.292 41.931 12.607 1.00 6.43 151 GLN A CA 1
ATOM 2679 C C . GLN A 1 151 ? 0.573 42.168 13.836 1.00 7.13 151 GLN A C 1
ATOM 2680 O O . GLN A 1 151 ? 0.200 41.779 14.940 1.00 7.74 151 GLN A O 1
ATOM 2694 N N . PHE A 1 152 ? 1.708 42.845 13.654 1.00 7.03 152 PHE A N 1
ATOM 2695 C CA . PHE A 1 152 ? 2.598 43.226 14.745 1.00 7.24 152 PHE A CA 1
ATOM 2696 C C . PHE A 1 152 ? 2.512 44.729 15.014 1.00 7.10 152 PHE A C 1
ATOM 2697 O O . PHE A 1 152 ? 2.097 45.530 14.169 1.00 8.00 152 PHE A O 1
ATOM 2714 N N . TYR A 1 153 ? 2.942 45.088 16.224 1.00 7.09 153 TYR A N 1
ATOM 2715 C CA . TYR A 1 153 ? 2.837 46.440 16.755 1.00 7.36 153 TYR A CA 1
ATOM 2716 C C . TYR A 1 153 ? 3.925 46.611 17.807 1.00 7.50 153 TYR A C 1
ATOM 2717 O O . TYR A 1 153 ? 4.246 45.658 18.531 1.00 7.60 153 TYR A O 1
ATOM 2735 N N . VAL A 1 154 ? 4.502 47.812 17.900 1.00 7.84 154 VAL A N 1
ATOM 2736 C CA . VAL A 1 154 ? 5.541 48.102 18.886 1.00 8.11 154 VAL A CA 1
ATOM 2737 C C . VAL A 1 154 ? 5.198 49.381 19.633 1.00 8.61 154 VAL A C 1
ATOM 2738 O O . VAL A 1 154 ? 4.961 50.427 19.020 1.00 9.49 154 VAL A O 1
ATOM 2751 N N . ALA A 1 155 ? 5.221 49.317 20.962 1.00 8.86 155 ALA A N 1
ATOM 2752 C CA . ALA A 1 155 ? 5.101 50.514 21.781 1.00 9.89 155 ALA A CA 1
ATOM 2753 C C . ALA A 1 155 ? 5.834 50.274 23.087 1.00 11.29 155 ALA A C 1
ATOM 2754 O O . ALA A 1 155 ? 5.819 49.161 23.619 1.00 11.29 155 ALA A O 1
ATOM 2761 N N A ASP A 1 156 ? 6.479 51.316 23.602 0.52 14.46 156 ASP A N 1
ATOM 2762 N N B ASP A 1 156 ? 6.491 51.320 23.586 0.48 14.67 156 ASP A N 1
ATOM 2763 C CA A ASP A 1 156 ? 7.182 51.223 24.880 0.52 17.33 156 ASP A CA 1
ATOM 2764 C CA B ASP A 1 156 ? 7.212 51.265 24.859 0.48 17.43 156 ASP A CA 1
ATOM 2765 C C A ASP A 1 156 ? 8.177 50.061 24.892 0.52 14.52 156 ASP A C 1
ATOM 2766 C C B ASP A 1 156 ? 8.227 50.122 24.903 0.48 14.29 156 ASP A C 1
ATOM 2767 O O A ASP A 1 156 ? 8.328 49.352 25.890 0.52 16.13 156 ASP A O 1
ATOM 2768 O O B ASP A 1 156 ? 8.454 49.501 25.943 0.48 15.98 156 ASP A O 1
ATOM 2785 N N . GLY A 1 157 ? 8.844 49.843 23.759 1.00 13.45 157 GLY A N 1
ATOM 2786 C CA . GLY A 1 157 ? 9.870 48.826 23.680 1.00 12.95 157 GLY A CA 1
ATOM 2787 C C . GLY A 1 157 ? 9.374 47.406 23.663 1.00 10.21 157 GLY A C 1
ATOM 2788 O O . GLY A 1 157 ? 10.192 46.494 23.776 1.00 11.42 157 GLY A O 1
ATOM 2793 N N . LYS A 1 158 ? 8.073 47.191 23.509 1.00 9.50 158 LYS A N 1
ATOM 2794 C CA . LYS A 1 158 ? 7.449 45.872 23.568 1.00 8.82 158 LYS A CA 1
ATOM 2795 C C . LYS A 1 158 ? 6.790 45.522 22.238 1.00 8.75 158 LYS A C 1
ATOM 2796 O O . LYS A 1 158 ? 6.081 46.342 21.639 1.00 9.02 158 LYS A O 1
ATOM 2815 N N . LEU A 1 159 ? 6.973 44.265 21.825 1.00 8.24 159 LEU A N 1
ATOM 2816 C CA . LEU A 1 159 ? 6.349 43.707 20.630 1.00 7.97 159 LEU A CA 1
ATOM 2817 C C . LEU A 1 159 ? 5.023 43.028 20.972 1.00 7.10 159 LEU A C 1
ATOM 2818 O O . LEU A 1 159 ? 4.987 42.091 21.781 1.00 7.97 159 LEU A O 1
ATOM 2834 N N . SER A 1 160 ? 3.950 43.466 20.312 1.00 7.42 160 SER A N 1
ATOM 2835 C CA . SER A 1 160 ? 2.650 42.820 20.391 1.00 7.40 160 SER A CA 1
ATOM 2836 C C . SER A 1 160 ? 2.285 42.219 19.037 1.00 7.16 160 SER A C 1
ATOM 2837 O O . SER A 1 160 ? 2.824 42.600 17.988 1.00 7.63 160 SER A O 1
ATOM 2845 N N . CYS A 1 161 ? 1.313 41.306 19.060 1.00 7.57 161 CYS A N 1
ATOM 2846 C CA . CYS A 1 161 ? 0.797 40.660 17.857 1.00 7.30 161 CYS A CA 1
ATOM 2847 C C . CYS A 1 161 ? -0.687 40.429 18.034 1.00 6.86 161 CYS A C 1
ATOM 2848 O O . CYS A 1 161 ? -1.102 40.000 19.108 1.00 7.69 161 CYS A O 1
ATOM 2856 N N . GLN A 1 162 ? -1.466 40.691 16.977 1.00 6.82 162 GLN A N 1
ATOM 2857 C CA . GLN A 1 162 ? -2.879 40.335 16.935 1.00 6.63 162 GLN A CA 1
ATOM 2858 C C . GLN A 1 162 ? -3.106 39.335 15.812 1.00 6.64 162 GLN A C 1
ATOM 2859 O O . GLN A 1 162 ? -2.675 39.561 14.677 1.00 7.26 162 GLN A O 1
ATOM 2873 N N . LEU A 1 163 ? -3.800 38.242 16.137 1.00 6.85 163 LEU A N 1
ATOM 2874 C CA . LEU A 1 163 ? -4.224 37.237 15.159 1.00 7.00 163 LEU A CA 1
ATOM 2875 C C . LEU A 1 163 ? -5.719 37.340 14.925 1.00 6.79 163 LEU A C 1
ATOM 2876 O O . LEU A 1 163 ? -6.493 37.401 15.888 1.00 7.73 163 LEU A O 1
ATOM 2892 N N . TYR A 1 164 ? -6.116 37.289 13.645 1.00 7.16 164 TYR A N 1
ATOM 2893 C CA . TYR A 1 164 ? -7.498 37.030 13.245 1.00 7.15 164 TYR A CA 1
ATOM 2894 C C . TYR A 1 164 ? -7.598 35.544 12.884 1.00 7.20 164 TYR A C 1
ATOM 2895 O O . TYR A 1 164 ? -7.048 35.094 11.860 1.00 7.71 164 TYR A O 1
ATOM 2913 N N . GLN A 1 165 ? -8.292 34.791 13.734 1.00 7.26 165 GLN A N 1
ATOM 2914 C CA . GLN A 1 165 ? -8.498 33.356 13.555 1.00 7.57 165 GLN A CA 1
ATOM 2915 C C . GLN A 1 165 ? -9.937 33.170 13.060 1.00 7.38 165 GLN A C 1
ATOM 2916 O O . GLN A 1 165 ? -10.888 33.228 13.843 1.00 8.53 165 GLN A O 1
ATOM 2930 N N . ARG A 1 166 ? -10.085 32.941 11.749 1.00 7.50 166 ARG A N 1
ATOM 2931 C CA . ARG A 1 166 ? -11.410 32.908 11.130 1.00 7.44 166 ARG A CA 1
ATOM 2932 C C . ARG A 1 166 ? -12.246 31.707 11.578 1.00 7.40 166 ARG A C 1
ATOM 2933 O O . ARG A 1 166 ? -13.489 31.750 11.480 1.00 8.05 166 ARG A O 1
ATOM 2954 N N . SER A 1 167 ? -11.605 30.643 12.047 1.00 7.47 167 SER A N 1
ATOM 2955 C CA . SER A 1 167 ? -12.291 29.442 12.493 1.00 7.64 167 SER A CA 1
ATOM 2956 C C . SER A 1 167 ? -11.485 28.859 13.640 1.00 7.35 167 SER A C 1
ATOM 2957 O O . SER A 1 167 ? -10.258 28.683 13.511 1.00 7.40 167 SER A O 1
ATOM 2965 N N . CYS A 1 168 ? -12.169 28.546 14.746 1.00 7.58 168 CYS A N 1
ATOM 2966 C CA . CYS A 1 168 ? -11.487 28.123 15.966 1.00 7.27 168 CYS A CA 1
ATOM 2967 C C . CYS A 1 168 ? -12.223 26.982 16.648 1.00 6.94 168 CYS A C 1
ATOM 2968 O O . CYS A 1 168 ? -13.342 27.160 17.155 1.00 7.71 168 CYS A O 1
ATOM 2976 N N . ASP A 1 169 ? -11.571 25.817 16.671 1.00 7.02 169 ASP A N 1
ATOM 2977 C CA . ASP A 1 169 ? -11.960 24.673 17.500 1.00 7.00 169 ASP A CA 1
ATOM 2978 C C . ASP A 1 169 ? -11.427 24.986 18.897 1.00 6.94 169 ASP A C 1
ATOM 2979 O O . ASP A 1 169 ? -10.226 24.886 19.168 1.00 7.40 169 ASP A O 1
ATOM 2988 N N . VAL A 1 170 ? -12.324 25.443 19.769 1.00 7.44 170 VAL A N 1
ATOM 2989 C CA . VAL A 1 170 ? -11.902 25.974 21.060 1.00 7.29 170 VAL A CA 1
ATOM 2990 C C . VAL A 1 170 ? -11.211 24.911 21.909 1.00 7.37 170 VAL A C 1
ATOM 2991 O O . VAL A 1 170 ? -10.213 25.217 22.576 1.00 7.91 170 VAL A O 1
ATOM 3004 N N . PHE A 1 171 ? -11.744 23.681 21.951 1.00 7.65 171 PHE A N 1
ATOM 3005 C CA . PHE A 1 171 ? -11.166 22.654 22.819 1.00 7.52 171 PHE A CA 1
ATOM 3006 C C . PHE A 1 171 ? -9.802 22.170 22.325 1.00 7.37 171 PHE A C 1
ATOM 3007 O O . PHE A 1 171 ? -8.839 22.133 23.098 1.00 8.24 171 PHE A O 1
ATOM 3024 N N . LEU A 1 172 ? -9.720 21.709 21.065 1.00 7.51 172 LEU A N 1
ATOM 3025 C CA . LEU A 1 172 ? -8.476 21.098 20.579 1.00 7.86 172 LEU A CA 1
ATOM 3026 C C . LEU A 1 172 ? -7.498 22.113 19.998 1.00 7.55 172 LEU A C 1
ATOM 3027 O O . LEU A 1 172 ? -6.297 22.039 20.286 1.00 8.46 172 LEU A O 1
ATOM 3043 N N . GLY A 1 173 ? -7.967 23.011 19.144 1.00 7.58 173 GLY A N 1
ATOM 3044 C CA . GLY A 1 173 ? -7.053 23.835 18.382 1.00 7.78 173 GLY A CA 1
ATOM 3045 C C . GLY A 1 173 ? -6.556 25.049 19.141 1.00 7.12 173 GLY A C 1
ATOM 3046 O O . GLY A 1 173 ? -5.367 25.381 19.112 1.00 7.64 173 GLY A O 1
ATOM 3050 N N . LEU A 1 174 ? -7.464 25.753 19.813 1.00 7.08 174 LEU A N 1
ATOM 3051 C CA . LEU A 1 174 ? -7.100 27.040 20.403 1.00 7.12 174 LEU A CA 1
ATOM 3052 C C . LEU A 1 174 ? -5.930 26.975 21.385 1.00 6.88 174 LEU A C 1
ATOM 3053 O O . LEU A 1 174 ? -5.091 27.894 21.363 1.00 7.21 174 LEU A O 1
ATOM 3069 N N . PRO A 1 175 ? -5.800 25.965 22.257 1.00 7.36 175 PRO A N 1
ATOM 3070 C CA . PRO A 1 175 ? -4.611 25.946 23.136 1.00 7.76 175 PRO A CA 1
ATOM 3071 C C . PRO A 1 175 ? -3.304 25.947 22.350 1.00 7.37 175 PRO A C 1
ATOM 3072 O O . PRO A 1 175 ? -2.307 26.572 22.760 1.00 7.94 175 PRO A O 1
ATOM 3083 N N . PHE A 1 176 ? -3.294 25.238 21.214 1.00 7.35 176 PHE A N 1
ATOM 3084 C CA . PHE A 1 176 ? -2.126 25.224 20.337 1.00 7.54 176 PHE A CA 1
ATOM 3085 C C . PHE A 1 176 ? -1.912 26.583 19.683 1.00 7.34 176 PHE A C 1
ATOM 3086 O O . PHE A 1 176 ? -0.793 27.104 19.666 1.00 7.99 176 PHE A O 1
ATOM 3103 N N . ASN A 1 177 ? -2.973 27.170 19.122 1.00 7.65 177 ASN A N 1
ATOM 3104 C CA . ASN A 1 177 ? -2.839 28.458 18.442 1.00 7.33 177 ASN A CA 1
ATOM 3105 C C . ASN A 1 177 ? -2.330 29.553 19.383 1.00 7.01 177 ASN A C 1
ATOM 3106 O O . ASN A 1 177 ? -1.478 30.359 18.993 1.00 7.64 177 ASN A O 1
ATOM 3117 N N . ILE A 1 178 ? -2.840 29.620 20.617 1.00 6.81 178 ILE A N 1
ATOM 3118 C CA . ILE A 1 178 ? -2.378 30.662 21.546 1.00 7.55 178 ILE A CA 1
ATOM 3119 C C . ILE A 1 178 ? -0.889 30.485 21.837 1.00 7.08 178 ILE A C 1
ATOM 3120 O O . ILE A 1 178 ? -0.102 31.438 21.782 1.00 7.69 178 ILE A O 1
ATOM 3136 N N . ALA A 1 179 ? -0.486 29.264 22.200 1.00 7.17 179 ALA A N 1
ATOM 3137 C CA . ALA A 1 179 ? 0.910 29.014 22.548 1.00 7.39 179 ALA A CA 1
ATOM 3138 C C . ALA A 1 179 ? 1.834 29.231 21.361 1.00 7.16 179 ALA A C 1
ATOM 3139 O O . ALA A 1 179 ? 2.955 29.732 21.532 1.00 7.63 179 ALA A O 1
ATOM 3146 N N . SER A 1 180 ? 1.391 28.839 20.167 1.00 7.21 180 SER A N 1
ATOM 3147 C CA . SER A 1 180 ? 2.216 28.978 18.977 1.00 7.13 180 SER A CA 1
ATOM 3148 C C . SER A 1 180 ? 2.546 30.447 18.701 1.00 7.10 180 SER A C 1
ATOM 3149 O O . SER A 1 180 ? 3.705 30.823 18.492 1.00 7.45 180 SER A O 1
ATOM 3157 N N . TYR A 1 181 ? 1.517 31.298 18.676 1.00 7.18 181 TYR A N 1
ATOM 3158 C CA . TYR A 1 181 ? 1.754 32.718 18.428 1.00 7.37 181 TYR A CA 1
ATOM 3159 C C . TYR A 1 181 ? 2.520 33.381 19.564 1.00 6.85 181 TYR A C 1
ATOM 3160 O O . TYR A 1 181 ? 3.340 34.269 19.315 1.00 7.66 181 TYR A O 1
ATOM 3177 N N . ALA A 1 182 ? 2.290 32.969 20.807 1.00 7.33 182 ALA A N 1
ATOM 3178 C CA . ALA A 1 182 ? 3.098 33.488 21.904 1.00 7.94 182 ALA A CA 1
ATOM 3179 C C . ALA A 1 182 ? 4.574 33.165 21.704 1.00 7.42 182 ALA A C 1
ATOM 3180 O O . ALA A 1 182 ? 5.443 34.020 21.923 1.00 7.97 182 ALA A O 1
ATOM 3187 N N A LEU A 1 183 ? 4.871 31.933 21.293 0.63 7.71 183 LEU A N 1
ATOM 3188 N N B LEU A 1 183 ? 4.887 31.908 21.344 0.37 7.22 183 LEU A N 1
ATOM 3189 C CA A LEU A 1 183 ? 6.251 31.553 21.034 0.63 8.04 183 LEU A CA 1
ATOM 3190 C CA B LEU A 1 183 ? 6.267 31.544 21.009 0.37 7.74 183 LEU A CA 1
ATOM 3191 C C A LEU A 1 183 ? 6.844 32.373 19.889 0.63 7.71 183 LEU A C 1
ATOM 3192 C C B LEU A 1 183 ? 6.813 32.454 19.922 0.37 7.50 183 LEU A C 1
ATOM 3193 O O A LEU A 1 183 ? 7.997 32.826 19.967 0.63 7.77 183 LEU A O 1
ATOM 3194 O O B LEU A 1 183 ? 7.914 33.006 20.044 0.37 8.54 183 LEU A O 1
ATOM 3225 N N . LEU A 1 184 ? 6.059 32.593 18.831 1.00 7.25 184 LEU A N 1
ATOM 3226 C CA . LEU A 1 184 ? 6.517 33.411 17.715 1.00 7.85 184 LEU A CA 1
ATOM 3227 C C . LEU A 1 184 ? 6.824 34.837 18.165 1.00 7.44 184 LEU A C 1
ATOM 3228 O O . LEU A 1 184 ? 7.830 35.424 17.741 1.00 8.05 184 LEU A O 1
ATOM 3245 N N . VAL A 1 185 ? 5.966 35.429 19.005 1.00 7.42 185 VAL A N 1
ATOM 3246 C CA . VAL A 1 185 ? 6.248 36.777 19.513 1.00 7.71 185 VAL A CA 1
ATOM 3247 C C . VAL A 1 185 ? 7.575 36.803 20.274 1.00 7.72 185 VAL A C 1
ATOM 3248 O O . VAL A 1 185 ? 8.396 37.707 20.081 1.00 8.32 185 VAL A O 1
ATOM 3261 N N . HIS A 1 186 ? 7.807 35.822 21.153 1.00 7.90 186 HIS A N 1
ATOM 3262 C CA . HIS A 1 186 ? 9.086 35.778 21.861 1.00 8.08 186 HIS A CA 1
ATOM 3263 C C . HIS A 1 186 ? 10.268 35.700 20.894 1.00 8.22 186 HIS A C 1
ATOM 3264 O O . HIS A 1 186 ? 11.290 36.373 21.090 1.00 8.81 186 HIS A O 1
ATOM 3278 N N . MET A 1 187 ? 10.169 34.845 19.877 1.00 7.70 187 MET A N 1
ATOM 3279 C CA . MET A 1 187 ? 11.261 34.675 18.916 1.00 8.52 187 MET A CA 1
ATOM 3280 C C . MET A 1 187 ? 11.516 35.956 18.130 1.00 8.92 187 MET A C 1
ATOM 3281 O O . MET A 1 187 ? 12.668 36.395 17.960 1.00 9.61 187 MET A O 1
ATOM 3295 N N A MET A 1 188 ? 10.459 36.580 17.634 0.48 9.21 188 MET A N 1
ATOM 3296 N N B MET A 1 188 ? 10.433 36.554 17.616 0.52 8.87 188 MET A N 1
ATOM 3297 C CA A MET A 1 188 ? 10.672 37.806 16.884 0.48 9.50 188 MET A CA 1
ATOM 3298 C CA B MET A 1 188 ? 10.522 37.805 16.872 0.52 9.35 188 MET A CA 1
ATOM 3299 C C A MET A 1 188 ? 11.175 38.915 17.784 0.48 10.05 188 MET A C 1
ATOM 3300 C C B MET A 1 188 ? 11.084 38.925 17.743 0.52 8.97 188 MET A C 1
ATOM 3301 O O A MET A 1 188 ? 12.062 39.682 17.394 0.48 11.05 188 MET A O 1
ATOM 3302 O O B MET A 1 188 ? 11.932 39.703 17.294 0.52 10.50 188 MET A O 1
ATOM 3329 N N . ALA A 1 189 ? 10.642 39.005 19.000 1.00 9.71 189 ALA A N 1
ATOM 3330 C CA . ALA A 1 189 ? 11.134 40.031 19.908 1.00 10.04 189 ALA A CA 1
ATOM 3331 C C . ALA A 1 189 ? 12.619 39.843 20.170 1.00 10.72 189 ALA A C 1
ATOM 3332 O O . ALA A 1 189 ? 13.389 40.818 20.180 1.00 12.38 189 ALA A O 1
ATOM 3340 N N A GLN A 1 190 ? 13.067 38.598 20.317 0.51 10.04 190 GLN A N 1
ATOM 3341 N N B GLN A 1 190 ? 13.055 38.592 20.379 0.49 10.66 190 GLN A N 1
ATOM 3342 C CA A GLN A 1 190 ? 14.482 38.369 20.565 0.51 10.48 190 GLN A CA 1
ATOM 3343 C CA B GLN A 1 190 ? 14.480 38.314 20.563 0.49 10.63 190 GLN A CA 1
ATOM 3344 C C A GLN A 1 190 ? 15.315 38.820 19.378 0.51 11.06 190 GLN A C 1
ATOM 3345 C C B GLN A 1 190 ? 15.276 38.862 19.387 0.49 11.16 190 GLN A C 1
ATOM 3346 O O A GLN A 1 190 ? 16.395 39.397 19.550 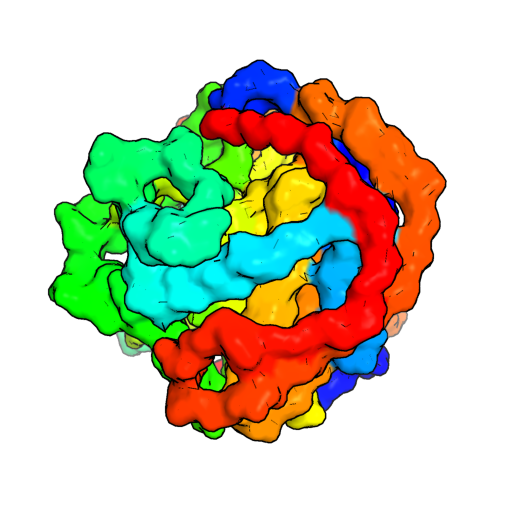0.51 11.56 190 GLN A O 1
ATOM 3347 O O B GLN A 1 190 ? 16.278 39.565 19.569 0.49 13.52 190 GLN A O 1
ATOM 3374 N N . GLN A 1 191 ? 14.845 38.537 18.167 1.00 10.22 191 GLN A N 1
ATOM 3375 C CA . GLN A 1 191 ? 15.583 38.928 16.978 1.00 11.34 191 GLN A CA 1
ATOM 3376 C C . GLN A 1 191 ? 15.620 40.442 16.792 1.00 13.23 191 GLN A C 1
ATOM 3377 O O . GLN A 1 191 ? 16.541 40.954 16.132 1.00 16.08 191 GLN A O 1
ATOM 3392 N N . CYS A 1 192 ? 14.643 41.161 17.343 1.00 13.07 192 CYS A N 1
ATOM 3393 C CA . CYS A 1 192 ? 14.557 42.613 17.225 1.00 14.58 192 CYS A CA 1
ATOM 3394 C C . CYS A 1 192 ? 15.030 43.363 18.467 1.00 13.70 192 CYS A C 1
ATOM 3395 O O . CYS A 1 192 ? 14.897 44.590 18.511 1.00 15.88 192 CYS A O 1
ATOM 3403 N N . ASP A 1 193 ? 15.560 42.678 19.479 1.00 13.96 193 ASP A N 1
ATOM 3404 C CA . ASP A 1 193 ? 15.987 43.325 20.724 1.00 15.16 193 ASP A CA 1
ATOM 3405 C C . ASP A 1 193 ? 14.843 44.072 21.398 1.00 13.79 193 ASP A C 1
ATOM 3406 O O . ASP A 1 193 ? 15.047 45.141 21.980 1.00 17.77 193 ASP A O 1
ATOM 3415 N N . LEU A 1 194 ? 13.643 43.499 21.333 1.00 11.50 194 LEU A N 1
ATOM 3416 C CA . LEU A 1 194 ? 12.459 44.052 21.979 1.00 11.14 194 LEU A CA 1
ATOM 3417 C C . LEU A 1 194 ? 12.053 43.180 23.154 1.00 10.67 194 LEU A C 1
ATOM 3418 O O . LEU A 1 194 ? 12.406 42.004 23.230 1.00 12.36 194 LEU A O 1
ATOM 3434 N N . GLU A 1 195 ? 11.287 43.756 24.068 1.00 10.09 195 GLU A N 1
ATOM 3435 C CA . GLU A 1 195 ? 10.612 43.004 25.114 1.00 10.45 195 GLU A CA 1
ATOM 3436 C C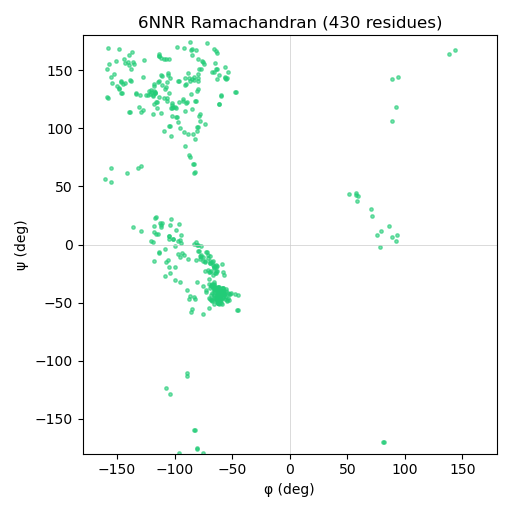 . GLU A 1 195 ? 9.277 42.493 24.568 1.00 9.26 195 GLU A C 1
ATOM 3437 O O . GLU A 1 195 ? 8.841 42.901 23.491 1.00 9.87 195 GLU A O 1
ATOM 3449 N N . VAL A 1 196 ? 8.635 41.567 25.296 1.00 9.78 196 VAL A N 1
ATOM 3450 C CA . VAL A 1 196 ? 7.343 41.044 24.843 1.00 9.42 196 VAL A CA 1
ATOM 3451 C C . VAL A 1 196 ? 6.180 41.863 25.391 1.00 8.95 196 VAL A C 1
ATOM 3452 O O . VAL A 1 196 ? 6.154 42.259 26.569 1.00 10.12 196 VAL A O 1
ATOM 3465 N N . GLY A 1 197 ? 5.207 42.095 24.516 1.00 8.61 197 GLY A N 1
ATOM 3466 C CA . GLY A 1 197 ? 3.990 42.814 24.822 1.00 8.58 197 GLY A CA 1
ATOM 3467 C C . GLY A 1 197 ? 2.828 41.859 24.984 1.00 8.00 197 GLY A C 1
ATOM 3468 O O . GLY A 1 197 ? 2.900 40.895 25.755 1.00 9.18 197 GLY A O 1
ATOM 3472 N N . ASP A 1 198 ? 1.734 42.139 24.269 1.00 8.27 198 ASP A N 1
ATOM 3473 C CA . ASP A 1 198 ? 0.520 41.335 24.334 1.00 8.60 198 ASP A CA 1
ATOM 3474 C C . ASP A 1 198 ? 0.374 40.482 23.077 1.00 8.00 198 ASP A C 1
ATOM 3475 O O . ASP A 1 198 ? 0.706 40.910 21.966 1.00 9.06 198 ASP A O 1
ATOM 3484 N N . PHE A 1 199 ? -0.186 39.290 23.266 1.00 7.76 199 PHE A N 1
ATOM 3485 C CA . PHE A 1 199 ? -0.801 38.549 22.174 1.00 7.71 199 PHE A CA 1
ATOM 3486 C C . PHE A 1 199 ? -2.307 38.800 22.250 1.00 7.22 199 PHE A C 1
ATOM 3487 O O . PHE A 1 199 ? -2.939 38.495 23.268 1.00 8.21 199 PHE A O 1
ATOM 3504 N N . VAL A 1 200 ? -2.866 39.413 21.209 1.00 7.27 200 VAL A N 1
ATOM 3505 C CA . VAL A 1 200 ? -4.299 39.704 21.102 1.00 7.50 200 VAL A CA 1
ATOM 3506 C C . VAL A 1 200 ? -4.903 38.673 20.162 1.00 7.06 200 VAL A C 1
ATOM 3507 O O . VAL A 1 200 ? -4.493 38.567 18.998 1.00 7.68 200 VAL A O 1
ATOM 3520 N N . TRP A 1 201 ? -5.863 37.902 20.675 1.00 7.20 201 TRP A N 1
ATOM 3521 C CA . TRP A 1 201 ? -6.519 36.855 19.903 1.00 7.59 201 TRP A CA 1
ATOM 3522 C C . TRP A 1 201 ? -7.924 37.306 19.535 1.00 7.05 201 TRP A C 1
ATOM 3523 O O . TRP A 1 201 ? -8.722 37.621 20.420 1.00 7.91 201 TRP A O 1
ATOM 3544 N N . THR A 1 202 ? -8.225 37.311 18.239 1.00 7.55 202 THR A N 1
ATOM 3545 C CA . THR A 1 202 ? -9.549 37.652 17.717 1.00 7.45 202 THR A CA 1
ATOM 3546 C C . THR A 1 202 ? -10.099 36.464 16.938 1.00 7.57 202 THR A C 1
ATOM 3547 O O . THR A 1 202 ? -9.412 35.904 16.078 1.00 8.31 202 THR A O 1
ATOM 3558 N N . GLY A 1 203 ? -11.346 36.100 17.224 1.00 7.95 203 GLY A N 1
ATOM 3559 C CA . GLY A 1 203 ? -11.989 34.969 16.586 1.00 8.17 203 GLY A CA 1
ATOM 3560 C C . GLY A 1 203 ? -13.126 35.358 15.666 1.00 7.80 203 GLY A C 1
ATOM 3561 O O . GLY A 1 203 ? -13.887 36.290 15.948 1.00 8.53 203 GLY A O 1
ATOM 3565 N N . GLY A 1 204 ? -13.259 34.580 14.583 1.00 8.02 204 GLY A N 1
ATOM 3566 C CA . GLY A 1 204 ? -14.418 34.563 13.707 1.00 8.23 204 GLY A CA 1
ATOM 3567 C C . GLY A 1 204 ? -15.422 33.546 14.221 1.00 7.45 204 GLY A C 1
ATOM 3568 O O . GLY A 1 204 ? -15.999 33.732 15.297 1.00 8.30 204 GLY A O 1
ATOM 3572 N N . ASP A 1 205 ? -15.655 32.463 13.469 1.00 7.88 205 ASP A N 1
ATOM 3573 C CA . ASP A 1 205 ? -16.524 31.373 13.922 1.00 7.98 205 ASP A CA 1
ATOM 3574 C C . ASP A 1 205 ? -15.765 30.590 14.992 1.00 7.82 205 ASP A C 1
ATOM 3575 O O . ASP A 1 205 ? -14.813 29.854 14.692 1.00 8.22 205 ASP A O 1
ATOM 3584 N N . THR A 1 206 ? -16.162 30.822 16.241 1.00 8.08 206 THR A N 1
ATOM 3585 C CA . THR A 1 206 ? -15.474 30.330 17.426 1.00 8.16 206 THR A CA 1
ATOM 3586 C C . THR A 1 206 ? -16.410 29.304 18.061 1.00 7.81 206 THR A C 1
ATOM 3587 O O . THR A 1 206 ? -17.512 29.657 18.498 1.00 8.85 206 THR A O 1
ATOM 3598 N N . HIS A 1 207 ? -15.997 28.032 18.051 1.00 7.91 207 HIS A N 1
ATOM 3599 C CA . HIS A 1 207 ? -16.948 26.957 18.281 1.00 7.92 207 HIS A CA 1
ATOM 3600 C C . HIS A 1 207 ? -16.396 25.843 19.170 1.00 8.00 207 HIS A C 1
ATOM 3601 O O . HIS A 1 207 ? -15.180 25.614 19.269 1.00 8.52 207 HIS A O 1
ATOM 3616 N N . LEU A 1 208 ? -17.331 25.162 19.830 1.00 8.14 208 LEU A N 1
ATOM 3617 C CA . LEU A 1 208 ? -17.098 23.905 20.512 1.00 8.54 208 LEU A CA 1
ATOM 3618 C C . LEU A 1 208 ? -17.791 22.803 19.717 1.00 8.40 208 LEU A C 1
ATOM 3619 O O . LEU A 1 208 ? -18.996 22.883 19.453 1.00 9.31 208 LEU A O 1
ATOM 3635 N N . TYR A 1 209 ? -17.056 21.762 19.354 1.00 8.47 209 TYR A N 1
ATOM 3636 C CA . TYR A 1 209 ? -17.686 20.628 18.693 1.00 8.87 209 TYR A CA 1
ATOM 3637 C C . TYR A 1 209 ? -18.648 19.909 19.629 1.00 9.46 209 TYR A C 1
ATOM 3638 O O . TYR A 1 209 ? -18.446 19.827 20.844 1.00 9.57 209 TYR A O 1
ATOM 3656 N N . SER A 1 210 ? -19.699 19.355 19.034 1.00 10.37 210 SER A N 1
ATOM 3657 C CA . SER A 1 210 ? -20.757 18.725 19.813 1.00 11.86 210 SER A CA 1
ATOM 3658 C C . SER A 1 210 ? -20.266 17.515 20.593 1.00 12.48 210 SER A C 1
ATOM 3659 O O . SER A 1 210 ? -20.858 17.176 21.626 1.00 16.19 210 SER A O 1
ATOM 3667 N N . ASN A 1 211 ? -19.189 16.876 20.144 1.00 10.88 211 ASN A N 1
ATOM 3668 C CA . ASN A 1 211 ? -18.571 15.747 20.821 1.00 11.45 211 ASN A CA 1
ATOM 3669 C C . ASN A 1 211 ? -17.397 16.152 21.711 1.00 12.13 211 ASN A C 1
ATOM 3670 O O . ASN A 1 211 ? -16.599 15.291 22.091 1.00 14.25 211 ASN A O 1
ATOM 3681 N N . HIS A 1 212 ? -17.293 17.439 22.064 1.00 11.03 212 HIS A N 1
ATOM 3682 C CA . HIS A 1 212 ? -16.319 17.928 23.036 1.00 10.24 212 HIS A CA 1
ATOM 3683 C C . HIS A 1 212 ? -16.987 18.482 24.302 1.00 10.02 212 HIS A C 1
ATOM 3684 O O . HIS A 1 212 ? -16.308 19.105 25.125 1.00 10.22 212 HIS A O 1
ATOM 3698 N N . MET A 1 213 ? -18.307 18.309 24.473 1.00 10.85 213 MET A N 1
ATOM 3699 C CA . MET A 1 213 ? -19.017 18.999 25.555 1.00 11.43 213 MET A CA 1
ATOM 3700 C C . MET A 1 213 ? -18.699 18.424 26.929 1.00 11.11 213 MET A C 1
ATOM 3701 O O . MET A 1 213 ? -18.583 19.182 27.903 1.00 11.86 213 MET A O 1
ATOM 3715 N N . ASP A 1 214 ? -18.605 17.097 27.063 1.00 11.34 214 ASP A N 1
ATOM 3716 C CA . ASP A 1 214 ? -18.267 16.557 28.380 1.00 12.13 214 ASP A CA 1
ATOM 3717 C C . ASP A 1 214 ? -16.845 16.955 28.779 1.00 10.07 214 ASP A C 1
ATOM 3718 O O . ASP A 1 214 ? -16.590 17.303 29.936 1.00 10.55 214 ASP A O 1
ATOM 3727 N N . GLN A 1 215 ? -15.913 16.928 27.813 1.00 9.89 215 GLN A N 1
ATOM 3728 C CA . GLN A 1 215 ? -14.528 17.333 28.052 1.00 9.23 215 GLN A CA 1
ATOM 3729 C C . GLN A 1 215 ? -14.452 18.794 28.471 1.00 8.47 215 GLN A C 1
ATOM 3730 O O . GLN A 1 215 ? -13.694 19.159 29.385 1.00 8.77 215 GLN A O 1
ATOM 3744 N N . THR A 1 216 ? -15.201 19.651 27.788 1.00 8.70 216 THR A N 1
ATOM 3745 C CA . THR A 1 216 ? -15.206 21.078 28.083 1.00 8.54 216 THR A CA 1
ATOM 3746 C C . THR A 1 216 ? -15.689 21.343 29.509 1.00 8.99 216 THR A C 1
ATOM 3747 O O . THR A 1 216 ? -15.069 22.112 30.254 1.00 9.19 216 THR A O 1
ATOM 3758 N N . HIS A 1 217 ? -16.788 20.701 29.916 1.00 10.16 217 HIS A N 1
ATOM 3759 C CA . HIS A 1 217 ? -17.307 20.939 31.259 1.00 10.19 217 HIS A CA 1
ATOM 3760 C C . HIS A 1 217 ? -16.400 20.345 32.326 1.00 9.78 217 HIS A C 1
ATOM 3761 O O . HIS A 1 217 ? -16.288 20.923 33.414 1.00 10.28 217 HIS A O 1
ATOM 3775 N N A LEU A 1 218 ? -15.723 19.231 32.033 0.60 9.86 218 LEU A N 1
ATOM 3776 N N B LEU A 1 218 ? -15.752 19.199 32.052 0.40 9.21 218 LEU A N 1
ATOM 3777 C CA A LEU A 1 218 ? -14.721 18.734 32.965 0.60 9.74 218 LEU A CA 1
ATOM 3778 C CA B LEU A 1 218 ? -14.697 18.715 32.944 0.40 9.29 218 LEU A CA 1
ATOM 3779 C C A LEU A 1 218 ? -13.614 19.760 33.161 0.60 8.78 218 LEU A C 1
ATOM 3780 C C B LEU A 1 218 ? -13.661 19.805 33.165 0.40 7.50 218 LEU A C 1
ATOM 3781 O O A LEU A 1 218 ? -13.188 20.031 34.291 0.60 9.92 218 LEU A O 1
ATOM 3782 O O B LEU A 1 218 ? -13.334 20.165 34.302 0.40 8.26 218 LEU A O 1
ATOM 3813 N N . GLN A 1 219 ? -13.146 20.362 32.071 1.00 8.34 219 GLN A N 1
ATOM 3814 C CA . GLN A 1 219 ? -12.077 21.352 32.169 1.00 8.11 219 GLN A CA 1
ATOM 3815 C C . GLN A 1 219 ? -12.536 22.593 32.932 1.00 8.19 219 GLN A C 1
ATOM 3816 O O . GLN A 1 219 ? -11.784 23.149 33.739 1.00 8.91 219 GLN A O 1
ATOM 3831 N N . LEU A 1 220 ? -13.771 23.044 32.687 1.00 8.64 220 LEU A N 1
ATOM 3832 C CA . LEU A 1 220 ? -14.318 24.230 33.347 1.00 9.05 220 LEU A CA 1
ATOM 3833 C C . LEU A 1 220 ? -14.466 24.055 34.850 1.00 9.10 220 LEU A C 1
ATOM 3834 O O . LEU A 1 220 ? -14.615 25.055 35.564 1.00 10.17 220 LEU A O 1
ATOM 3850 N N . SER A 1 221 ? -14.444 22.826 35.353 1.00 8.61 221 SER A N 1
ATOM 3851 C CA . SER A 1 221 ? -14.528 22.593 36.787 1.00 9.00 221 SER A CA 1
ATOM 3852 C C . SER A 1 221 ? -13.205 22.823 37.502 1.00 8.85 221 SER A C 1
ATOM 3853 O O . SER A 1 221 ? -13.173 22.728 38.734 1.00 10.61 221 SER A O 1
ATOM 3861 N N . ARG A 1 222 ? -12.123 23.092 36.773 1.00 8.85 222 ARG A N 1
ATOM 3862 C CA . ARG A 1 222 ? -10.774 23.133 37.321 1.00 9.20 222 ARG A CA 1
ATOM 3863 C C . ARG A 1 222 ? -10.252 24.556 37.449 1.00 9.59 222 ARG A C 1
ATOM 3864 O O . ARG A 1 222 ? -10.556 25.427 36.634 1.00 11.52 222 ARG A O 1
ATOM 3885 N N A GLU A 1 223 ? -9.418 24.764 38.444 0.39 11.25 223 GLU A N 1
ATOM 3886 N N B GLU A 1 223 ? -9.430 24.767 38.473 0.61 9.56 223 GLU A N 1
ATOM 3887 C CA A GLU A 1 223 ? -8.850 26.086 38.682 0.39 13.35 223 GLU A CA 1
ATOM 3888 C CA B GLU A 1 223 ? -8.799 26.066 38.714 0.61 10.12 223 GLU A CA 1
ATOM 3889 C C A GLU A 1 223 ? -7.515 26.233 37.945 0.39 11.98 223 GLU A C 1
ATOM 3890 C C B GLU A 1 223 ? -7.508 26.197 37.900 0.61 9.56 223 GLU A C 1
ATOM 3891 O O A GLU A 1 223 ? -6.627 25.389 38.113 0.39 12.36 223 GLU A O 1
ATOM 3892 O O B GLU A 1 223 ? -6.633 25.331 37.993 0.61 10.55 223 GLU A O 1
ATOM 3915 N N . PRO A 1 224 ? -7.322 27.281 37.139 1.00 10.31 224 PRO A N 1
ATOM 3916 C CA . PRO A 1 224 ? -6.023 27.488 36.481 1.00 10.56 224 PRO A CA 1
ATOM 3917 C C . PRO A 1 224 ? -4.875 27.496 37.483 1.00 10.28 224 PRO A C 1
ATOM 3918 O O . PRO A 1 224 ? -4.994 28.008 38.597 1.00 11.86 224 PRO A O 1
ATOM 3929 N N . ARG A 1 225 ? -3.765 26.928 37.058 1.00 10.64 225 ARG A N 1
ATOM 3930 C CA . ARG A 1 225 ? -2.504 26.919 37.780 1.00 10.66 225 ARG A CA 1
ATOM 3931 C C . ARG A 1 225 ? -1.683 28.130 37.344 1.00 10.22 225 ARG A C 1
ATOM 3932 O O . ARG A 1 225 ? -2.032 28.829 36.389 1.00 10.56 225 ARG A O 1
ATOM 3953 N N . PRO A 1 226 ? -0.592 28.440 38.045 1.00 12.13 226 PRO A N 1
ATOM 3954 C CA . PRO A 1 226 ? 0.274 29.541 37.603 1.00 12.19 226 PRO A CA 1
ATOM 3955 C C . PRO A 1 226 ? 0.720 29.340 36.164 1.00 10.74 226 PRO A C 1
ATOM 3956 O O . PRO A 1 226 ? 0.976 28.221 35.722 1.00 11.95 226 PRO A O 1
ATOM 3967 N N . LEU A 1 227 ? 0.822 30.433 35.425 1.00 10.45 227 LEU A N 1
ATOM 3968 C CA . LEU A 1 227 ? 1.368 30.327 34.084 1.00 10.13 227 LEU A CA 1
ATOM 3969 C C . LEU A 1 227 ? 2.815 29.847 34.156 1.00 9.79 227 LEU A C 1
ATOM 3970 O O . LEU A 1 227 ? 3.579 30.299 35.023 1.00 11.16 227 LEU A O 1
ATOM 3986 N N . PRO A 1 228 ? 3.250 29.003 33.229 1.00 9.72 228 PRO A N 1
ATOM 3987 C CA . PRO A 1 228 ? 4.668 28.638 33.158 1.00 10.15 228 PRO A CA 1
ATOM 3988 C C . PRO A 1 228 ? 5.488 29.788 32.585 1.00 9.10 228 PRO A C 1
ATOM 3989 O O . PRO A 1 228 ? 4.940 30.816 32.192 1.00 10.11 228 PRO A O 1
ATOM 4000 N N A LYS A 1 229 ? 6.811 29.622 32.538 0.57 9.79 229 LYS A N 1
ATOM 4001 N N B LYS A 1 229 ? 6.807 29.606 32.544 0.43 9.32 229 LYS A N 1
ATOM 4002 C CA A LYS A 1 229 ? 7.731 30.661 32.086 0.57 10.60 229 LYS A CA 1
ATOM 4003 C CA B LYS A 1 229 ? 7.751 30.618 32.094 0.43 9.65 229 LYS A CA 1
ATOM 4004 C C A LYS A 1 229 ? 8.581 30.117 30.942 0.57 9.87 229 LYS A C 1
ATOM 4005 C C B LYS A 1 229 ? 8.530 30.074 30.904 0.43 9.37 229 LYS A C 1
ATOM 4006 O O A LYS A 1 229 ? 9.143 29.022 31.045 0.57 12.16 229 LYS A O 1
ATOM 4007 O O B LYS A 1 229 ? 8.974 28.922 30.922 0.43 10.56 229 LYS A O 1
ATOM 4044 N N . LEU A 1 230 ? 8.702 30.894 29.867 1.00 9.34 230 LEU A N 1
ATOM 4045 C CA . LEU A 1 230 ? 9.472 30.504 28.688 1.00 9.50 230 LEU A CA 1
ATOM 4046 C C . LEU A 1 230 ? 10.893 31.062 28.766 1.00 9.85 230 LEU A C 1
ATOM 4047 O O . LEU A 1 230 ? 11.078 32.277 28.901 1.00 10.89 230 LEU A O 1
ATOM 4064 N N . ILE A 1 231 ? 11.876 30.169 28.644 1.00 10.36 231 ILE A N 1
ATOM 4065 C CA . ILE A 1 231 ? 13.300 30.511 28.619 1.00 11.34 231 ILE A CA 1
ATOM 4066 C C . ILE A 1 231 ? 13.889 30.145 27.257 1.00 11.20 231 ILE A C 1
ATOM 4067 O O . ILE A 1 231 ? 13.878 28.971 26.855 1.00 12.87 231 ILE A O 1
ATOM 4083 N N . ILE A 1 232 ? 14.467 31.122 26.577 1.00 11.73 232 ILE A N 1
ATOM 4084 C CA . ILE A 1 232 ? 15.184 30.888 25.328 1.00 11.74 232 ILE A CA 1
ATOM 4085 C C . ILE A 1 232 ? 16.685 30.965 25.610 1.00 12.07 232 ILE A C 1
ATOM 4086 O O . ILE A 1 232 ? 17.164 31.905 26.268 1.00 13.04 232 ILE A O 1
ATOM 4102 N N . LYS A 1 233 ? 17.434 29.958 25.151 1.00 12.14 233 LYS A N 1
ATOM 4103 C CA . LYS A 1 233 ? 18.792 29.708 25.635 1.00 11.64 233 LYS A CA 1
ATOM 4104 C C . LYS A 1 233 ? 19.890 30.229 24.714 1.00 13.33 233 LYS A C 1
ATOM 4105 O O . LYS A 1 233 ? 21.076 30.102 25.045 1.00 15.15 233 LYS A O 1
ATOM 4124 N N . ARG A 1 234 ? 19.521 30.818 23.579 1.00 13.60 234 ARG A N 1
ATOM 4125 C CA . ARG A 1 234 ? 20.455 31.206 22.532 1.00 15.91 234 ARG A CA 1
ATOM 4126 C C . ARG A 1 234 ? 19.771 32.281 21.702 1.00 14.11 234 ARG A C 1
ATOM 4127 O O . ARG A 1 234 ? 18.548 32.266 21.572 1.00 15.41 234 ARG A O 1
ATOM 4148 N N . LYS A 1 235 ? 20.556 33.184 21.101 1.00 13.66 235 LYS A N 1
ATOM 4149 C CA . LYS A 1 235 ? 20.023 34.080 20.075 1.00 13.45 235 LYS A CA 1
ATOM 4150 C C . LYS A 1 235 ? 20.592 33.665 18.715 1.00 12.63 235 LYS A C 1
ATOM 4151 O O . LYS A 1 235 ? 21.745 33.992 18.403 1.00 14.00 235 LYS A O 1
ATOM 4170 N N . PRO A 1 236 ? 19.861 32.894 17.904 1.00 12.27 236 PRO A N 1
ATOM 4171 C CA . PRO A 1 236 ? 20.354 32.520 16.574 1.00 12.98 236 PRO A CA 1
ATOM 4172 C C . PRO A 1 236 ? 20.528 33.745 15.683 1.00 12.53 236 PRO A C 1
ATOM 4173 O O . PRO A 1 236 ? 20.001 34.830 15.952 1.00 13.66 236 PRO A O 1
ATOM 4184 N N . GLU A 1 237 ? 21.257 33.547 14.585 1.00 16.04 237 GLU A N 1
ATOM 4185 C CA . GLU A 1 237 ? 21.531 34.647 13.667 1.00 16.48 237 GLU A CA 1
ATOM 4186 C C . GLU A 1 237 ? 20.306 35.066 12.873 1.00 14.61 237 GLU A C 1
ATOM 4187 O O . GLU A 1 237 ? 20.307 36.156 12.300 1.00 17.93 237 GLU A O 1
ATOM 4194 N N A SER A 1 238 ? 19.300 34.213 12.750 0.60 12.68 238 SER A N 1
ATOM 4195 N N B SER A 1 238 ? 19.248 34.260 12.903 0.40 13.49 238 SER A N 1
ATOM 4196 C CA A SER A 1 238 ? 18.053 34.633 12.132 0.60 12.51 238 SER A CA 1
ATOM 4197 C CA B SER A 1 238 ? 18.090 34.420 12.041 0.40 11.16 238 SER A CA 1
ATOM 4198 C C A SER A 1 238 ? 16.897 33.898 12.785 0.60 10.74 238 SER A C 1
ATOM 4199 C C B SER A 1 238 ? 16.876 33.805 12.728 0.40 11.40 238 SER A C 1
ATOM 4200 O O A SER A 1 238 ? 17.075 32.905 13.493 0.60 12.12 238 SER A O 1
ATOM 4201 O O B SER A 1 238 ? 16.999 32.814 13.452 0.40 11.20 238 SER A O 1
ATOM 4216 N N . ILE A 1 239 ? 15.696 34.384 12.471 1.00 10.57 239 ILE A N 1
ATOM 4217 C CA . ILE A 1 239 ? 14.437 33.805 12.947 1.00 11.33 239 ILE A CA 1
ATOM 4218 C C . ILE A 1 239 ? 14.225 32.389 12.441 1.00 10.88 239 ILE A C 1
ATOM 4219 O O . ILE A 1 239 ? 13.394 31.663 12.997 1.00 12.10 239 ILE A O 1
ATOM 4236 N N . PHE A 1 240 ? 14.961 31.980 11.399 1.00 10.85 240 PHE A N 1
ATOM 4237 C CA . PHE A 1 240 ? 14.813 30.672 10.770 1.00 10.94 240 PHE A CA 1
ATOM 4238 C C . PHE A 1 240 ? 15.784 29.642 11.317 1.00 10.80 240 PHE A C 1
ATOM 4239 O O . PHE A 1 240 ? 15.756 28.489 10.860 1.00 13.24 240 PHE A O 1
ATOM 4256 N N . ASP A 1 241 ? 16.619 30.021 12.288 1.00 10.43 241 ASP A N 1
ATOM 4257 C CA . ASP A 1 241 ? 17.700 29.166 12.763 1.00 11.32 241 ASP A CA 1
ATOM 4258 C C . ASP A 1 241 ? 17.497 28.661 14.190 1.00 10.45 241 ASP A C 1
ATOM 4259 O O . ASP A 1 241 ? 18.448 28.172 14.801 1.00 12.22 241 ASP A O 1
ATOM 4268 N N . TYR A 1 242 ? 16.282 28.741 14.723 1.00 10.55 242 TYR A N 1
ATOM 4269 C CA . TYR A 1 242 ? 16.012 28.164 16.031 1.00 10.68 242 TYR A CA 1
ATOM 4270 C C . TYR A 1 242 ? 15.938 26.642 15.933 1.00 10.64 242 TYR A C 1
ATOM 4271 O O . TYR A 1 242 ? 15.658 26.056 14.874 1.00 12.46 242 TYR A O 1
ATOM 4289 N N . ARG A 1 243 ? 16.210 26.012 17.060 1.00 10.90 243 ARG A N 1
ATOM 4290 C CA . ARG A 1 243 ? 16.102 24.576 17.225 1.00 11.64 243 ARG A CA 1
ATOM 4291 C C . ARG A 1 243 ? 15.222 24.282 18.424 1.00 9.98 243 ARG A C 1
ATOM 4292 O O . ARG A 1 243 ? 15.100 25.090 19.347 1.00 10.39 243 ARG A O 1
ATOM 4313 N N . PHE A 1 244 ? 14.678 23.070 18.437 1.00 11.52 244 PHE A N 1
ATOM 4314 C CA . PHE A 1 244 ? 13.790 22.661 19.519 1.00 12.01 244 PHE A CA 1
ATOM 4315 C C . PHE A 1 244 ? 14.440 22.859 20.882 1.00 10.99 244 PHE A C 1
ATOM 4316 O O . PHE A 1 244 ? 13.792 23.323 21.831 1.00 11.45 244 PHE A O 1
ATOM 4333 N N . GLU A 1 245 ? 15.725 22.519 20.992 1.00 10.98 245 GLU A N 1
ATOM 4334 C CA . GLU A 1 245 ? 16.443 22.573 22.256 1.00 12.73 245 GLU A CA 1
ATOM 4335 C C . GLU A 1 245 ? 16.740 23.988 22.720 1.00 11.45 245 GLU A C 1
ATOM 4336 O O . GLU A 1 245 ? 17.231 24.163 23.836 1.00 13.53 245 GLU A O 1
ATOM 4348 N N . ASP A 1 246 ? 16.461 25.005 21.909 1.00 10.21 246 ASP A N 1
ATOM 4349 C CA . ASP A 1 246 ? 16.685 26.375 22.361 1.00 10.09 246 ASP A CA 1
ATOM 4350 C C . ASP A 1 246 ? 15.631 26.859 23.353 1.00 10.53 246 ASP A C 1
ATOM 4351 O O . ASP A 1 246 ? 15.809 27.929 23.932 1.00 12.40 246 ASP A O 1
ATOM 4360 N N . PHE A 1 247 ? 14.535 26.119 23.538 1.00 10.54 247 PHE A N 1
ATOM 4361 C CA . PHE A 1 247 ? 13.399 26.534 24.347 1.00 10.75 247 PHE A CA 1
ATOM 4362 C C . PHE A 1 247 ? 13.261 25.631 25.560 1.00 11.27 247 PHE A C 1
ATOM 4363 O O . PHE A 1 247 ? 13.387 24.412 25.451 1.00 13.48 247 PHE A O 1
ATOM 4380 N N . GLU A 1 248 ? 12.934 26.228 26.691 1.00 11.66 248 GLU A N 1
ATOM 4381 C CA . GLU A 1 248 ? 12.525 25.466 27.854 1.00 13.55 248 GLU A CA 1
ATOM 4382 C C . GLU A 1 248 ? 11.359 26.152 28.534 1.00 11.78 248 GLU A C 1
ATOM 4383 O O . GLU A 1 248 ? 11.329 27.376 28.667 1.00 12.90 248 GLU A O 1
ATOM 4395 N N A ILE A 1 249 ? 10.417 25.342 29.004 0.51 13.41 249 ILE A N 1
ATOM 4396 N N B ILE A 1 249 ? 10.377 25.363 28.921 0.49 11.44 249 ILE A N 1
ATOM 4397 C CA A ILE A 1 249 ? 9.243 25.818 29.718 0.51 14.02 249 ILE A CA 1
ATOM 4398 C CA B ILE A 1 249 ? 9.273 25.846 29.726 0.49 12.73 249 ILE A CA 1
ATOM 4399 C C A ILE A 1 249 ? 9.377 25.394 31.180 0.51 13.87 249 ILE A C 1
ATOM 4400 C C B ILE A 1 249 ? 9.512 25.418 31.167 0.49 12.08 249 ILE A C 1
ATOM 4401 O O A ILE A 1 249 ? 9.466 24.200 31.483 0.51 15.71 249 ILE A O 1
ATOM 4402 O O B ILE A 1 249 ? 9.808 24.251 31.440 0.49 13.39 249 ILE A O 1
ATOM 4433 N N . GLU A 1 250 ? 9.434 26.394 32.057 1.00 12.07 250 GLU A N 1
ATOM 4434 C CA . GLU A 1 250 ? 9.632 26.166 33.503 1.00 13.02 250 GLU A CA 1
ATOM 4435 C C . GLU A 1 250 ? 8.330 26.317 34.289 1.00 10.59 250 GLU A C 1
ATOM 4436 O O . GLU A 1 250 ? 7.553 27.190 33.982 1.00 12.29 250 GLU A O 1
ATOM 4449 N N . GLY A 1 251 ? 8.150 25.516 35.323 1.00 11.22 251 GLY A N 1
ATOM 4450 C CA . GLY A 1 251 ? 7.031 25.690 36.219 1.00 12.16 251 GLY A CA 1
ATOM 4451 C C . GLY A 1 251 ? 5.686 25.312 35.641 1.00 11.33 251 GLY A C 1
ATOM 4452 O O . GLY A 1 251 ? 4.672 25.813 36.118 1.00 13.58 251 GLY A O 1
ATOM 4456 N N . TYR A 1 252 ? 5.647 24.434 34.640 1.00 10.72 252 TYR A N 1
ATOM 4457 C CA . TYR A 1 252 ? 4.374 23.994 34.063 1.00 10.48 252 TYR A CA 1
ATOM 4458 C C . TYR A 1 252 ? 3.821 22.843 34.897 1.00 10.96 252 TYR A C 1
ATOM 4459 O O . TYR A 1 252 ? 4.427 21.767 34.955 1.00 12.09 252 TYR A O 1
ATOM 4477 N N . ASP A 1 253 ? 2.665 23.060 35.517 1.00 10.77 253 ASP A N 1
ATOM 4478 C CA . ASP A 1 253 ? 2.089 22.133 36.488 1.00 10.95 253 ASP A CA 1
ATOM 4479 C C . ASP A 1 253 ? 0.623 21.909 36.149 1.00 10.46 253 ASP A C 1
ATOM 4480 O O . ASP A 1 253 ? -0.272 22.298 36.906 1.00 11.75 253 ASP A O 1
ATOM 4489 N N . PRO A 1 254 ? 0.338 21.291 35.006 1.00 10.21 254 PRO A N 1
ATOM 4490 C CA . PRO A 1 254 ? -1.052 21.201 34.546 1.00 9.95 254 PRO A CA 1
ATOM 4491 C C . PRO A 1 254 ? -1.852 20.150 35.306 1.00 9.68 254 PRO A C 1
ATOM 4492 O O . PRO A 1 254 ? -1.323 19.189 35.886 1.00 10.37 254 PRO A O 1
ATOM 4503 N N . HIS A 1 255 ? -3.166 20.346 35.269 1.00 9.38 255 HIS A N 1
ATOM 4504 C CA . HIS A 1 255 ? -4.126 19.310 35.591 1.00 9.08 255 HIS A CA 1
ATOM 4505 C C . HIS A 1 255 ? -4.030 18.190 34.544 1.00 9.69 255 HIS A C 1
ATOM 4506 O O . HIS A 1 255 ? -3.405 18.346 33.494 1.00 10.10 255 HIS A O 1
ATOM 4520 N N . PRO A 1 256 ? -4.656 17.037 34.787 1.00 9.84 256 PRO A N 1
ATOM 4521 C CA . PRO A 1 256 ? -4.475 15.907 33.860 1.00 9.96 256 PRO A CA 1
ATOM 4522 C C . PRO A 1 256 ? -4.994 16.188 32.455 1.00 9.33 256 PRO A C 1
ATOM 4523 O O . PRO A 1 256 ? -5.937 16.950 32.241 1.00 9.31 256 PRO A O 1
ATOM 4534 N N . GLY A 1 257 ? -4.363 15.542 31.482 1.00 9.60 257 GLY A N 1
ATOM 4535 C CA . GLY A 1 257 ? -4.859 15.610 30.120 1.00 9.43 257 GLY A CA 1
ATOM 4536 C C . GLY A 1 257 ? -6.303 15.151 30.000 1.00 9.10 257 GLY A C 1
ATOM 4537 O O . GLY A 1 257 ? -6.781 14.334 30.790 1.00 9.20 257 GLY A O 1
ATOM 4541 N N . ILE A 1 258 ? -6.989 15.686 28.985 1.00 8.89 258 ILE A N 1
ATOM 4542 C CA . ILE A 1 258 ? -8.381 15.335 28.674 1.00 8.95 258 ILE A CA 1
ATOM 4543 C C . ILE A 1 258 ? -8.425 14.996 27.190 1.00 9.62 258 ILE A C 1
ATOM 4544 O O . ILE A 1 258 ? -8.233 15.881 26.353 1.00 11.10 258 ILE A O 1
ATOM 4560 N N . LYS A 1 259 ? -8.711 13.744 26.854 1.00 9.89 259 LYS A N 1
ATOM 4561 C CA . LYS A 1 259 ? -8.724 13.300 25.466 1.00 10.58 259 LYS A CA 1
ATOM 4562 C C . LYS A 1 259 ? -10.013 13.700 24.748 1.00 9.80 259 LYS A C 1
ATOM 4563 O O . LYS A 1 259 ? -11.107 13.637 25.303 1.00 10.66 259 LYS A O 1
ATOM 4582 N N . ALA A 1 260 ? -9.888 14.058 23.475 1.00 10.17 260 ALA A N 1
ATOM 4583 C CA . ALA A 1 260 ? -11.063 14.327 22.655 1.00 10.44 260 ALA A CA 1
ATOM 4584 C C . ALA A 1 260 ? -10.743 14.058 21.194 1.00 10.49 260 ALA A C 1
ATOM 4585 O O . ALA A 1 260 ? -9.620 14.315 20.751 1.00 11.27 260 ALA A O 1
ATOM 4592 N N . PRO A 1 261 ? -11.720 13.596 20.416 1.00 10.32 261 PRO A N 1
ATOM 4593 C CA . PRO A 1 261 ? -11.463 13.273 19.004 1.00 10.96 261 PRO A CA 1
ATOM 4594 C C . PRO A 1 261 ? -11.538 14.500 18.096 1.00 9.44 261 PRO A C 1
ATOM 4595 O O . PRO A 1 261 ? -12.398 15.373 18.269 1.00 10.24 261 PRO A O 1
ATOM 4606 N N . VAL A 1 262 ? -10.640 14.551 17.109 1.00 9.25 262 VAL A N 1
ATOM 4607 C CA . VAL A 1 262 ? -10.641 15.648 16.149 1.00 8.81 262 VAL A CA 1
ATOM 4608 C C . VAL A 1 262 ? -11.658 15.382 15.042 1.00 9.25 262 VAL A C 1
ATOM 4609 O O . VAL A 1 262 ? -11.872 14.240 14.625 1.00 11.24 262 VAL A O 1
ATOM 4622 N N . ALA A 1 263 ? -12.307 16.447 14.577 1.00 8.43 263 ALA A N 1
ATOM 4623 C CA . ALA A 1 263 ? -13.287 16.387 13.495 1.00 9.34 263 ALA A CA 1
ATOM 4624 C C . ALA A 1 263 ? -12.551 16.566 12.171 1.00 8.97 263 ALA A C 1
ATOM 4625 O O . ALA A 1 263 ? -11.852 17.566 11.976 1.00 10.19 263 ALA A O 1
ATOM 4632 N N . ILE A 1 264 ? -12.690 15.592 11.272 1.00 9.75 264 ILE A N 1
ATOM 4633 C CA . ILE A 1 264 ? -11.901 15.538 10.043 1.00 10.46 264 ILE A CA 1
ATOM 4634 C C . ILE A 1 264 ? -12.568 16.293 8.894 1.00 11.00 264 ILE A C 1
ATOM 4635 O O . ILE A 1 264 ? -13.744 16.007 8.566 1.00 12.15 264 ILE A O 1
ATOM 4669 N N . LYS B 1 2 ? -22.427 55.245 21.153 1.00 11.69 2 LYS B N 1
ATOM 4670 C CA . LYS B 1 2 ? -21.800 54.935 22.435 1.00 12.73 2 LYS B CA 1
ATOM 4671 C C . LYS B 1 2 ? -20.456 54.205 22.296 1.00 12.39 2 LYS B C 1
ATOM 4672 O O . LYS B 1 2 ? -19.448 54.635 22.871 1.00 12.51 2 LYS B O 1
ATOM 4691 N N . GLN B 1 3 ? -20.414 53.111 21.540 1.00 11.52 3 GLN B N 1
ATOM 4692 C CA . GLN B 1 3 ? -19.158 52.373 21.442 1.00 13.03 3 GLN B CA 1
ATOM 4693 C C . GLN B 1 3 ? -18.089 53.163 20.705 1.00 10.93 3 GLN B C 1
ATOM 4694 O O . GLN B 1 3 ? -16.893 53.033 21.018 1.00 11.93 3 GLN B O 1
ATOM 4708 N N . TYR B 1 4 ? -18.496 53.965 19.712 1.00 10.58 4 TYR B N 1
ATOM 4709 C CA . TYR B 1 4 ? -17.551 54.781 18.955 1.00 10.63 4 TYR B CA 1
ATOM 4710 C C . TYR B 1 4 ? -16.918 55.847 19.851 1.00 9.93 4 TYR B C 1
ATOM 4711 O O . TYR B 1 4 ? -15.694 56.040 19.830 1.00 10.30 4 TYR B O 1
ATOM 4729 N N . LEU B 1 5 ? -17.729 56.525 20.666 1.00 10.54 5 LEU B N 1
ATOM 4730 C CA . LEU B 1 5 ? -17.225 57.550 21.573 1.00 10.79 5 LEU B CA 1
ATOM 4731 C C . LEU B 1 5 ? -16.374 56.949 22.680 1.00 10.52 5 LEU B C 1
ATOM 4732 O O . LEU B 1 5 ? -15.389 57.564 23.110 1.00 11.03 5 LEU B O 1
ATOM 4748 N N . GLU B 1 6 ? -16.719 55.751 23.151 1.00 10.86 6 GLU B N 1
ATOM 4749 C CA . GLU B 1 6 ? -15.869 55.064 24.118 1.00 10.89 6 GLU B CA 1
ATOM 4750 C C . GLU B 1 6 ? -14.489 54.779 23.531 1.00 10.40 6 GLU B C 1
ATOM 4751 O O . GLU B 1 6 ? -13.476 54.942 24.219 1.00 10.76 6 GLU B O 1
ATOM 4763 N N . LEU B 1 7 ? -14.438 54.352 22.265 1.00 10.25 7 LEU B N 1
ATOM 4764 C CA . LEU B 1 7 ? -13.157 54.116 21.601 1.00 9.98 7 LEU B CA 1
ATOM 4765 C C . LEU B 1 7 ? -12.372 55.416 21.458 1.00 9.51 7 LEU B C 1
ATOM 4766 O O . LEU B 1 7 ? -11.170 55.464 21.748 1.00 9.60 7 LEU B O 1
ATOM 4782 N N . MET B 1 8 ? -13.033 56.485 20.999 1.00 10.16 8 MET B N 1
ATOM 4783 C CA . MET B 1 8 ? -12.356 57.769 20.854 1.00 10.16 8 MET B CA 1
ATOM 4784 C C . MET B 1 8 ? -11.734 58.202 22.181 1.00 9.73 8 MET B C 1
ATOM 4785 O O . MET B 1 8 ? -10.572 58.640 22.234 1.00 10.55 8 MET B O 1
ATOM 4799 N N . GLN B 1 9 ? -12.508 58.110 23.266 1.00 10.03 9 GLN B N 1
ATOM 4800 C CA . GLN B 1 9 ? -12.002 58.480 24.586 1.00 10.99 9 GLN B CA 1
ATOM 4801 C C . GLN B 1 9 ? -10.840 57.589 25.013 1.00 10.67 9 GLN B C 1
ATOM 4802 O O . GLN B 1 9 ? -9.877 58.058 25.630 1.00 11.78 9 GLN B O 1
ATOM 4816 N N A LYS B 1 10 ? -10.923 56.297 24.694 0.31 10.89 10 LYS B N 1
ATOM 4817 N N B LYS B 1 10 ? -10.925 56.293 24.710 0.69 10.04 10 LYS B N 1
ATOM 4818 C CA A LYS B 1 10 ? -9.853 55.367 25.034 0.31 11.61 10 LYS B CA 1
ATOM 4819 C CA B LYS B 1 10 ? -9.847 55.368 25.053 0.69 10.71 10 LYS B CA 1
ATOM 4820 C C A LYS B 1 10 ? -8.552 55.745 24.338 0.31 10.67 10 LYS B C 1
ATOM 4821 C C B LYS B 1 10 ? -8.547 55.709 24.329 0.69 10.28 10 LYS B C 1
ATOM 4822 O O A LYS B 1 10 ? -7.481 55.744 24.958 0.31 11.39 10 LYS B O 1
ATOM 4823 O O B LYS B 1 10 ? -7.463 55.617 24.920 0.69 11.50 10 LYS B O 1
ATOM 4860 N N . VAL B 1 11 ? -8.615 56.063 23.041 1.00 9.60 11 VAL B N 1
ATOM 4861 C CA . VAL B 1 11 ? -7.396 56.461 22.339 1.00 9.85 11 VAL B CA 1
ATOM 4862 C C . VAL B 1 11 ? -6.791 57.693 23.001 1.00 11.00 11 VAL B C 1
ATOM 4863 O O . VAL B 1 11 ? -5.568 57.773 23.210 1.00 11.55 11 VAL B O 1
ATOM 4877 N N A LEU B 1 12 ? -7.618 58.688 23.330 0.51 12.73 12 LEU B N 1
ATOM 4878 N N B LEU B 1 12 ? -7.639 58.658 23.362 0.49 12.52 12 LEU B N 1
ATOM 4879 C CA A LEU B 1 12 ? -7.095 59.859 24.029 0.51 16.24 12 LEU B CA 1
ATOM 4880 C CA B LEU B 1 12 ? -7.161 59.881 23.991 0.49 15.81 12 LEU B CA 1
ATOM 4881 C C A LEU B 1 12 ? -6.414 59.462 25.319 0.51 16.41 12 LEU B C 1
ATOM 4882 C C B LEU B 1 12 ? -6.528 59.597 25.352 0.49 16.61 12 LEU B C 1
ATOM 4883 O O A LEU B 1 12 ? -5.300 59.908 25.618 0.51 18.74 12 LEU B O 1
ATOM 4884 O O B LEU B 1 12 ? -5.507 60.199 25.702 0.49 18.35 12 LEU B O 1
ATOM 4915 N N . ASP B 1 13 ? -7.099 58.658 26.122 1.00 16.29 13 ASP B N 1
ATOM 4916 C CA . ASP B 1 13 ? -6.637 58.385 27.481 1.00 18.03 13 ASP B CA 1
ATOM 4917 C C . ASP B 1 13 ? -5.440 57.440 27.526 1.00 18.10 13 ASP B C 1
ATOM 4918 O O . ASP B 1 13 ? -4.576 57.576 28.401 1.00 22.94 13 ASP B O 1
ATOM 4928 N N . GLU B 1 14 ? -5.393 56.451 26.630 1.00 16.05 14 GLU B N 1
ATOM 4929 C CA . GLU B 1 14 ? -4.448 55.340 26.704 1.00 16.35 14 GLU B CA 1
ATOM 4930 C C . GLU B 1 14 ? -3.506 55.273 25.519 1.00 13.93 14 GLU B C 1
ATOM 4931 O O . GLU B 1 14 ? -2.536 54.509 25.557 1.00 15.56 14 GLU B O 1
ATOM 4943 N N . GLY B 1 15 ? -3.787 55.992 24.446 1.00 11.23 15 GLY B N 1
ATOM 4944 C CA . GLY B 1 15 ? -2.953 55.881 23.273 1.00 9.68 15 GLY B CA 1
ATOM 4945 C C . GLY B 1 15 ? -1.544 56.368 23.551 1.00 10.74 15 GLY B C 1
ATOM 4946 O O . GLY B 1 15 ? -1.317 57.251 24.380 1.00 14.14 15 GLY B O 1
ATOM 4950 N N . THR B 1 16 ? -0.586 55.799 22.828 1.00 9.90 16 THR B N 1
ATOM 4951 C CA . THR B 1 16 ? 0.784 56.267 22.879 1.00 10.63 16 THR B CA 1
ATOM 4952 C C . THR B 1 16 ? 1.137 56.970 21.575 1.00 9.46 16 THR B C 1
ATOM 4953 O O . THR B 1 16 ? 0.538 56.754 20.522 1.00 9.85 16 THR B O 1
ATOM 4964 N N A GLN B 1 17 ? 2.145 57.831 21.654 0.66 10.71 17 GLN B N 1
ATOM 4965 N N B GLN B 1 17 ? 2.141 57.832 21.665 0.34 10.39 17 GLN B N 1
ATOM 4966 C CA A GLN B 1 17 ? 2.520 58.676 20.526 0.66 11.05 17 GLN B CA 1
ATOM 4967 C CA B GLN B 1 17 ? 2.545 58.623 20.515 0.34 10.28 17 GLN B CA 1
ATOM 4968 C C A GLN B 1 17 ? 3.308 57.873 19.494 0.66 11.27 17 GLN B C 1
ATOM 4969 C C B GLN B 1 17 ? 3.243 57.755 19.483 0.34 9.87 17 GLN B C 1
ATOM 4970 O O A GLN B 1 17 ? 4.256 57.164 19.848 0.66 14.05 17 GLN B O 1
ATOM 4971 O O B GLN B 1 17 ? 4.060 56.893 19.818 0.34 10.24 17 GLN B O 1
ATOM 4998 N N . LYS B 1 18 ? 2.921 58.002 18.218 1.00 10.07 18 LYS B N 1
ATOM 4999 C CA . LYS B 1 18 ? 3.553 57.327 17.095 1.00 10.20 18 LYS B CA 1
ATOM 5000 C C . LYS B 1 18 ? 3.999 58.371 16.084 1.00 10.01 18 LYS B C 1
ATOM 5001 O O . LYS B 1 18 ? 3.307 59.371 15.859 1.00 10.85 18 LYS B O 1
ATOM 5021 N N . ASN B 1 19 ? 5.125 58.094 15.424 1.00 9.82 19 ASN B N 1
ATOM 5022 C CA . ASN B 1 19 ? 5.600 58.875 14.283 1.00 9.12 19 ASN B CA 1
ATOM 5023 C C . ASN B 1 19 ? 5.278 58.058 13.025 1.00 9.68 19 ASN B C 1
ATOM 5024 O O . ASN B 1 19 ? 6.032 57.179 12.610 1.00 10.59 19 ASN B O 1
ATOM 5035 N N . ASP B 1 20 ? 4.125 58.334 12.440 1.00 9.96 20 ASP B N 1
ATOM 5036 C CA . ASP B 1 20 ? 3.548 57.510 11.400 1.00 8.99 20 ASP B CA 1
ATOM 5037 C C . ASP B 1 20 ? 4.070 57.906 10.024 1.00 9.39 20 ASP B C 1
ATOM 5038 O O . ASP B 1 20 ? 4.754 58.921 9.837 1.00 10.45 20 ASP B O 1
ATOM 5047 N N . ARG B 1 21 ? 3.666 57.109 9.041 1.00 9.51 21 ARG B N 1
ATOM 5048 C CA . ARG B 1 21 ? 4.002 57.288 7.635 1.00 9.89 21 ARG B CA 1
ATOM 5049 C C . ARG B 1 21 ? 3.854 58.739 7.182 1.00 9.60 21 ARG B C 1
ATOM 5050 O O . ARG B 1 21 ? 4.679 59.241 6.406 1.00 10.44 21 ARG B O 1
ATOM 5071 N N . THR B 1 22 ? 2.767 59.404 7.580 1.00 9.73 22 THR B N 1
ATOM 5072 C CA . THR B 1 22 ? 2.450 60.732 7.060 1.00 9.99 22 THR B CA 1
ATOM 5073 C C . THR B 1 22 ? 3.280 61.834 7.699 1.00 10.32 22 THR B C 1
ATOM 5074 O O . THR B 1 22 ? 3.214 62.975 7.224 1.00 11.25 22 THR B O 1
ATOM 5085 N N . GLY B 1 23 ? 3.995 61.548 8.788 1.00 9.86 23 GLY B N 1
ATOM 5086 C CA . GLY B 1 23 ? 4.725 62.553 9.527 1.00 10.83 23 GLY B CA 1
ATOM 5087 C C . GLY B 1 23 ? 3.884 63.409 10.453 1.00 10.46 23 GLY B C 1
ATOM 5088 O O . GLY B 1 23 ? 4.439 64.258 11.159 1.00 12.88 23 GLY B O 1
ATOM 5092 N N . THR B 1 24 ? 2.567 63.203 10.475 1.00 9.41 24 THR B N 1
ATOM 5093 C CA . THR B 1 24 ? 1.671 64.040 11.269 1.00 9.04 24 THR B CA 1
ATOM 5094 C C . THR B 1 24 ? 1.809 63.744 12.748 1.00 8.95 24 THR B C 1
ATOM 5095 O O . THR B 1 24 ? 1.761 64.665 13.577 1.00 9.75 24 THR B O 1
ATOM 5106 N N . GLY B 1 25 ? 1.968 62.463 13.093 1.00 9.31 25 GLY B N 1
ATOM 5107 C CA . GLY B 1 25 ? 1.915 62.014 14.463 1.00 9.24 25 GLY B CA 1
ATOM 5108 C C . GLY B 1 25 ? 0.528 61.543 14.830 1.00 8.97 25 GLY B C 1
ATOM 5109 O O . GLY B 1 25 ? -0.465 62.126 14.380 1.00 9.88 25 GLY B O 1
ATOM 5113 N N . THR B 1 26 ? 0.448 60.500 15.659 1.00 8.81 26 THR B N 1
ATOM 5114 C CA . THR B 1 26 ? -0.823 60.008 16.161 1.00 8.47 26 THR B CA 1
ATOM 5115 C C . THR B 1 26 ? -0.703 59.634 17.633 1.00 8.54 26 THR B C 1
ATOM 5116 O O . THR B 1 26 ? 0.397 59.460 18.164 1.00 8.92 26 THR B O 1
ATOM 5127 N N . LEU B 1 27 ? -1.864 59.514 18.287 1.00 8.17 27 LEU B N 1
ATOM 5128 C CA . LEU B 1 27 ? -2.036 58.694 19.479 1.00 8.54 27 LEU B CA 1
ATOM 5129 C C . LEU B 1 27 ? -2.664 57.376 19.021 1.00 8.14 27 LEU B C 1
ATOM 5130 O O . LEU B 1 27 ? -3.636 57.382 18.265 1.00 8.41 27 LEU B O 1
ATOM 5146 N N A SER B 1 28 ? -2.134 56.265 19.519 0.81 8.83 28 SER B N 1
ATOM 5147 N N B SER B 1 28 ? -2.098 56.245 19.453 0.19 8.21 28 SER B N 1
ATOM 5148 C CA A SER B 1 28 ? -2.480 54.947 18.991 0.81 8.45 28 SER B CA 1
ATOM 5149 C CA B SER B 1 28 ? -2.550 54.950 18.944 0.19 8.07 28 SER B CA 1
ATOM 5150 C C A SER B 1 28 ? -2.689 53.919 20.101 0.81 7.78 28 SER B C 1
ATOM 5151 C C B SER B 1 28 ? -2.669 53.903 20.044 0.19 8.23 28 SER B C 1
ATOM 5152 O O A SER B 1 28 ? -1.927 53.876 21.076 0.81 8.66 28 SER B O 1
ATOM 5153 O O B SER B 1 28 ? -1.858 53.859 20.975 0.19 8.15 28 SER B O 1
ATOM 5168 N N . ILE B 1 29 ? -3.683 53.049 19.900 1.00 7.97 29 ILE B N 1
ATOM 5169 C CA . ILE B 1 29 ? -3.835 51.815 20.671 1.00 8.03 29 ILE B CA 1
ATOM 5170 C C . ILE B 1 29 ? -3.770 50.645 19.682 1.00 8.01 29 ILE B C 1
ATOM 5171 O O . ILE B 1 29 ? -3.863 50.825 18.464 1.00 8.41 29 ILE B O 1
ATOM 5188 N N . PHE B 1 30 ? -3.632 49.423 20.218 1.00 8.05 30 PHE B N 1
ATOM 5189 C CA . PHE B 1 30 ? -3.551 48.226 19.377 1.00 7.56 30 PHE B CA 1
ATOM 5190 C C . PHE B 1 30 ? -4.517 47.174 19.887 1.00 7.71 30 PHE B C 1
ATOM 5191 O O . PHE B 1 30 ? -4.371 46.688 21.016 1.00 8.45 30 PHE B O 1
ATOM 5208 N N . GLY B 1 31 ? -5.482 46.808 19.038 1.00 7.81 31 GLY B N 1
ATOM 5209 C CA . GLY B 1 31 ? -6.413 45.744 19.362 1.00 8.22 31 GLY B CA 1
ATOM 5210 C C . GLY B 1 31 ? -7.629 46.252 20.102 1.00 8.39 31 GLY B C 1
ATOM 5211 O O . GLY B 1 31 ? -7.561 46.620 21.275 1.00 11.19 31 GLY B O 1
ATOM 5215 N N . HIS B 1 32 ? -8.750 46.307 19.397 1.00 7.95 32 HIS B N 1
ATOM 5216 C CA . HIS B 1 32 ? -10.019 46.737 19.968 1.00 8.35 32 HIS B CA 1
ATOM 5217 C C . HIS B 1 32 ? -11.122 46.027 19.203 1.00 8.37 32 HIS B C 1
ATOM 5218 O O . HIS B 1 32 ? -10.922 45.619 18.061 1.00 8.68 32 HIS B O 1
ATOM 5232 N N . GLN B 1 33 ? -12.300 45.902 19.822 1.00 8.82 33 GLN B N 1
ATOM 5233 C CA . GLN B 1 33 ? -13.434 45.264 19.161 1.00 8.71 33 GLN B CA 1
ATOM 5234 C C . GLN B 1 33 ? -14.728 45.922 19.617 1.00 9.51 33 GLN B C 1
ATOM 5235 O O . GLN B 1 33 ? -14.891 46.242 20.799 1.00 10.85 33 GLN B O 1
ATOM 5249 N N . MET B 1 34 ? -15.650 46.091 18.666 1.00 9.10 34 MET B N 1
ATOM 5250 C CA . MET B 1 34 ? -16.986 46.647 18.915 1.00 9.71 34 MET B CA 1
ATOM 5251 C C . MET B 1 34 ? -17.992 45.780 18.172 1.00 8.78 34 MET B C 1
ATOM 5252 O O . MET B 1 34 ? -17.654 45.143 17.176 1.00 10.34 34 MET B O 1
ATOM 5266 N N . ARG B 1 35 ? -19.235 45.771 18.645 1.00 9.75 35 ARG B N 1
ATOM 5267 C CA . ARG B 1 35 ? -20.298 44.985 18.020 1.00 11.13 35 ARG B CA 1
ATOM 5268 C C . ARG B 1 35 ? -21.546 45.843 17.867 1.00 11.15 35 ARG B C 1
ATOM 5269 O O . ARG B 1 35 ? -22.008 46.434 18.844 1.00 13.09 35 ARG B O 1
ATOM 5290 N N . PHE B 1 36 ? -22.124 45.855 16.660 1.00 10.76 36 PHE B N 1
ATOM 5291 C CA . PHE B 1 36 ? -23.335 46.614 16.340 1.00 11.03 36 PHE B CA 1
ATOM 5292 C C . PHE B 1 36 ? -24.401 45.616 15.906 1.00 11.49 36 PHE B C 1
ATOM 5293 O O . PHE B 1 36 ? -24.269 44.990 14.853 1.00 11.80 36 PHE B O 1
ATOM 5310 N N . ASN B 1 37 ? -25.449 45.468 16.711 1.00 12.06 37 ASN B N 1
ATOM 5311 C CA . ASN B 1 37 ? -26.574 44.632 16.318 1.00 12.74 37 ASN B CA 1
ATOM 5312 C C . ASN B 1 37 ? -27.388 45.452 15.327 1.00 11.28 37 ASN B C 1
ATOM 5313 O O . ASN B 1 37 ? -27.972 46.477 15.703 1.00 13.14 37 ASN B O 1
ATOM 5324 N N . LEU B 1 38 ? -27.408 45.025 14.066 1.00 12.01 38 LEU B N 1
ATOM 5325 C CA . LEU B 1 38 ? -28.026 45.828 13.024 1.00 11.97 38 LEU B CA 1
ATOM 5326 C C . LEU B 1 38 ? -29.543 45.900 13.171 1.00 12.70 38 LEU B C 1
ATOM 5327 O O . LEU B 1 38 ? -30.170 46.794 12.586 1.00 14.69 38 LEU B O 1
ATOM 5343 N N . GLN B 1 39 ? -30.147 45.021 13.970 1.00 13.24 39 GLN B N 1
ATOM 5344 C CA . GLN B 1 39 ? -31.568 45.178 14.250 1.00 15.65 39 GLN B CA 1
ATOM 5345 C C . GLN B 1 39 ? -31.852 46.280 15.258 1.00 16.91 39 GLN B C 1
ATOM 5346 O O . GLN B 1 39 ? -33.020 46.653 15.409 1.00 20.66 39 GLN B O 1
ATOM 5360 N N . ASP B 1 40 ? -30.826 46.818 15.931 1.00 15.77 40 ASP B N 1
ATOM 5361 C CA . ASP B 1 40 ? -30.989 47.957 16.828 1.00 17.01 40 ASP B CA 1
ATOM 5362 C C . ASP B 1 40 ? -31.023 49.280 16.085 1.00 16.37 40 ASP B C 1
ATOM 5363 O O . ASP B 1 40 ? -31.392 50.296 16.685 1.00 21.28 40 ASP B O 1
ATOM 5372 N N . GLY B 1 41 ? -30.654 49.308 14.819 1.00 15.12 41 GLY B N 1
ATOM 5373 C CA . GLY B 1 41 ? -30.589 50.530 14.042 1.00 16.11 41 GLY B CA 1
ATOM 5374 C C . GLY B 1 41 ? -29.346 50.536 13.172 1.00 13.96 41 GLY B C 1
ATOM 5375 O O . GLY B 1 41 ? -28.407 49.757 13.364 1.00 14.23 41 GLY B O 1
ATOM 5379 N N . PHE B 1 42 ? -29.348 51.428 12.187 1.00 13.50 42 PHE B N 1
ATOM 5380 C CA . PHE B 1 42 ? -28.249 51.520 11.248 1.00 12.72 42 PHE B CA 1
ATOM 5381 C C . PHE B 1 42 ? -27.122 52.331 11.893 1.00 12.31 42 PHE B C 1
ATOM 5382 O O . PHE B 1 42 ? -27.353 53.475 12.323 1.00 13.00 42 PHE B O 1
ATOM 5399 N N . PRO B 1 43 ? -25.874 51.770 12.004 1.00 11.57 43 PRO B N 1
ATOM 5400 C CA . PRO B 1 43 ? -24.813 52.372 12.836 1.00 12.16 43 PRO B CA 1
ATOM 5401 C C . PRO B 1 43 ? -24.056 53.477 12.111 1.00 11.81 43 PRO B C 1
ATOM 5402 O O . PRO B 1 43 ? -22.862 53.360 11.780 1.00 12.51 43 PRO B O 1
ATOM 5413 N N . LEU B 1 44 ? -24.778 54.582 11.899 1.00 12.18 44 LEU B N 1
ATOM 5414 C CA . LEU B 1 44 ? -24.240 55.812 11.334 1.00 11.75 44 LEU B CA 1
ATOM 5415 C C . LEU B 1 44 ? -24.011 56.817 12.462 1.00 11.89 44 LEU B C 1
ATOM 5416 O O . LEU B 1 44 ? -24.960 57.241 13.128 1.00 12.78 44 LEU B O 1
ATOM 5432 N N . VAL B 1 45 ? -22.749 57.206 12.662 1.00 11.37 45 VAL B N 1
ATOM 5433 C CA . VAL B 1 45 ? -22.392 58.151 13.723 1.00 10.77 45 VAL B CA 1
ATOM 5434 C C . VAL B 1 45 ? -23.330 59.358 13.718 1.00 10.83 45 VAL B C 1
ATOM 5435 O O . VAL B 1 45 ? -23.557 59.986 12.677 1.00 11.62 45 VAL B O 1
ATOM 5448 N N . THR B 1 46 ? -23.847 59.704 14.905 1.00 11.26 46 THR B N 1
ATOM 5449 C CA . THR B 1 46 ? -24.770 60.821 15.090 1.00 11.52 46 THR B CA 1
ATOM 5450 C C . THR B 1 46 ? -24.134 62.032 15.754 1.00 11.15 46 THR B C 1
ATOM 5451 O O . THR B 1 46 ? -24.748 63.105 15.738 1.00 12.55 46 THR B O 1
ATOM 5462 N N . THR B 1 47 ? -22.938 61.904 16.335 1.00 10.64 47 THR B N 1
ATOM 5463 C CA . THR B 1 47 ? -22.277 63.041 16.973 1.00 10.85 47 THR B CA 1
ATOM 5464 C C . THR B 1 47 ? -21.538 63.947 15.992 1.00 10.56 47 THR B C 1
ATOM 5465 O O . THR B 1 47 ? -20.953 64.958 16.420 1.00 10.96 47 THR B O 1
ATOM 5476 N N . LYS B 1 48 ? -21.615 63.642 14.699 1.00 10.97 48 LYS B N 1
ATOM 5477 C CA . LYS B 1 48 ? -21.371 64.589 13.617 1.00 10.87 48 LYS B CA 1
ATOM 5478 C C . LYS B 1 48 ? -22.150 64.079 12.409 1.00 10.54 48 LYS B C 1
ATOM 5479 O O . LYS B 1 48 ? -22.382 62.874 12.287 1.00 12.13 48 LYS B O 1
ATOM 5498 N N A ARG B 1 49 ? -22.511 64.979 11.496 0.44 11.58 49 ARG B N 1
ATOM 5499 N N B ARG B 1 49 ? -22.556 64.987 11.520 0.56 11.43 49 ARG B N 1
ATOM 5500 C CA A ARG B 1 49 ? -23.207 64.565 10.280 0.44 11.67 49 ARG B CA 1
ATOM 5501 C CA B ARG B 1 49 ? -23.197 64.530 10.292 0.56 11.36 49 ARG B CA 1
ATOM 5502 C C A ARG B 1 49 ? -22.214 63.913 9.318 0.44 11.40 49 ARG B C 1
ATOM 5503 C C B ARG B 1 49 ? -22.161 63.869 9.394 0.56 11.19 49 ARG B C 1
ATOM 5504 O O A ARG B 1 49 ? -21.267 64.567 8.863 0.44 11.74 49 ARG B O 1
ATOM 5505 O O B ARG B 1 49 ? -21.131 64.469 9.061 0.56 13.13 49 ARG B O 1
ATOM 5546 N N . CYS B 1 50 ? -22.441 62.637 8.996 1.00 11.77 50 CYS B N 1
ATOM 5547 C CA . CYS B 1 50 ? -21.584 61.900 8.081 1.00 12.36 50 CYS B CA 1
ATOM 5548 C C . CYS B 1 50 ? -22.146 61.967 6.666 1.00 12.64 50 CYS B C 1
ATOM 5549 O O . CYS B 1 50 ? -23.364 61.904 6.465 1.00 15.55 50 CYS B O 1
ATOM 5558 N N . HIS B 1 51 ? -21.244 62.062 5.686 1.00 13.48 51 HIS B N 1
ATOM 5559 C CA . HIS B 1 51 ? -21.604 62.287 4.282 1.00 14.27 51 HIS B CA 1
ATOM 5560 C C . HIS B 1 51 ? -21.996 60.968 3.621 1.00 13.55 51 HIS B C 1
ATOM 5561 O O . HIS B 1 51 ? -21.184 60.281 3.006 1.00 14.04 51 HIS B O 1
ATOM 5575 N N . LEU B 1 52 ? -23.295 60.669 3.678 1.00 16.69 52 LEU B N 1
ATOM 5576 C CA . LEU B 1 52 ? -23.824 59.412 3.155 1.00 17.29 52 LEU B CA 1
ATOM 5577 C C . LEU B 1 52 ? -23.576 59.239 1.661 1.00 16.96 52 LEU B C 1
ATOM 5578 O O . LEU B 1 52 ? -23.344 58.120 1.192 1.00 17.09 52 LEU B O 1
ATOM 5594 N N A ARG B 1 53 ? -23.654 60.325 0.890 0.44 17.70 53 ARG B N 1
ATOM 5595 N N B ARG B 1 53 ? -23.651 60.322 0.894 0.56 17.63 53 ARG B N 1
ATOM 5596 C CA A ARG B 1 53 ? -23.400 60.228 -0.543 0.44 17.70 53 ARG B CA 1
ATOM 5597 C CA B ARG B 1 53 ? -23.404 60.222 -0.539 0.56 17.47 53 ARG B CA 1
ATOM 5598 C C A ARG B 1 53 ? -22.042 59.600 -0.807 0.44 15.70 53 ARG B C 1
ATOM 5599 C C B ARG B 1 53 ? -22.040 59.609 -0.814 0.56 15.69 53 ARG B C 1
ATOM 5600 O O A ARG B 1 53 ? -21.903 58.734 -1.680 0.44 15.50 53 ARG B O 1
ATOM 5601 O O B ARG B 1 53 ? -21.897 58.766 -1.709 0.56 15.57 53 ARG B O 1
ATOM 5642 N N . SER B 1 54 ? -21.023 60.024 -0.056 1.00 14.05 54 SER B N 1
ATOM 5643 C CA . SER B 1 54 ? -19.687 59.485 -0.266 1.00 12.55 54 SER B CA 1
ATOM 5644 C C . SER B 1 54 ? -19.601 58.030 0.184 1.00 11.87 54 SER B C 1
ATOM 5645 O O . SER B 1 54 ? -18.966 57.205 -0.480 1.00 12.50 54 SER B O 1
ATOM 5654 N N . ILE B 1 55 ? -20.203 57.701 1.330 1.00 11.05 55 ILE B N 1
ATOM 5655 C CA . ILE B 1 55 ? -20.171 56.323 1.833 1.00 11.62 55 ILE B CA 1
ATOM 5656 C C . ILE B 1 55 ? -20.805 55.366 0.824 1.00 10.75 55 ILE B C 1
ATOM 5657 O O . ILE B 1 55 ? -20.237 54.321 0.486 1.00 11.83 55 ILE B O 1
ATOM 5673 N N . ILE B 1 56 ? -22.004 55.698 0.345 1.00 11.70 56 ILE B N 1
ATOM 5674 C CA . ILE B 1 56 ? -22.725 54.805 -0.558 1.00 11.98 56 ILE B CA 1
ATOM 5675 C C . ILE B 1 56 ? -21.991 54.653 -1.880 1.00 11.65 56 ILE B C 1
ATOM 5676 O O . ILE B 1 56 ? -21.800 53.538 -2.373 1.00 12.23 56 ILE B O 1
ATOM 5692 N N . HIS B 1 57 ? -21.618 55.768 -2.512 1.00 11.59 57 HIS B N 1
ATOM 5693 C CA . HIS B 1 57 ? -20.948 55.670 -3.807 1.00 11.55 57 HIS B CA 1
ATOM 5694 C C . HIS B 1 57 ? -19.622 54.933 -3.704 1.00 11.05 57 HIS B C 1
ATOM 5695 O O . HIS B 1 57 ? -19.260 54.190 -4.624 1.00 12.28 57 HIS B O 1
ATOM 5709 N N . GLU B 1 58 ? -18.881 55.114 -2.607 1.00 10.96 58 GLU B N 1
ATOM 5710 C CA . GLU B 1 58 ? -17.633 54.371 -2.466 1.00 10.41 58 GLU B CA 1
ATOM 5711 C C . GLU B 1 58 ? -17.893 52.864 -2.453 1.00 10.13 58 GLU B C 1
ATOM 5712 O O . GLU B 1 58 ? -17.163 52.089 -3.077 1.00 10.87 58 GLU B O 1
ATOM 5724 N N . LEU B 1 59 ? -18.928 52.430 -1.731 1.00 10.38 59 LEU B N 1
ATOM 5725 C CA . LEU B 1 59 ? -19.240 51.001 -1.701 1.00 10.37 59 LEU B CA 1
ATOM 5726 C C . LEU B 1 59 ? -19.693 50.493 -3.070 1.00 10.70 59 LEU B C 1
ATOM 5727 O O . LEU B 1 59 ? -19.303 49.393 -3.506 1.00 11.26 59 LEU B O 1
ATOM 5743 N N . LEU B 1 60 ? -20.525 51.266 -3.762 1.00 11.04 60 LEU B N 1
ATOM 5744 C CA . LEU B 1 60 ? -20.962 50.847 -5.095 1.00 11.56 60 LEU B CA 1
ATOM 5745 C C . LEU B 1 60 ? -19.776 50.733 -6.047 1.00 11.93 60 LEU B C 1
ATOM 5746 O O . LEU B 1 60 ? -19.750 49.856 -6.923 1.00 12.79 60 LEU B O 1
ATOM 5762 N N . TRP B 1 61 ? -18.805 51.642 -5.896 1.00 11.41 61 TRP B N 1
ATOM 5763 C CA . TRP B 1 61 ? -17.565 51.644 -6.669 1.00 11.45 61 TRP B CA 1
ATOM 5764 C C . TRP B 1 61 ? -16.748 50.383 -6.397 1.00 11.31 61 TRP B C 1
ATOM 5765 O O . TRP B 1 61 ? -16.303 49.707 -7.340 1.00 12.26 61 TRP B O 1
ATOM 5786 N N . PHE B 1 62 ? -16.570 50.024 -5.115 1.00 10.54 62 PHE B N 1
ATOM 5787 C CA . PHE B 1 62 ? -15.911 48.760 -4.777 1.00 10.72 62 PHE B CA 1
ATOM 5788 C C . PHE B 1 62 ? -16.606 47.587 -5.471 1.00 11.12 62 PHE B C 1
ATOM 5789 O O . PHE B 1 62 ? -15.955 46.707 -6.044 1.00 11.32 62 PHE B O 1
ATOM 5806 N N . LEU B 1 63 ? -17.936 47.527 -5.373 1.00 10.94 63 LEU B N 1
ATOM 5807 C CA . LEU B 1 63 ? -18.666 46.380 -5.907 1.00 11.12 63 LEU B CA 1
ATOM 5808 C C . LEU B 1 63 ? -18.573 46.290 -7.426 1.00 12.25 63 LEU B C 1
ATOM 5809 O O . LEU B 1 63 ? -18.714 45.197 -7.984 1.00 13.13 63 LEU B O 1
ATOM 5825 N N A GLN B 1 64 ? -18.350 47.406 -8.113 0.41 12.75 64 GLN B N 1
ATOM 5826 N N B GLN B 1 64 ? -18.360 47.424 -8.109 0.59 12.46 64 GLN B N 1
ATOM 5827 C CA A GLN B 1 64 ? -18.121 47.345 -9.550 0.41 13.90 64 GLN B CA 1
ATOM 5828 C CA B GLN B 1 64 ? -18.107 47.411 -9.546 0.59 13.47 64 GLN B CA 1
ATOM 5829 C C A GLN B 1 64 ? -16.680 47.007 -9.903 0.41 12.28 64 GLN B C 1
ATOM 5830 C C B GLN B 1 64 ? -16.731 46.856 -9.888 0.59 12.99 64 GLN B C 1
ATOM 5831 O O A GLN B 1 64 ? -16.353 46.955 -11.094 0.41 11.43 64 GLN B O 1
ATOM 5832 O O B GLN B 1 64 ? -16.494 46.526 -11.055 0.59 14.35 64 GLN B O 1
ATOM 5859 N N . GLY B 1 65 ? -15.823 46.756 -8.913 1.00 12.59 65 GLY B N 1
ATOM 5860 C CA . GLY B 1 65 ? -14.464 46.362 -9.207 1.00 12.94 65 GLY B CA 1
ATOM 5861 C C . GLY B 1 65 ? -13.593 47.475 -9.719 1.00 12.27 65 GLY B C 1
ATOM 5862 O O . GLY B 1 65 ? -12.542 47.206 -10.304 1.00 14.92 65 GLY B O 1
ATOM 5867 N N . ASP B 1 66 ? -13.983 48.726 -9.478 1.00 13.14 66 ASP B N 1
ATOM 5868 C CA . ASP B 1 66 ? -13.350 49.902 -10.052 1.00 13.45 66 ASP B CA 1
ATOM 5869 C C . ASP B 1 66 ? -12.344 50.459 -9.054 1.00 11.75 66 ASP B C 1
ATOM 5870 O O . ASP B 1 66 ? -12.607 50.465 -7.848 1.00 13.90 66 ASP B O 1
ATOM 5879 N N . THR B 1 67 ? -11.199 50.920 -9.574 1.00 13.02 67 THR B N 1
ATOM 5880 C CA . THR B 1 67 ? -10.134 51.506 -8.777 1.00 12.78 67 THR B CA 1
ATOM 5881 C C . THR B 1 67 ? -9.691 52.849 -9.344 1.00 13.68 67 THR B C 1
ATOM 5882 O O . THR B 1 67 ? -8.669 53.385 -8.917 1.00 14.29 67 THR B O 1
ATOM 5893 N N . ASN B 1 68 ? -10.438 53.411 -10.288 1.00 14.21 68 ASN B N 1
ATOM 5894 C CA . ASN B 1 68 ? -10.186 54.745 -10.813 1.00 13.87 68 ASN B CA 1
ATOM 5895 C C . ASN B 1 68 ? -11.250 55.702 -10.274 1.00 14.09 68 ASN B C 1
ATOM 5896 O O . ASN B 1 68 ? -12.433 55.350 -10.200 1.00 14.33 68 ASN B O 1
ATOM 5907 N N . ILE B 1 69 ? -10.848 56.930 -9.915 1.00 14.06 69 ILE B N 1
ATOM 5908 C CA . ILE B 1 69 ? -11.764 57.831 -9.214 1.00 14.28 69 ILE B CA 1
ATOM 5909 C C . ILE B 1 69 ? -12.765 58.537 -10.120 1.00 14.04 69 ILE B C 1
ATOM 5910 O O . ILE B 1 69 ? -13.621 59.275 -9.615 1.00 14.69 69 ILE B O 1
ATOM 5926 N N . ALA B 1 70 ? -12.733 58.305 -11.433 1.00 14.03 70 ALA B N 1
ATOM 5927 C CA . ALA B 1 70 ? -13.664 59.001 -12.324 1.00 15.19 70 ALA B CA 1
ATOM 5928 C C . ALA B 1 70 ? -15.115 58.784 -11.906 1.00 13.85 70 ALA B C 1
ATOM 5929 O O . ALA B 1 70 ? -15.916 59.728 -11.913 1.00 16.01 70 ALA B O 1
ATOM 5936 N N . TYR B 1 71 ? -15.487 57.542 -11.583 1.00 14.41 71 TYR B N 1
ATOM 5937 C CA . TYR B 1 71 ? -16.850 57.269 -11.134 1.00 13.74 71 TYR B CA 1
ATOM 5938 C C . TYR B 1 71 ? -17.211 58.095 -9.907 1.00 13.54 71 TYR B C 1
ATOM 5939 O O . TYR B 1 71 ? -18.331 58.612 -9.792 1.00 14.51 71 TYR B O 1
ATOM 5957 N N . LEU B 1 72 ? -16.281 58.202 -8.954 1.00 13.15 72 LEU B N 1
ATOM 5958 C CA . LEU B 1 72 ? -16.522 59.025 -7.769 1.00 12.94 72 LEU B CA 1
ATOM 5959 C C . LEU B 1 72 ? -16.754 60.485 -8.156 1.00 13.98 72 LEU B C 1
ATOM 5960 O O . LEU B 1 72 ? -17.707 61.118 -7.680 1.00 14.58 72 LEU B O 1
ATOM 5976 N N . HIS B 1 73 ? -15.932 61.015 -9.058 1.00 14.31 73 HIS B N 1
ATOM 5977 C CA . HIS B 1 73 ? -16.099 62.398 -9.502 1.00 14.66 73 HIS B CA 1
ATOM 5978 C C . HIS B 1 73 ? -17.428 62.626 -10.215 1.00 15.99 73 HIS B C 1
ATOM 5979 O O . HIS B 1 73 ? -18.034 63.694 -10.069 1.00 17.91 73 HIS B O 1
ATOM 5993 N N . GLU B 1 74 ? -17.888 61.656 -11.012 1.00 16.36 74 GLU B N 1
ATOM 5994 C CA . GLU B 1 74 ? -19.191 61.777 -11.657 1.00 18.71 74 GLU B CA 1
ATOM 5995 C C . GLU B 1 74 ? -20.299 61.967 -10.636 1.00 17.67 74 GLU B C 1
ATOM 5996 O O . GLU B 1 74 ? -21.339 62.561 -10.957 1.00 20.58 74 GLU B O 1
ATOM 6008 N N . ASN B 1 75 ? -20.071 61.530 -9.400 1.00 16.12 75 ASN B N 1
ATOM 6009 C CA . ASN B 1 75 ? -21.066 61.608 -8.343 1.00 15.99 75 ASN B CA 1
ATOM 6010 C C . ASN B 1 75 ? -20.657 62.583 -7.245 1.00 16.94 75 ASN B C 1
ATOM 6011 O O . ASN B 1 75 ? -21.208 62.546 -6.142 1.00 17.64 75 ASN B O 1
ATOM 6022 N N . ASN B 1 76 ? -19.710 63.476 -7.551 1.00 16.54 76 ASN B N 1
ATOM 6023 C CA . ASN B 1 76 ? -19.275 64.536 -6.645 1.00 17.20 76 ASN B CA 1
ATOM 6024 C C . ASN B 1 76 ? -18.718 64.003 -5.334 1.00 16.50 76 ASN B C 1
ATOM 6025 O O . ASN B 1 76 ? -18.970 64.575 -4.270 1.00 18.82 76 ASN B O 1
ATOM 6036 N N . VAL B 1 77 ? -17.926 62.932 -5.418 1.00 13.93 77 VAL B N 1
ATOM 6037 C CA . VAL B 1 77 ? -17.286 62.321 -4.263 1.00 13.39 77 VAL B CA 1
ATOM 6038 C C . VAL B 1 77 ? -15.779 62.458 -4.437 1.00 13.25 77 VAL B C 1
ATOM 6039 O O . VAL B 1 77 ? -15.212 61.991 -5.437 1.00 14.12 77 VAL B O 1
ATOM 6052 N N . THR B 1 78 ? -15.133 63.092 -3.457 1.00 12.94 78 THR B N 1
ATOM 6053 C CA . THR B 1 78 ? -13.735 63.486 -3.559 1.00 12.86 78 THR B CA 1
ATOM 6054 C C . THR B 1 78 ? -12.840 62.817 -2.517 1.00 12.24 78 THR B C 1
ATOM 6055 O O . THR B 1 78 ? -11.662 63.169 -2.424 1.00 13.00 78 THR B O 1
ATOM 6066 N N . ILE B 1 79 ? -13.343 61.811 -1.795 1.00 11.86 79 ILE B N 1
ATOM 6067 C CA . ILE B 1 79 ? -12.617 61.244 -0.662 1.00 11.44 79 ILE B CA 1
ATOM 6068 C C . ILE B 1 79 ? -11.321 60.528 -1.046 1.00 11.08 79 ILE B C 1
ATOM 6069 O O . ILE B 1 79 ? -10.495 60.290 -0.168 1.00 11.47 79 ILE B O 1
ATOM 6085 N N . TRP B 1 80 ? -11.137 60.116 -2.304 1.00 10.93 80 TRP B N 1
ATOM 6086 C CA . TRP B 1 80 ? -9.932 59.408 -2.733 1.00 11.36 80 TRP B CA 1
ATOM 6087 C C . TRP B 1 80 ? -8.970 60.286 -3.544 1.00 11.96 80 TRP B C 1
ATOM 6088 O O . TRP B 1 80 ? -7.956 59.789 -4.050 1.00 12.58 80 TRP B O 1
ATOM 6109 N N . ASP B 1 81 ? -9.234 61.595 -3.643 1.00 11.75 81 ASP B N 1
ATOM 6110 C CA . ASP B 1 81 ? -8.471 62.433 -4.571 1.00 12.91 81 ASP B CA 1
ATOM 6111 C C . ASP B 1 81 ? -6.983 62.483 -4.234 1.00 12.55 81 ASP B C 1
ATOM 6112 O O . ASP B 1 81 ? -6.140 62.516 -5.140 1.00 13.76 81 ASP B O 1
ATOM 6121 N N . GLU B 1 82 ? -6.641 62.537 -2.943 1.00 12.11 82 GLU B N 1
ATOM 6122 C CA . GLU B 1 82 ? -5.275 62.845 -2.528 1.00 12.90 82 GLU B CA 1
ATOM 6123 C C . GLU B 1 82 ? -4.274 61.739 -2.844 1.00 12.73 82 GLU B C 1
ATOM 6124 O O . GLU B 1 82 ? -3.067 62.008 -2.799 1.00 14.67 82 GLU B O 1
ATOM 6136 N N . TRP B 1 83 ? -4.721 60.522 -3.171 1.00 12.39 83 TRP B N 1
ATOM 6137 C CA . TRP B 1 83 ? -3.814 59.409 -3.417 1.00 11.97 83 TRP B CA 1
ATOM 6138 C C . TRP B 1 83 ? -3.836 58.926 -4.865 1.00 13.05 83 TRP B C 1
ATOM 6139 O O . TRP B 1 83 ? -3.007 58.088 -5.237 1.00 13.48 83 TRP B O 1
ATOM 6160 N N . ALA B 1 84 ? -4.729 59.442 -5.704 1.00 13.51 84 ALA B N 1
ATOM 6161 C CA . ALA B 1 84 ? -4.806 58.979 -7.087 1.00 14.08 84 ALA B CA 1
ATOM 6162 C C . ALA B 1 84 ? -3.713 59.616 -7.939 1.00 15.98 84 ALA B C 1
ATOM 6163 O O . ALA B 1 84 ? -3.275 60.736 -7.676 1.00 17.19 84 ALA B O 1
ATOM 6170 N N . ASP B 1 85 ? -3.282 58.898 -8.982 1.00 16.21 85 ASP B N 1
ATOM 6171 C CA . ASP B 1 85 ? -2.288 59.438 -9.897 1.00 17.17 85 ASP B CA 1
ATOM 6172 C C . ASP B 1 85 ? -2.954 60.371 -10.911 1.00 18.18 85 ASP B C 1
ATOM 6173 O O . ASP B 1 85 ? -4.155 60.669 -10.841 1.00 18.69 85 ASP B O 1
ATOM 6182 N N . GLU B 1 86 ? -2.155 60.850 -11.871 1.00 20.73 86 GLU B N 1
ATOM 6183 C CA . GLU B 1 86 ? -2.626 61.866 -12.808 1.00 23.13 86 GLU B CA 1
ATOM 6184 C C . GLU B 1 86 ? -3.758 61.367 -13.700 1.00 23.01 86 GLU B C 1
ATOM 6185 O O . GLU B 1 86 ? -4.465 62.188 -14.301 1.00 25.37 86 GLU B O 1
ATOM 6197 N N . ASN B 1 87 ? -3.925 60.051 -13.823 1.00 21.26 87 ASN B N 1
ATOM 6198 C CA . ASN B 1 87 ? -5.004 59.470 -14.608 1.00 20.72 87 ASN B CA 1
ATOM 6199 C C . ASN B 1 87 ? -6.201 59.075 -13.762 1.00 18.57 87 ASN B C 1
ATOM 6200 O O . ASN B 1 87 ? -7.158 58.513 -14.298 1.00 19.19 87 ASN B O 1
ATOM 6211 N N . GLY B 1 88 ? -6.167 59.345 -12.463 1.00 16.37 88 GLY B N 1
ATOM 6212 C CA . GLY B 1 88 ? -7.233 58.959 -11.572 1.00 15.21 88 GLY B CA 1
ATOM 6213 C C . GLY B 1 88 ? -7.094 57.577 -10.976 1.00 14.10 88 GLY B C 1
ATOM 6214 O O . GLY B 1 88 ? -8.006 57.128 -10.271 1.00 14.14 88 GLY B O 1
ATOM 6218 N N . ASP B 1 89 ? -5.972 56.898 -11.199 1.00 14.41 89 ASP B N 1
ATOM 6219 C CA . ASP B 1 89 ? -5.818 55.512 -10.776 1.00 14.15 89 ASP B CA 1
ATOM 6220 C C . ASP B 1 89 ? -5.217 55.397 -9.381 1.00 14.39 89 ASP B C 1
ATOM 6221 O O . ASP B 1 89 ? -4.306 56.151 -9.008 1.00 14.54 89 ASP B O 1
ATOM 6230 N N . LEU B 1 90 ? -5.702 54.406 -8.633 1.00 13.16 90 LEU B N 1
ATOM 6231 C CA . LEU B 1 90 ? -5.179 54.056 -7.323 1.00 12.54 90 LEU B CA 1
ATOM 6232 C C . LEU B 1 90 ? -4.405 52.740 -7.334 1.00 13.24 90 LEU B C 1
ATOM 6233 O O . LEU B 1 90 ? -3.827 52.351 -6.307 1.00 14.03 90 LEU B O 1
ATOM 6249 N N . GLY B 1 91 ? -4.359 52.042 -8.465 1.00 13.43 91 GLY B N 1
ATOM 6250 C CA . GLY B 1 91 ? -3.791 50.716 -8.489 1.00 13.78 91 GLY B CA 1
ATOM 6251 C C . GLY B 1 91 ? -4.790 49.675 -8.021 1.00 13.67 91 GLY B C 1
ATOM 6252 O O . GLY B 1 91 ? -5.982 49.957 -7.854 1.00 13.85 91 GLY B O 1
ATOM 6256 N N . PRO B 1 92 ? -4.321 48.427 -7.791 1.00 13.63 92 PRO B N 1
ATOM 6257 C CA . PRO B 1 92 ? -5.244 47.298 -7.555 1.00 14.15 92 PRO B CA 1
ATOM 6258 C C . PRO B 1 92 ? -5.730 47.211 -6.109 1.00 12.71 92 PRO B C 1
ATOM 6259 O O . PRO B 1 92 ? -5.475 46.235 -5.381 1.00 12.82 92 PRO B O 1
ATOM 6270 N N . VAL B 1 93 ? -6.437 48.261 -5.689 1.00 12.01 93 VAL B N 1
ATOM 6271 C CA . VAL B 1 93 ? -6.988 48.406 -4.348 1.00 11.15 93 VAL B CA 1
ATOM 6272 C C . VAL B 1 93 ? -8.319 47.662 -4.251 1.00 10.51 93 VAL B C 1
ATOM 6273 O O . VAL B 1 93 ? -8.582 46.743 -5.039 1.00 11.73 93 VAL B O 1
ATOM 6286 N N . TYR B 1 94 ? -9.142 48.027 -3.263 1.00 10.65 94 TYR B N 1
ATOM 6287 C CA . TYR B 1 94 ? -10.249 47.187 -2.812 1.00 9.77 94 TYR B CA 1
ATOM 6288 C C . TYR B 1 94 ? -11.057 46.603 -3.966 1.00 10.14 94 TYR B C 1
ATOM 6289 O O . TYR B 1 94 ? -11.277 45.390 -4.035 1.00 11.46 94 TYR B O 1
ATOM 6307 N N . GLY B 1 95 ? -11.586 47.453 -4.847 1.00 11.22 95 GLY B N 1
ATOM 6308 C CA . GLY B 1 95 ? -12.518 46.947 -5.848 1.00 12.01 95 GLY B CA 1
ATOM 6309 C C . GLY B 1 95 ? -11.917 45.851 -6.717 1.00 11.04 95 GLY B C 1
ATOM 6310 O O . GLY B 1 95 ? -12.587 44.866 -7.058 1.00 12.45 95 GLY B O 1
ATOM 6314 N N . LYS B 1 96 ? -10.660 46.023 -7.118 1.00 11.20 96 LYS B N 1
ATOM 6315 C CA . LYS B 1 96 ? -10.006 45.016 -7.942 1.00 12.13 96 LYS B CA 1
ATOM 6316 C C . LYS B 1 96 ? -9.876 43.689 -7.198 1.00 11.35 96 LYS B C 1
ATOM 6317 O O . LYS B 1 96 ? -10.126 42.619 -7.764 1.00 13.18 96 LYS B O 1
ATOM 6336 N N . GLN B 1 97 ? -9.474 43.732 -5.932 1.00 10.81 97 GLN B N 1
ATOM 6337 C CA . GLN B 1 97 ? -9.306 42.490 -5.176 1.00 10.80 97 GLN B CA 1
ATOM 6338 C C . GLN B 1 97 ? -10.649 41.829 -4.893 1.00 10.22 97 GLN B C 1
ATOM 6339 O O . GLN B 1 97 ? -10.762 40.597 -4.923 1.00 11.81 97 GLN B O 1
ATOM 6353 N N . TRP B 1 98 ? -11.681 42.624 -4.620 1.00 10.46 98 TRP B N 1
ATOM 6354 C CA . TRP B 1 98 ? -12.997 42.060 -4.330 1.00 9.46 98 TRP B CA 1
ATOM 6355 C C . TRP B 1 98 ? -13.558 41.304 -5.536 1.00 10.78 98 TRP B C 1
ATOM 6356 O O . TRP B 1 98 ? -14.190 40.252 -5.375 1.00 12.01 98 TRP B O 1
ATOM 6377 N N . ARG B 1 99 ? -13.363 41.841 -6.748 1.00 11.00 99 ARG B N 1
ATOM 6378 C CA . ARG B 1 99 ? -14.050 41.317 -7.927 1.00 11.20 99 ARG B CA 1
ATOM 6379 C C . ARG B 1 99 ? -13.173 40.494 -8.854 1.00 13.15 99 ARG B C 1
ATOM 6380 O O . ARG B 1 99 ? -13.710 39.744 -9.679 1.00 14.65 99 ARG B O 1
ATOM 6401 N N . ALA B 1 100 ? -11.854 40.632 -8.756 1.00 13.40 100 ALA B N 1
ATOM 6402 C CA . ALA B 1 100 ? -10.949 40.055 -9.743 1.00 14.64 100 ALA B CA 1
ATOM 6403 C C . ALA B 1 100 ? -9.580 39.828 -9.123 1.00 15.40 100 ALA B C 1
ATOM 6404 O O . ALA B 1 100 ? -8.564 40.274 -9.668 1.00 17.25 100 ALA B O 1
ATOM 6411 N N . TRP B 1 101 ? -9.544 39.109 -7.997 1.00 15.42 101 TRP B N 1
ATOM 6412 C CA . TRP B 1 101 ? -8.293 38.705 -7.387 1.00 15.50 101 TRP B CA 1
ATOM 6413 C C . TRP B 1 101 ? -7.533 37.823 -8.371 1.00 16.74 101 TRP B C 1
ATOM 6414 O O . TRP B 1 101 ? -8.042 36.765 -8.781 1.00 18.68 101 TRP B O 1
ATOM 6435 N N . PRO B 1 102 ? -6.332 38.206 -8.772 1.00 19.04 102 PRO B N 1
ATOM 6436 C CA . PRO B 1 102 ? -5.586 37.396 -9.739 1.00 19.02 102 PRO B CA 1
ATOM 6437 C C . PRO B 1 102 ? -4.882 36.206 -9.084 1.00 20.03 102 PRO B C 1
ATOM 6438 O O . PRO B 1 102 ? -4.207 36.356 -8.064 1.00 20.09 102 PRO B O 1
ATOM 6449 N N . THR B 1 103 ? -5.038 35.013 -9.673 1.00 21.80 103 THR B N 1
ATOM 6450 C CA . THR B 1 103 ? -4.315 33.836 -9.201 1.00 22.44 103 THR B CA 1
ATOM 6451 C C . THR B 1 103 ? -2.902 33.857 -9.771 1.00 23.81 103 THR B C 1
ATOM 6452 O O . THR B 1 103 ? -2.594 34.639 -10.670 1.00 27.45 103 THR B O 1
ATOM 6463 N N . PRO B 1 104 ? -1.993 33.018 -9.262 1.00 23.28 104 PRO B N 1
ATOM 6464 C CA . PRO B 1 104 ? -0.628 33.014 -9.826 1.00 25.11 104 PRO B CA 1
ATOM 6465 C C . PRO B 1 104 ? -0.569 32.573 -11.283 1.00 28.77 104 PRO B C 1
ATOM 6466 O O . PRO B 1 104 ? 0.391 32.923 -11.983 1.00 32.65 104 PRO B O 1
ATOM 6477 N N . ASP B 1 105 ? -1.565 31.827 -11.766 1.00 29.36 105 ASP B N 1
ATOM 6478 C CA . ASP B 1 105 ? -1.529 31.218 -13.089 1.00 32.79 105 ASP B CA 1
ATOM 6479 C C . ASP B 1 105 ? -2.407 31.945 -14.107 1.00 32.04 105 ASP B C 1
ATOM 6480 O O . ASP B 1 105 ? -2.717 31.383 -15.162 1.00 33.10 105 ASP B O 1
ATOM 6489 N N . GLY B 1 106 ? -2.817 33.172 -13.822 1.00 29.14 106 GLY B N 1
ATOM 6490 C CA . GLY B 1 106 ? -3.510 33.970 -14.812 1.00 27.21 106 GLY B CA 1
ATOM 6491 C C . GLY B 1 106 ? -5.022 33.901 -14.785 1.00 26.76 106 GLY B C 1
ATOM 6492 O O . GLY B 1 106 ? -5.658 34.425 -15.711 1.00 29.66 106 GLY B O 1
ATOM 6496 N N . ARG B 1 107 ? -5.623 33.262 -13.777 1.00 22.98 107 ARG B N 1
ATOM 6497 C CA . ARG B 1 107 ? -7.071 33.230 -13.627 1.00 21.36 107 ARG B CA 1
ATOM 6498 C C . ARG B 1 107 ? -7.501 34.324 -12.646 1.00 22.26 107 ARG B C 1
ATOM 6499 O O . ARG B 1 107 ? -6.679 35.084 -12.116 1.00 23.23 107 ARG B O 1
ATOM 6520 N N . HIS B 1 108 ? -8.813 34.399 -12.396 1.00 22.83 108 HIS B N 1
ATOM 6521 C CA . HIS B 1 108 ? -9.365 35.331 -11.424 1.00 21.72 108 HIS B CA 1
ATOM 6522 C C . HIS B 1 108 ? -10.446 34.659 -10.592 1.00 18.46 108 HIS B C 1
ATOM 6523 O O . HIS B 1 108 ? -11.146 33.732 -11.036 1.00 18.48 108 HIS B O 1
ATOM 6537 N N . ILE B 1 109 ? -10.553 35.161 -9.368 1.00 17.82 109 ILE B N 1
ATOM 6538 C CA . ILE B 1 109 ? -11.591 34.794 -8.441 1.00 18.14 109 ILE B CA 1
ATOM 6539 C C . ILE B 1 109 ? -12.365 36.059 -8.128 1.00 17.18 109 ILE B C 1
ATOM 6540 O O . ILE B 1 109 ? -11.788 37.092 -7.746 1.00 15.28 109 ILE B O 1
ATOM 6556 N N . ASP B 1 110 ? -13.659 35.971 -8.273 1.00 16.22 110 ASP B N 1
ATOM 6557 C CA . ASP B 1 110 ? -14.547 37.052 -7.905 1.00 12.61 110 ASP B CA 1
ATOM 6558 C C . ASP B 1 110 ? -15.000 36.707 -6.500 1.00 11.59 110 ASP B C 1
ATOM 6559 O O . ASP B 1 110 ? -15.856 35.831 -6.305 1.00 13.47 110 ASP B O 1
ATOM 6568 N N . GLN B 1 111 ? -14.375 37.353 -5.507 1.00 11.69 111 GLN B N 1
ATOM 6569 C CA . GLN B 1 111 ? -14.682 37.005 -4.129 1.00 10.79 111 GLN B CA 1
ATOM 6570 C C . GLN B 1 111 ? -16.114 37.346 -3.759 1.00 11.08 111 GLN B C 1
ATOM 6571 O O . GLN B 1 111 ? -16.704 36.669 -2.914 1.00 12.07 111 GLN B O 1
ATOM 6585 N N . ILE B 1 112 ? -16.686 38.406 -4.337 1.00 10.93 112 ILE B N 1
ATOM 6586 C CA . ILE B 1 112 ? -18.062 38.754 -3.993 1.00 11.53 112 ILE B CA 1
ATOM 6587 C C . ILE B 1 112 ? -19.039 37.717 -4.537 1.00 10.69 112 ILE B C 1
ATOM 6588 O O . ILE B 1 112 ? -19.945 37.280 -3.821 1.00 11.19 112 ILE B O 1
ATOM 6604 N N . THR B 1 113 ? -18.882 37.323 -5.806 1.00 11.01 113 THR B N 1
ATOM 6605 C CA . THR B 1 113 ? -19.713 36.238 -6.343 1.00 11.75 113 THR B CA 1
ATOM 6606 C C . THR B 1 113 ? -19.552 34.961 -5.517 1.00 11.42 113 THR B C 1
ATOM 6607 O O . THR B 1 113 ? -20.538 34.269 -5.223 1.00 12.21 113 THR B O 1
ATOM 6618 N N . THR B 1 114 ? -18.318 34.653 -5.107 1.00 11.44 114 THR B N 1
ATOM 6619 C CA . THR B 1 114 ? -18.083 33.460 -4.293 1.00 11.33 114 THR B CA 1
ATOM 6620 C C . THR B 1 114 ? -18.865 33.542 -2.992 1.00 10.86 114 THR B C 1
ATOM 6621 O O . THR B 1 114 ? -19.557 32.595 -2.613 1.00 11.23 114 THR B O 1
ATOM 6632 N N . VAL B 1 115 ? -18.790 34.685 -2.304 1.00 10.89 115 VAL B N 1
ATOM 6633 C CA . VAL B 1 115 ? -19.490 34.835 -1.036 1.00 11.20 115 VAL B CA 1
ATOM 6634 C C . VAL B 1 115 ? -20.992 34.702 -1.202 1.00 11.24 115 VAL B C 1
ATOM 6635 O O . VAL B 1 115 ? -21.654 34.052 -0.386 1.00 11.44 115 VAL B O 1
ATOM 6648 N N . LEU B 1 116 ? -21.563 35.346 -2.225 1.00 11.07 116 LEU B N 1
ATOM 6649 C CA . LEU B 1 116 ? -23.001 35.203 -2.450 1.00 11.89 116 LEU B CA 1
ATOM 6650 C C . LEU B 1 116 ? -23.381 33.740 -2.635 1.00 11.27 116 LEU B C 1
ATOM 6651 O O . LEU B 1 116 ? -24.378 33.269 -2.070 1.00 11.81 116 LEU B O 1
ATOM 6667 N N . ASN B 1 117 ? -22.586 32.995 -3.407 1.00 11.35 117 ASN B N 1
ATOM 6668 C CA . ASN B 1 117 ? -22.891 31.587 -3.616 1.00 11.28 117 ASN B CA 1
ATOM 6669 C C . ASN B 1 117 ? -22.672 30.758 -2.357 1.00 10.27 117 ASN B C 1
ATOM 6670 O O . ASN B 1 117 ? -23.420 29.793 -2.121 1.00 11.87 117 ASN B O 1
ATOM 6681 N N . GLN B 1 118 ? -21.676 31.101 -1.532 1.00 10.85 118 GLN B N 1
ATOM 6682 C CA . GLN B 1 118 ? -21.519 30.436 -0.240 1.00 11.43 118 GLN B CA 1
ATOM 6683 C C . GLN B 1 118 ? -22.709 30.695 0.673 1.00 11.43 118 GLN B C 1
ATOM 6684 O O . GLN B 1 118 ? -23.202 29.783 1.345 1.00 12.02 118 GLN B O 1
ATOM 6698 N N . LEU B 1 119 ? -23.162 31.945 0.752 1.00 11.73 119 LEU B N 1
ATOM 6699 C CA . LEU B 1 119 ? -24.288 32.240 1.623 1.00 12.17 119 LEU B CA 1
ATOM 6700 C C . LEU B 1 119 ? -25.536 31.484 1.193 1.00 12.26 119 LEU B C 1
ATOM 6701 O O . LEU B 1 119 ? -26.316 31.034 2.037 1.00 13.63 119 LEU B O 1
ATOM 6717 N N . LYS B 1 120 ? -25.741 31.330 -0.113 1.00 11.99 120 LYS B N 1
ATOM 6718 C CA . LYS B 1 120 ? -26.936 30.663 -0.620 1.00 13.39 120 LYS B CA 1
ATOM 6719 C C . LYS B 1 120 ? -26.842 29.140 -0.569 1.00 13.68 120 LYS B C 1
ATOM 6720 O O . LYS B 1 120 ? -27.866 28.489 -0.356 1.00 19.90 120 LYS B O 1
ATOM 6739 N N . ASN B 1 121 ? -25.648 28.564 -0.731 1.00 11.30 121 ASN B N 1
ATOM 6740 C CA . ASN B 1 121 ? -25.484 27.111 -0.840 1.00 11.20 121 ASN B CA 1
ATOM 6741 C C . ASN B 1 121 ? -24.846 26.475 0.377 1.00 10.72 121 ASN B C 1
ATOM 6742 O O . ASN B 1 121 ? -25.068 25.287 0.625 1.00 12.06 121 ASN B O 1
ATOM 6753 N N . ASP B 1 122 ? -24.034 27.217 1.120 1.00 10.81 122 ASP B N 1
ATOM 6754 C CA . ASP B 1 122 ? -23.311 26.667 2.269 1.00 10.79 122 ASP B CA 1
ATOM 6755 C C . ASP B 1 122 ? -23.278 27.705 3.389 1.00 9.91 122 ASP B C 1
ATOM 6756 O O . ASP B 1 122 ? -22.204 28.132 3.835 1.00 10.22 122 ASP B O 1
ATOM 6765 N N . PRO B 1 123 ? -24.449 28.112 3.894 1.00 10.46 123 PRO B N 1
ATOM 6766 C CA . PRO B 1 123 ? -24.486 29.194 4.889 1.00 10.88 123 PRO B CA 1
ATOM 6767 C C . PRO B 1 123 ? -23.772 28.863 6.183 1.00 11.34 123 PRO B C 1
ATOM 6768 O O . PRO B 1 123 ? -23.380 29.793 6.895 1.00 12.29 123 PRO B O 1
ATOM 6779 N N . ASP B 1 124 ? -23.593 27.582 6.521 1.00 10.91 124 ASP B N 1
ATOM 6780 C CA . ASP B 1 124 ? -22.870 27.190 7.725 1.00 11.54 124 ASP B CA 1
ATOM 6781 C C . ASP B 1 124 ? -21.360 27.311 7.566 1.00 10.74 124 ASP B C 1
ATOM 6782 O O . ASP B 1 124 ? -20.631 27.135 8.550 1.00 13.20 124 ASP B O 1
ATOM 6791 N N . SER B 1 125 ? -20.879 27.562 6.356 1.00 10.39 125 SER B N 1
ATOM 6792 C CA . SER B 1 125 ? -19.444 27.581 6.110 1.00 10.15 125 SER B CA 1
ATOM 6793 C C . SER B 1 125 ? -18.712 28.555 7.026 1.00 9.51 125 SER B C 1
ATOM 6794 O O . SER B 1 125 ? -19.160 29.680 7.269 1.00 9.95 125 SER B O 1
ATOM 6802 N N . ARG B 1 126 ? -17.528 28.141 7.454 1.00 8.95 126 ARG B N 1
ATOM 6803 C CA . ARG B 1 126 ? -16.618 28.972 8.223 1.00 8.80 126 ARG B CA 1
ATOM 6804 C C . ARG B 1 126 ? -15.591 29.670 7.335 1.00 8.62 126 ARG B C 1
ATOM 6805 O O . ARG B 1 126 ? -14.647 30.286 7.859 1.00 8.80 126 ARG B O 1
ATOM 6826 N N . ARG B 1 127 ? -15.755 29.576 6.008 1.00 9.09 127 ARG B N 1
ATOM 6827 C CA . ARG B 1 127 ? -14.803 30.031 5.007 1.00 9.95 127 ARG B CA 1
ATOM 6828 C C . ARG B 1 127 ? -15.366 31.167 4.149 1.00 9.16 127 ARG B C 1
ATOM 6829 O O . ARG B 1 127 ? -14.895 31.373 3.027 1.00 10.53 127 ARG B O 1
ATOM 6850 N N . ILE B 1 128 ? -16.349 31.915 4.645 1.00 9.24 128 ILE B N 1
ATOM 6851 C CA . ILE B 1 128 ? -17.039 32.932 3.814 1.00 9.71 128 ILE B CA 1
ATOM 6852 C C . ILE B 1 128 ? -16.281 34.239 4.020 1.00 9.40 128 ILE B C 1
ATOM 6853 O O . ILE B 1 128 ? -16.615 35.074 4.870 1.00 11.20 128 ILE B O 1
ATOM 6869 N N . ILE B 1 129 ? -15.220 34.407 3.240 1.00 9.69 129 ILE B N 1
ATOM 6870 C CA . ILE B 1 129 ? -14.200 35.432 3.467 1.00 8.96 129 ILE B CA 1
ATOM 6871 C C . ILE B 1 129 ? -13.983 36.259 2.206 1.00 8.81 129 ILE B C 1
ATOM 6872 O O . ILE B 1 129 ? -13.947 35.726 1.091 1.00 9.57 129 ILE B O 1
ATOM 6888 N N . VAL B 1 130 ? -13.725 37.553 2.400 1.00 8.74 130 VAL B N 1
ATOM 6889 C CA . VAL B 1 130 ? -13.177 38.441 1.377 1.00 9.20 130 VAL B CA 1
ATOM 6890 C C . VAL B 1 130 ? -11.898 39.040 1.930 1.00 9.07 130 VAL B C 1
ATOM 6891 O O . VAL B 1 130 ? -11.915 39.627 3.017 1.00 9.50 130 VAL B O 1
ATOM 6904 N N . SER B 1 131 ? -10.809 38.948 1.171 1.00 9.17 131 SER B N 1
ATOM 6905 C CA . SER B 1 131 ? -9.565 39.619 1.538 1.00 8.98 131 SER B CA 1
ATOM 6906 C C . SER B 1 131 ? -9.190 40.652 0.486 1.00 9.06 131 SER B C 1
ATOM 6907 O O . SER B 1 131 ? -9.122 40.345 -0.707 1.00 9.74 131 SER B O 1
ATOM 6915 N N . ALA B 1 132 ? -8.885 41.872 0.935 1.00 8.93 132 ALA B N 1
ATOM 6916 C CA . ALA B 1 132 ? -8.264 42.890 0.098 1.00 9.23 132 ALA B CA 1
ATOM 6917 C C . ALA B 1 132 ? -6.744 42.855 0.206 1.00 9.01 132 ALA B C 1
ATOM 6918 O O . ALA B 1 132 ? -6.057 43.560 -0.542 1.00 9.84 132 ALA B O 1
ATOM 6925 N N . TRP B 1 133 ? -6.204 42.064 1.144 1.00 9.19 133 TRP B N 1
ATOM 6926 C CA . TRP B 1 133 ? -4.771 42.066 1.449 1.00 9.42 133 TRP B CA 1
ATOM 6927 C C . TRP B 1 133 ? -4.056 41.098 0.502 1.00 9.39 133 TRP B C 1
ATOM 6928 O O . TRP B 1 133 ? -3.676 39.959 0.836 1.00 10.24 133 TRP B O 1
ATOM 6949 N N . ASN B 1 134 ? -3.906 41.570 -0.731 1.00 9.84 134 ASN B N 1
ATOM 6950 C CA . ASN B 1 134 ? -3.206 40.808 -1.757 1.00 10.14 134 ASN B CA 1
ATOM 6951 C C . ASN B 1 134 ? -1.723 41.163 -1.656 1.00 10.04 134 ASN B C 1
ATOM 6952 O O . ASN B 1 134 ? -1.272 42.169 -2.217 1.00 10.34 134 ASN B O 1
ATOM 6963 N N . VAL B 1 135 ? -0.978 40.327 -0.919 1.00 10.04 135 VAL B N 1
ATOM 6964 C CA . VAL B 1 135 ? 0.422 40.610 -0.602 1.00 10.09 135 VAL B CA 1
ATOM 6965 C C . VAL B 1 135 ? 1.196 40.924 -1.868 1.00 10.74 135 VAL B C 1
ATOM 6966 O O . VAL B 1 135 ? 2.045 41.823 -1.893 1.00 11.96 135 VAL B O 1
ATOM 6979 N N . GLY B 1 136 ? 0.953 40.159 -2.926 1.00 11.28 136 GLY B N 1
ATOM 6980 C CA . GLY B 1 136 ? 1.698 40.273 -4.155 1.00 13.66 136 GLY B CA 1
ATOM 6981 C C . GLY B 1 136 ? 1.391 41.501 -4.985 1.00 14.50 136 GLY B C 1
ATOM 6982 O O . GLY B 1 136 ? 2.069 41.705 -5.996 1.00 17.92 136 GLY B O 1
ATOM 6986 N N . GLU B 1 137 ? 0.395 42.309 -4.603 1.00 12.39 137 GLU B N 1
ATOM 6987 C CA . GLU B 1 137 ? 0.088 43.546 -5.311 1.00 12.85 137 GLU B CA 1
ATOM 6988 C C . GLU B 1 137 ? 0.196 44.788 -4.443 1.00 12.12 137 GLU B C 1
ATOM 6989 O O . GLU B 1 137 ? -0.089 45.889 -4.929 1.00 12.59 137 GLU B O 1
ATOM 7001 N N . LEU B 1 138 ? 0.615 44.658 -3.180 1.00 12.34 138 LEU B N 1
ATOM 7002 C CA . LEU B 1 138 ? 0.695 45.812 -2.292 1.00 12.10 138 LEU B CA 1
ATOM 7003 C C . LEU B 1 138 ? 1.549 46.911 -2.891 1.00 13.39 138 LEU B C 1
ATOM 7004 O O . LEU B 1 138 ? 1.223 48.096 -2.752 1.00 13.78 138 LEU B O 1
ATOM 7020 N N . ASP B 1 139 ? 2.662 46.547 -3.539 1.00 14.11 139 ASP B N 1
ATOM 7021 C CA . ASP B 1 139 ? 3.590 47.545 -4.069 1.00 18.25 139 ASP B CA 1
ATOM 7022 C C . ASP B 1 139 ? 3.002 48.366 -5.204 1.00 18.65 139 ASP B C 1
ATOM 7023 O O . ASP B 1 139 ? 3.572 49.407 -5.536 1.00 22.37 139 ASP B O 1
ATOM 7032 N N . LYS B 1 140 ? 1.884 47.944 -5.783 1.00 14.92 140 LYS B N 1
ATOM 7033 C CA . LYS B 1 140 ? 1.234 48.680 -6.855 1.00 15.26 140 LYS B CA 1
ATOM 7034 C C . LYS B 1 140 ? 0.090 49.565 -6.363 1.00 14.45 140 LYS B C 1
ATOM 7035 O O . LYS B 1 140 ? -0.429 50.375 -7.145 1.00 15.82 140 LYS B O 1
ATOM 7054 N N . MET B 1 141 ? -0.293 49.447 -5.094 1.00 13.36 141 MET B N 1
ATOM 7055 C CA . MET B 1 141 ? -1.429 50.179 -4.551 1.00 12.81 141 MET B CA 1
ATOM 7056 C C . MET B 1 141 ? -1.007 51.553 -4.035 1.00 12.71 141 MET B C 1
ATOM 7057 O O . MET B 1 141 ? 0.059 51.709 -3.435 1.00 13.76 141 MET B O 1
ATOM 7071 N N . ALA B 1 142 ? -1.882 52.548 -4.219 1.00 12.94 142 ALA B N 1
ATOM 7072 C CA . ALA B 1 142 ? -1.565 53.903 -3.766 1.00 13.88 142 ALA B CA 1
ATOM 7073 C C . ALA B 1 142 ? -1.500 53.990 -2.243 1.00 14.11 142 ALA B C 1
ATOM 7074 O O . ALA B 1 142 ? -0.713 54.771 -1.696 1.00 16.83 142 ALA B O 1
ATOM 7081 N N A LEU B 1 143 ? -2.381 53.283 -1.547 0.53 12.19 143 LEU B N 1
ATOM 7082 N N B LEU B 1 143 ? -2.263 53.140 -1.560 0.47 12.30 143 LEU B N 1
ATOM 7083 C CA A LEU B 1 143 ? -2.275 53.052 -0.115 0.53 11.88 143 LEU B CA 1
ATOM 7084 C CA B LEU B 1 143 ? -2.385 53.119 -0.110 0.47 12.08 143 LEU B CA 1
ATOM 7085 C C A LEU B 1 143 ? -2.522 51.572 0.120 0.53 11.45 143 LEU B C 1
ATOM 7086 C C B LEU B 1 143 ? -2.733 51.677 0.251 0.47 11.47 143 LEU B C 1
ATOM 7087 O O A LEU B 1 143 ? -3.142 50.888 -0.700 0.53 10.80 143 LEU B O 1
ATOM 7088 O O B LEU B 1 143 ? -3.602 51.092 -0.403 0.47 11.93 143 LEU B O 1
ATOM 7119 N N . ALA B 1 144 ? -2.047 51.085 1.242 1.00 11.52 144 ALA B N 1
ATOM 7120 C CA . ALA B 1 144 ? -2.313 49.690 1.583 1.00 10.92 144 ALA B CA 1
ATOM 7121 C C . ALA B 1 144 ? -3.747 49.560 2.105 1.00 9.65 144 ALA B C 1
ATOM 7122 O O . ALA B 1 144 ? -4.268 50.490 2.729 1.00 9.79 144 ALA B O 1
ATOM 7130 N N . PRO B 1 145 ? -4.388 48.403 1.915 1.00 9.82 145 PRO B N 1
ATOM 7131 C CA . PRO B 1 145 ? -5.786 48.249 2.366 1.00 10.12 145 PRO B CA 1
ATOM 7132 C C . PRO B 1 145 ? -5.929 48.461 3.869 1.00 9.21 145 PRO B C 1
ATOM 7133 O O . PRO B 1 145 ? -5.232 47.828 4.655 1.00 10.52 145 PRO B O 1
ATOM 7144 N N . CYS B 1 146 ? -6.862 49.341 4.271 1.00 9.51 146 CYS B N 1
ATOM 7145 C CA . CYS B 1 146 ? -7.141 49.613 5.686 1.00 9.25 146 CYS B CA 1
ATOM 7146 C C . CYS B 1 146 ? -8.133 48.605 6.245 1.00 8.57 146 CYS B C 1
ATOM 7147 O O . CYS B 1 146 ? -7.875 47.953 7.263 1.00 9.64 146 CYS B O 1
ATOM 7154 N N . HIS B 1 147 ? -9.283 48.505 5.585 1.00 8.52 147 HIS B N 1
ATOM 7155 C CA . HIS B 1 147 ? -10.282 47.474 5.839 1.00 8.06 147 HIS B CA 1
ATOM 7156 C C . HIS B 1 147 ? -9.820 46.274 5.022 1.00 8.30 147 HIS B C 1
ATOM 7157 O O . HIS B 1 147 ? -10.025 46.194 3.827 1.00 10.25 147 HIS B O 1
ATOM 7171 N N . ALA B 1 148 ? -9.086 45.380 5.682 1.00 8.62 148 ALA B N 1
ATOM 7172 C CA . ALA B 1 148 ? -8.210 44.443 4.989 1.00 8.74 148 ALA B CA 1
ATOM 7173 C C . ALA B 1 148 ? -8.826 43.080 4.728 1.00 8.66 148 ALA B C 1
ATOM 7174 O O . ALA B 1 148 ? -8.453 42.421 3.745 1.00 9.69 148 ALA B O 1
ATOM 7181 N N . PHE B 1 149 ? -9.698 42.612 5.609 1.00 8.16 149 PHE B N 1
ATOM 7182 C CA . PHE B 1 149 ? -10.068 41.192 5.662 1.00 8.67 149 PHE B CA 1
ATOM 7183 C C . PHE B 1 149 ? -11.420 41.107 6.348 1.00 8.49 149 PHE B C 1
ATOM 7184 O O . PHE B 1 149 ? -11.564 41.662 7.433 1.00 9.24 149 PHE B O 1
ATOM 7201 N N . PHE B 1 150 ? -12.417 40.472 5.723 1.00 8.83 150 PHE B N 1
ATOM 7202 C CA . PHE B 1 150 ? -13.723 40.392 6.359 1.00 8.62 150 PHE B CA 1
ATOM 7203 C C . PHE B 1 150 ? -14.355 39.032 6.130 1.00 8.53 150 PHE B C 1
ATOM 7204 O O . PHE B 1 150 ? -14.021 38.305 5.191 1.00 9.52 150 PHE B O 1
ATOM 7221 N N . GLN B 1 151 ? -15.276 38.695 7.028 1.00 8.24 151 GLN B N 1
ATOM 7222 C CA . GLN B 1 151 ? -15.873 37.373 7.090 1.00 8.50 151 GLN B CA 1
ATOM 7223 C C . GLN B 1 151 ? -17.366 37.496 7.344 1.00 8.81 151 GLN B C 1
ATOM 7224 O O . GLN B 1 151 ? -17.785 38.324 8.148 1.00 9.39 151 GLN B O 1
ATOM 7238 N N . PHE B 1 152 ? -18.155 36.640 6.688 1.00 9.17 152 PHE B N 1
ATOM 7239 C CA . PHE B 1 152 ? -19.590 36.530 6.926 1.00 9.34 152 PHE B CA 1
ATOM 7240 C C . PHE B 1 152 ? -19.896 35.268 7.720 1.00 9.04 152 PHE B C 1
ATOM 7241 O O . PHE B 1 152 ? -19.124 34.303 7.727 1.00 10.86 152 PHE B O 1
ATOM 7258 N N . TYR B 1 153 ? -21.069 35.277 8.346 1.00 10.00 153 TYR B N 1
ATOM 7259 C CA . TYR B 1 153 ? -21.489 34.207 9.240 1.00 10.19 153 TYR B CA 1
ATOM 7260 C C . TYR B 1 153 ? -23.004 34.191 9.244 1.00 10.98 153 TYR B C 1
ATOM 7261 O O . TYR B 1 153 ? -23.631 35.253 9.278 1.00 11.47 153 TYR B O 1
ATOM 7279 N N . VAL B 1 154 ? -23.593 32.996 9.225 1.00 12.52 154 VAL B N 1
ATOM 7280 C CA . VAL B 1 154 ? -25.043 32.850 9.248 1.00 13.76 154 VAL B CA 1
ATOM 7281 C C . VAL B 1 154 ? -25.421 31.943 10.410 1.00 18.53 154 VAL B C 1
ATOM 7282 O O . VAL B 1 154 ? -24.889 30.834 10.536 1.00 20.99 154 VAL B O 1
ATOM 7295 N N . ALA B 1 155 ? -26.352 32.408 11.240 1.00 20.42 155 ALA B N 1
ATOM 7296 C CA . ALA B 1 155 ? -26.938 31.587 12.288 1.00 23.45 155 ALA B CA 1
ATOM 7297 C C . ALA B 1 155 ? -28.380 32.026 12.500 1.00 24.50 155 ALA B C 1
ATOM 7298 O O . ALA B 1 155 ? -28.663 33.226 12.572 1.00 25.88 155 ALA B O 1
ATOM 7305 N N . ASP B 1 156 ? -29.285 31.051 12.591 1.00 27.46 156 ASP B N 1
ATOM 7306 C CA . ASP B 1 156 ? -30.702 31.310 12.861 1.00 31.13 156 ASP B CA 1
ATOM 7307 C C . ASP B 1 156 ? -31.281 32.358 11.910 1.00 30.35 156 ASP B C 1
ATOM 7308 O O . ASP B 1 156 ? -32.002 33.274 12.317 1.00 30.25 156 ASP B O 1
ATOM 7317 N N . GLY B 1 157 ? -30.939 32.238 10.632 1.00 27.59 157 GLY B N 1
ATOM 7318 C CA . GLY B 1 157 ? -31.520 33.093 9.623 1.00 25.55 157 GLY B CA 1
ATOM 7319 C C . GLY B 1 157 ? -30.987 34.507 9.575 1.00 22.42 157 GLY B C 1
ATOM 7320 O O . GLY B 1 157 ? -31.547 35.320 8.825 1.00 24.43 157 GLY B O 1
ATOM 7324 N N . LYS B 1 158 ? -29.918 34.829 10.324 1.00 20.36 158 LYS B N 1
ATOM 7325 C CA . LYS B 1 158 ? -29.358 36.176 10.378 1.00 17.83 158 LYS B CA 1
ATOM 7326 C C . LYS B 1 158 ? -27.926 36.187 9.850 1.00 15.89 158 LYS B C 1
ATOM 7327 O O . LYS B 1 158 ? -27.120 35.303 10.168 1.00 15.88 158 LYS B O 1
ATOM 7346 N N . LEU B 1 159 ? -27.627 37.198 9.046 1.00 14.64 159 LEU B N 1
ATOM 7347 C CA . LEU B 1 159 ? -26.311 37.394 8.448 1.00 12.13 159 LEU B CA 1
ATOM 7348 C C . LEU B 1 159 ? -25.486 38.381 9.278 1.00 11.65 159 LEU B C 1
ATOM 7349 O O . LEU B 1 159 ? -25.910 39.529 9.473 1.00 12.44 159 LEU B O 1
ATOM 7365 N N . SER B 1 160 ? -24.308 37.950 9.750 1.00 10.82 160 SER B N 1
ATOM 7366 C CA . SER B 1 160 ? -23.352 38.820 10.424 1.00 10.30 160 SER B CA 1
ATOM 7367 C C . SER B 1 160 ? -22.093 38.968 9.584 1.00 9.28 160 SER B C 1
ATOM 7368 O O . SER B 1 160 ? -21.821 38.176 8.675 1.00 9.89 160 SER B O 1
ATOM 7376 N N . CYS B 1 161 ? -21.309 40.010 9.897 1.00 9.17 161 CYS B N 1
ATOM 7377 C CA . CYS B 1 161 ? -20.046 40.261 9.227 1.00 9.12 161 CYS B CA 1
ATOM 7378 C C . CYS B 1 161 ? -19.065 40.783 10.258 1.00 8.93 161 CYS B C 1
ATOM 7379 O O . CYS B 1 161 ? -19.453 41.576 11.124 1.00 9.35 161 CYS B O 1
ATOM 7387 N N . GLN B 1 162 ? -17.811 40.326 10.181 1.00 8.52 162 GLN B N 1
ATOM 7388 C CA . GLN B 1 162 ? -16.718 40.879 10.980 1.00 8.17 162 GLN B CA 1
ATOM 7389 C C . GLN B 1 162 ? -15.649 41.408 10.042 1.00 7.92 162 GLN B C 1
ATOM 7390 O O . GLN B 1 162 ? -15.214 40.712 9.117 1.00 8.49 162 GLN B O 1
ATOM 7404 N N . LEU B 1 163 ? -15.181 42.625 10.330 1.00 7.78 163 LEU B N 1
ATOM 7405 C CA . LEU B 1 163 ? -14.072 43.244 9.620 1.00 7.90 163 LEU B CA 1
ATOM 7406 C C . LEU B 1 163 ? -12.842 43.289 10.520 1.00 7.81 163 LEU B C 1
ATOM 7407 O O . LEU B 1 163 ? -12.929 43.709 11.678 1.00 8.26 163 LEU B O 1
ATOM 7423 N N . TYR B 1 164 ? -11.687 42.900 9.959 1.00 7.95 164 TYR B N 1
ATOM 7424 C CA . TYR B 1 164 ? -10.378 43.187 10.550 1.00 7.68 164 TYR B CA 1
ATOM 7425 C C . TYR B 1 164 ? -9.824 44.419 9.848 1.00 7.47 164 TYR B C 1
ATOM 7426 O O . TYR B 1 164 ? -9.463 44.366 8.663 1.00 8.29 164 TYR B O 1
ATOM 7444 N N . GLN B 1 165 ? -9.773 45.533 10.578 1.00 7.60 165 GLN B N 1
ATOM 7445 C CA . GLN B 1 165 ? -9.296 46.809 10.053 1.00 8.02 165 GLN B CA 1
ATOM 7446 C C . GLN B 1 165 ? -7.896 47.033 10.632 1.00 7.53 165 GLN B C 1
ATOM 7447 O O . GLN B 1 165 ? -7.738 47.416 11.797 1.00 8.37 165 GLN B O 1
ATOM 7461 N N . ARG B 1 166 ? -6.868 46.781 9.809 1.00 7.94 166 ARG B N 1
ATOM 7462 C CA . ARG B 1 166 ? -5.489 46.789 10.293 1.00 7.70 166 ARG B CA 1
ATOM 7463 C C . ARG B 1 166 ? -5.017 48.190 10.670 1.00 7.94 166 ARG B C 1
ATOM 7464 O O . ARG B 1 166 ? -4.075 48.321 11.473 1.00 7.99 166 ARG B O 1
ATOM 7485 N N . SER B 1 167 ? -5.634 49.226 10.102 1.00 7.88 167 SER B N 1
ATOM 7486 C CA . SER B 1 167 ? -5.261 50.600 10.401 1.00 8.00 167 SER B CA 1
ATOM 7487 C C . SER B 1 167 ? -6.525 51.440 10.350 1.00 8.43 167 SER B C 1
ATOM 7488 O O . SER B 1 167 ? -7.302 51.344 9.390 1.00 8.29 167 SER B O 1
ATOM 7496 N N . CYS B 1 168 ? -6.734 52.242 11.392 1.00 7.90 168 CYS B N 1
ATOM 7497 C CA . CYS B 1 168 ? -7.996 52.957 11.564 1.00 8.33 168 CYS B CA 1
ATOM 7498 C C . CYS B 1 168 ? -7.751 54.380 12.042 1.00 7.65 168 CYS B C 1
ATOM 7499 O O . CYS B 1 168 ? -7.314 54.584 13.177 1.00 8.39 168 CYS B O 1
ATOM 7507 N N . ASP B 1 169 ? -8.082 55.351 11.183 1.00 7.74 169 ASP B N 1
ATOM 7508 C CA . ASP B 1 169 ? -8.183 56.770 11.545 1.00 7.62 169 ASP B CA 1
ATOM 7509 C C . ASP B 1 169 ? -9.554 56.909 12.203 1.00 7.42 169 ASP B C 1
ATOM 7510 O O . ASP B 1 169 ? -10.592 56.873 11.534 1.00 8.20 169 ASP B O 1
ATOM 7519 N N . VAL B 1 170 ? -9.560 56.950 13.534 1.00 8.28 170 VAL B N 1
ATOM 7520 C CA . VAL B 1 170 ? -10.813 56.914 14.281 1.00 8.46 170 VAL B CA 1
ATOM 7521 C C . VAL B 1 170 ? -11.711 58.074 13.890 1.00 8.57 170 VAL B C 1
ATOM 7522 O O . VAL B 1 170 ? -12.940 57.926 13.857 1.00 9.06 170 VAL B O 1
ATOM 7535 N N . PHE B 1 171 ? -11.130 59.248 13.635 1.00 8.62 171 PHE B N 1
ATOM 7536 C CA . PHE B 1 171 ? -11.927 60.447 13.384 1.00 8.30 171 PHE B CA 1
ATOM 7537 C C . PHE B 1 171 ? -12.557 60.434 11.987 1.00 8.63 171 PHE B C 1
ATOM 7538 O O . PHE B 1 171 ? -13.783 60.533 11.845 1.00 9.74 171 PHE B O 1
ATOM 7555 N N . LEU B 1 172 ? -11.723 60.365 10.937 1.00 8.55 172 LEU B N 1
ATOM 7556 C CA . LEU B 1 172 ? -12.237 60.452 9.576 1.00 8.71 172 LEU B CA 1
ATOM 7557 C C . LEU B 1 172 ? -12.692 59.130 8.991 1.00 8.90 172 LEU B C 1
ATOM 7558 O O . LEU B 1 172 ? -13.733 59.075 8.328 1.00 10.04 172 LEU B O 1
ATOM 7574 N N . GLY B 1 173 ? -11.911 58.076 9.174 1.00 8.65 173 GLY B N 1
ATOM 7575 C CA . GLY B 1 173 ? -12.174 56.841 8.468 1.00 9.05 173 GLY B CA 1
ATOM 7576 C C . GLY B 1 173 ? -13.232 55.964 9.102 1.00 9.01 173 GLY B C 1
ATOM 7577 O O . GLY B 1 173 ? -14.131 55.457 8.419 1.00 9.27 173 GLY B O 1
ATOM 7581 N N . LEU B 1 174 ? -13.129 55.777 10.412 1.00 8.51 174 LEU B N 1
ATOM 7582 C CA . LEU B 1 174 ? -13.962 54.781 11.080 1.00 8.62 174 LEU B CA 1
ATOM 7583 C C . LEU B 1 174 ? -15.463 54.997 10.884 1.00 8.62 174 LEU B C 1
ATOM 7584 O O . LEU B 1 174 ? -16.181 54.004 10.654 1.00 9.05 174 LEU B O 1
ATOM 7600 N N . PRO B 1 175 ? -16.005 56.221 10.957 1.00 8.67 175 PRO B N 1
ATOM 7601 C CA . PRO B 1 175 ? -17.455 56.357 10.713 1.00 9.62 175 PRO B CA 1
ATOM 7602 C C . PRO B 1 175 ? -17.862 55.839 9.342 1.00 9.11 175 PRO B C 1
ATOM 7603 O O . PRO B 1 175 ? -18.945 55.244 9.199 1.00 10.13 175 PRO B O 1
ATOM 7614 N N . PHE B 1 176 ? -17.020 56.059 8.327 1.00 9.24 176 PHE B N 1
ATOM 7615 C CA . PHE B 1 176 ? -17.277 55.533 6.985 1.00 9.37 176 PHE B CA 1
ATOM 7616 C C . PHE B 1 176 ? -17.189 54.014 6.967 1.00 9.69 176 PHE B C 1
ATOM 7617 O O . PHE B 1 176 ? -18.054 53.349 6.388 1.00 10.22 176 PHE B O 1
ATOM 7634 N N . ASN B 1 177 ? -16.120 53.452 7.543 1.00 9.31 177 ASN B N 1
ATOM 7635 C CA . ASN B 1 177 ? -15.932 52.002 7.493 1.00 9.15 177 ASN B CA 1
ATOM 7636 C C . ASN B 1 177 ? -17.101 51.270 8.161 1.00 8.83 177 ASN B C 1
ATOM 7637 O O . ASN B 1 177 ? -17.579 50.250 7.651 1.00 9.94 177 ASN B O 1
ATOM 7648 N N . ILE B 1 178 ? -17.568 51.760 9.320 1.00 9.06 178 ILE B N 1
ATOM 7649 C CA . ILE B 1 178 ? -18.680 51.085 9.999 1.00 9.11 178 ILE B CA 1
ATOM 7650 C C . ILE B 1 178 ? -19.928 51.112 9.119 1.00 9.41 178 ILE B C 1
ATOM 7651 O O . ILE B 1 178 ? -20.607 50.097 8.926 1.00 10.30 178 ILE B O 1
ATOM 7667 N N . ALA B 1 179 ? -20.277 52.295 8.611 1.00 9.50 179 ALA B N 1
ATOM 7668 C CA . ALA B 1 179 ? -21.497 52.431 7.816 1.00 9.68 179 ALA B CA 1
ATOM 7669 C C . ALA B 1 179 ? -21.422 51.631 6.522 1.00 9.90 179 ALA B C 1
ATOM 7670 O O . ALA B 1 179 ? -22.425 51.054 6.085 1.00 11.04 179 ALA B O 1
ATOM 7677 N N . SER B 1 180 ? -20.245 51.602 5.891 1.00 10.31 180 SER B N 1
ATOM 7678 C CA . SER B 1 180 ? -20.073 50.904 4.621 1.00 10.02 180 SER B CA 1
ATOM 7679 C C . SER B 1 180 ? -20.337 49.409 4.778 1.00 9.75 180 SER B C 1
ATOM 7680 O O . SER B 1 180 ? -21.104 48.813 4.009 1.00 10.21 180 SER B O 1
ATOM 7688 N N . TYR B 1 181 ? -19.700 48.779 5.770 1.00 9.66 181 TYR B N 1
ATOM 7689 C CA . TYR B 1 181 ? -19.911 47.348 5.977 1.00 10.12 181 TYR B CA 1
ATOM 7690 C C . TYR B 1 181 ? -21.325 47.050 6.453 1.00 10.17 181 TYR B C 1
ATOM 7691 O O . TYR B 1 181 ? -21.891 46.024 6.077 1.00 10.87 181 TYR B O 1
ATOM 7708 N N . ALA B 1 182 ? -21.911 47.916 7.275 1.00 10.45 182 ALA B N 1
ATOM 7709 C CA . ALA B 1 182 ? -23.308 47.712 7.658 1.00 11.05 182 ALA B CA 1
ATOM 7710 C C . ALA B 1 182 ? -24.220 47.729 6.430 1.00 11.08 182 ALA B C 1
ATOM 7711 O O . ALA B 1 182 ? -25.131 46.900 6.301 1.00 11.80 182 ALA B O 1
ATOM 7718 N N A LEU B 1 183 ? -23.979 48.658 5.508 0.58 10.58 183 LEU B N 1
ATOM 7719 N N B LEU B 1 183 ? -24.026 48.702 5.533 0.42 11.53 183 LEU B N 1
ATOM 7720 C CA A LEU B 1 183 ? -24.781 48.714 4.293 0.58 11.05 183 LEU B CA 1
ATOM 7721 C CA B LEU B 1 183 ? -24.779 48.702 4.280 0.42 10.87 183 LEU B CA 1
ATOM 7722 C C A LEU B 1 183 ? -24.592 47.453 3.453 0.58 11.00 183 LEU B C 1
ATOM 7723 C C B LEU B 1 183 ? -24.608 47.377 3.556 0.42 11.15 183 LEU B C 1
ATOM 7724 O O A LEU B 1 183 ? -25.554 46.922 2.891 0.58 10.56 183 LEU B O 1
ATOM 7725 O O B LEU B 1 183 ? -25.589 46.740 3.158 0.42 11.84 183 LEU B O 1
ATOM 7756 N N . LEU B 1 184 ? -23.353 46.958 3.361 1.00 10.78 184 LEU B N 1
ATOM 7757 C CA . LEU B 1 184 ? -23.079 45.721 2.623 1.00 11.09 184 LEU B CA 1
ATOM 7758 C C . LEU B 1 184 ? -23.833 44.538 3.215 1.00 10.72 184 LEU B C 1
ATOM 7759 O O . LEU B 1 184 ? -24.363 43.690 2.481 1.00 11.72 184 LEU B O 1
ATOM 7776 N N . VAL B 1 185 ? -23.878 44.440 4.549 1.00 10.08 185 VAL B N 1
ATOM 7777 C CA . VAL B 1 185 ? -24.625 43.353 5.185 1.00 10.79 185 VAL B CA 1
ATOM 7778 C C . VAL B 1 185 ? -26.090 43.428 4.789 1.00 10.76 185 VAL B C 1
ATOM 7779 O O . VAL B 1 185 ? -26.705 42.417 4.445 1.00 11.40 185 VAL B O 1
ATOM 7792 N N . HIS B 1 186 ? -26.676 44.629 4.844 1.00 11.69 186 HIS B N 1
ATOM 7793 C CA . HIS B 1 186 ? -28.083 44.759 4.448 1.00 12.15 186 HIS B CA 1
ATOM 7794 C C . HIS B 1 186 ? -28.309 44.324 2.997 1.00 11.70 186 HIS B C 1
ATOM 7795 O O . HIS B 1 186 ? -29.324 43.685 2.681 1.00 12.43 186 HIS B O 1
ATOM 7809 N N . MET B 1 187 ? -27.409 44.707 2.092 1.00 11.74 187 MET B N 1
ATOM 7810 C CA . MET B 1 187 ? -27.549 44.366 0.676 1.00 12.27 187 MET B CA 1
ATOM 7811 C C . MET B 1 187 ? -27.410 42.861 0.463 1.00 11.94 187 MET B C 1
ATOM 7812 O O . MET B 1 187 ? -28.228 42.243 -0.235 1.00 12.92 187 MET B O 1
ATOM 7826 N N A MET B 1 188 ? -26.398 42.236 1.067 0.62 11.38 188 MET B N 1
ATOM 7827 N N B MET B 1 188 ? -26.368 42.270 1.054 0.38 13.32 188 MET B N 1
ATOM 7828 C CA A MET B 1 188 ? -26.246 40.789 0.921 0.62 11.24 188 MET B CA 1
ATOM 7829 C CA B MET B 1 188 ? -26.164 40.826 1.017 0.38 15.01 188 MET B CA 1
ATOM 7830 C C A MET B 1 188 ? -27.398 40.036 1.572 0.62 12.76 188 MET B C 1
ATOM 7831 C C B MET B 1 188 ? -27.387 40.090 1.554 0.38 13.43 188 MET B C 1
ATOM 7832 O O A MET B 1 188 ? -27.859 39.015 1.042 0.62 14.53 188 MET B O 1
ATOM 7833 O O B MET B 1 188 ? -27.900 39.158 0.922 0.38 12.27 188 MET B O 1
ATOM 7860 N N . ALA B 1 189 ? -27.861 40.494 2.733 1.00 12.49 189 ALA B N 1
ATOM 7861 C CA . ALA B 1 189 ? -29.002 39.836 3.355 1.00 12.37 189 ALA B CA 1
ATOM 7862 C C . ALA B 1 189 ? -30.230 39.911 2.459 1.00 13.08 189 ALA B C 1
ATOM 7863 O O . ALA B 1 189 ? -30.975 38.932 2.333 1.00 14.95 189 ALA B O 1
ATOM 7871 N N . GLN B 1 190 ? -30.457 41.061 1.814 1.00 12.60 190 GLN B N 1
ATOM 7872 C CA . GLN B 1 190 ? -31.587 41.162 0.901 1.00 13.14 190 GLN B CA 1
ATOM 7873 C C . GLN B 1 190 ? -31.459 40.157 -0.237 1.00 13.99 190 GLN B C 1
ATOM 7874 O O . GLN B 1 190 ? -32.428 39.480 -0.600 1.00 16.07 190 GLN B O 1
ATOM 7888 N N . GLN B 1 191 ? -30.282 40.085 -0.849 1.00 13.71 191 GLN B N 1
ATOM 7889 C CA . GLN B 1 191 ? -30.079 39.180 -1.971 1.00 14.62 191 GLN B CA 1
ATOM 7890 C C . GLN B 1 191 ? -30.199 37.719 -1.575 1.00 16.22 191 GLN B C 1
ATOM 7891 O O . GLN B 1 191 ? -30.522 36.892 -2.432 1.00 17.37 191 GLN B O 1
ATOM 7905 N N . CYS B 1 192 ? -29.964 37.385 -0.304 1.00 16.05 192 CYS B N 1
ATOM 7906 C CA . CYS B 1 192 ? -30.019 36.001 0.167 1.00 17.09 192 CYS B CA 1
ATOM 7907 C C . CYS B 1 192 ? -31.269 35.682 0.969 1.00 17.22 192 CYS B C 1
ATOM 7908 O O . CYS B 1 192 ? -31.386 34.571 1.489 1.00 18.44 192 CYS B O 1
ATOM 7916 N N . ASP B 1 193 ? -32.200 36.621 1.086 1.00 18.40 193 ASP B N 1
ATOM 7917 C CA . ASP B 1 193 ? -33.414 36.420 1.873 1.00 21.06 193 ASP B CA 1
ATOM 7918 C C . ASP B 1 193 ? -33.087 36.065 3.322 1.00 20.02 193 ASP B C 1
ATOM 7919 O O . ASP B 1 193 ? -33.705 35.182 3.922 1.00 23.19 193 ASP B O 1
ATOM 7928 N N . LEU B 1 194 ? -32.107 36.763 3.888 1.00 17.16 194 LEU B N 1
ATOM 7929 C CA . LEU B 1 194 ? -31.754 36.631 5.290 1.00 17.93 194 LEU B CA 1
ATOM 7930 C C . LEU B 1 194 ? -32.114 37.907 6.041 1.00 18.01 194 LEU B C 1
ATOM 7931 O O . LEU B 1 194 ? -32.298 38.977 5.453 1.00 18.72 194 LEU B O 1
ATOM 7947 N N . GLU B 1 195 ? -32.223 37.780 7.357 1.00 17.46 195 GLU B N 1
ATOM 7948 C CA . GLU B 1 195 ? -32.298 38.938 8.233 1.00 18.20 195 GLU B CA 1
ATOM 7949 C C . GLU B 1 195 ? -30.891 39.427 8.572 1.00 16.14 195 GLU B C 1
ATOM 7950 O O . GLU B 1 195 ? -29.904 38.712 8.402 1.00 17.96 195 GLU B O 1
ATOM 7962 N N . VAL B 1 196 ? -30.804 40.653 9.060 1.00 15.29 196 VAL B N 1
ATOM 7963 C CA . VAL B 1 196 ? -29.508 41.200 9.440 1.00 14.28 196 VAL B CA 1
ATOM 7964 C C . VAL B 1 196 ? -29.178 40.820 10.878 1.00 13.33 196 VAL B C 1
ATOM 7965 O O . VAL B 1 196 ? -30.023 40.845 11.777 1.00 15.23 196 VAL B O 1
ATOM 7978 N N . GLY B 1 197 ? -27.904 40.496 11.091 1.00 12.69 197 GLY B N 1
ATOM 7979 C CA . GLY B 1 197 ? -27.357 40.166 12.396 1.00 12.39 197 GLY B CA 1
ATOM 7980 C C . GLY B 1 197 ? -26.474 41.273 12.938 1.00 11.10 197 GLY B C 1
ATOM 7981 O O . GLY B 1 197 ? -26.921 42.417 13.066 1.00 12.91 197 GLY B O 1
ATOM 7985 N N . ASP B 1 198 ? -25.221 40.946 13.262 1.00 11.06 198 ASP B N 1
ATOM 7986 C CA . ASP B 1 198 ? -24.266 41.883 13.835 1.00 10.71 198 ASP B CA 1
ATOM 7987 C C . ASP B 1 198 ? -23.228 42.285 12.797 1.00 10.46 198 ASP B C 1
ATOM 7988 O O . ASP B 1 198 ? -22.812 41.477 11.957 1.00 11.57 198 ASP B O 1
ATOM 7997 N N . PHE B 1 199 ? -22.759 43.523 12.921 1.00 10.08 199 PHE B N 1
ATOM 7998 C CA . PHE B 1 199 ? -21.465 43.919 12.377 1.00 9.81 199 PHE B CA 1
ATOM 7999 C C . PHE B 1 199 ? -20.464 43.997 13.524 1.00 8.81 199 PHE B C 1
ATOM 8000 O O . PHE B 1 199 ? -20.654 44.764 14.475 1.00 9.72 199 PHE B O 1
ATOM 8017 N N . VAL B 1 200 ? -19.433 43.163 13.458 1.00 8.46 200 VAL B N 1
ATOM 8018 C CA . VAL B 1 200 ? -18.357 43.138 14.454 1.00 8.75 200 VAL B CA 1
ATOM 8019 C C . VAL B 1 200 ? -17.161 43.851 13.847 1.00 7.93 200 VAL B C 1
ATOM 8020 O O . VAL B 1 200 ? -16.693 43.461 12.774 1.00 9.24 200 VAL B O 1
ATOM 8033 N N . TRP B 1 201 ? -16.682 44.909 14.511 1.00 8.42 201 TRP B N 1
ATOM 8034 C CA . TRP B 1 201 ? -15.534 45.677 14.050 1.00 8.24 201 TRP B CA 1
ATOM 8035 C C . TRP B 1 201 ? -14.332 45.350 14.929 1.00 7.85 201 TRP B C 1
ATOM 8036 O O . TRP B 1 201 ? -14.417 45.478 16.152 1.00 8.37 201 TRP B O 1
ATOM 8057 N N . THR B 1 202 ? -13.219 44.939 14.307 1.00 7.66 202 THR B N 1
ATOM 8058 C CA . THR B 1 202 ? -11.974 44.665 15.015 1.00 7.82 202 THR B CA 1
ATOM 8059 C C . THR B 1 202 ? -10.879 45.547 14.448 1.00 7.51 202 THR B C 1
ATOM 8060 O O . THR B 1 202 ? -10.685 45.590 13.230 1.00 8.82 202 THR B O 1
ATOM 8071 N N . GLY B 1 203 ? -10.157 46.236 15.332 1.00 7.99 203 GLY B N 1
ATOM 8072 C CA . GLY B 1 203 ? -9.080 47.120 14.927 1.00 8.24 203 GLY B CA 1
ATOM 8073 C C . GLY B 1 203 ? -7.699 46.616 15.306 1.00 7.38 203 GLY B C 1
ATOM 8074 O O . GLY B 1 203 ? -7.496 46.042 16.382 1.00 7.89 203 GLY B O 1
ATOM 8078 N N . GLY B 1 204 ? -6.747 46.908 14.421 1.00 7.72 204 GLY B N 1
ATOM 8079 C CA . GLY B 1 204 ? -5.317 46.808 14.689 1.00 8.09 204 GLY B CA 1
ATOM 8080 C C . GLY B 1 204 ? -4.789 48.113 15.257 1.00 7.13 204 GLY B C 1
ATOM 8081 O O . GLY B 1 204 ? -5.163 48.472 16.381 1.00 7.87 204 GLY B O 1
ATOM 8085 N N . ASP B 1 205 ? -3.975 48.846 14.483 1.00 7.67 205 ASP B N 1
ATOM 8086 C CA . ASP B 1 205 ? -3.442 50.143 14.921 1.00 7.81 205 ASP B CA 1
ATOM 8087 C C . ASP B 1 205 ? -4.563 51.169 14.756 1.00 8.03 205 ASP B C 1
ATOM 8088 O O . ASP B 1 205 ? -4.933 51.544 13.626 1.00 8.29 205 ASP B O 1
ATOM 8097 N N . THR B 1 206 ? -5.135 51.574 15.886 1.00 7.73 206 THR B N 1
ATOM 8098 C CA . THR B 1 206 ? -6.354 52.375 15.957 1.00 7.36 206 THR B CA 1
ATOM 8099 C C . THR B 1 206 ? -5.964 53.713 16.573 1.00 7.51 206 THR B C 1
ATOM 8100 O O . THR B 1 206 ? -5.481 53.747 17.703 1.00 8.03 206 THR B O 1
ATOM 8111 N N . HIS B 1 207 ? -6.137 54.803 15.822 1.00 7.63 207 HIS B N 1
ATOM 8112 C CA . HIS B 1 207 ? -5.413 56.029 16.143 1.00 7.81 207 HIS B CA 1
ATOM 8113 C C . HIS B 1 207 ? -6.238 57.285 15.885 1.00 7.44 207 HIS B C 1
ATOM 8114 O O . HIS B 1 207 ? -7.182 57.311 15.091 1.00 8.33 207 HIS B O 1
ATOM 8128 N N . LEU B 1 208 ? -5.801 58.349 16.552 1.00 7.54 208 LEU B N 1
ATOM 8129 C CA . LEU B 1 208 ? -6.246 59.719 16.310 1.00 8.37 208 LEU B CA 1
ATOM 8130 C C . LEU B 1 208 ? -5.031 60.543 15.881 1.00 7.86 208 LEU B C 1
ATOM 8131 O O . LEU B 1 208 ? -3.998 60.558 16.573 1.00 8.86 208 LEU B O 1
ATOM 8147 N N . TYR B 1 209 ? -5.148 61.241 14.759 1.00 8.22 209 TYR B N 1
ATOM 8148 C CA . TYR B 1 209 ? -4.066 62.111 14.307 1.00 8.16 209 TYR B CA 1
ATOM 8149 C C . TYR B 1 209 ? -3.896 63.310 15.238 1.00 8.42 209 TYR B C 1
ATOM 8150 O O . TYR B 1 209 ? -4.857 63.860 15.790 1.00 9.19 209 TYR B O 1
ATOM 8168 N N A SER B 1 210 ? -2.641 63.743 15.387 0.40 8.98 210 SER B N 1
ATOM 8169 N N B SER B 1 210 ? -2.645 63.740 15.369 0.60 9.38 210 SER B N 1
ATOM 8170 C CA A SER B 1 210 ? -2.322 64.827 16.316 0.40 10.02 210 SER B CA 1
ATOM 8171 C CA B SER B 1 210 ? -2.269 64.790 16.305 0.60 10.89 210 SER B CA 1
ATOM 8172 C C A SER B 1 210 ? -3.070 66.109 15.980 0.40 9.96 210 SER B C 1
ATOM 8173 C C B SER B 1 210 ? -2.821 66.165 15.929 0.60 11.00 210 SER B C 1
ATOM 8174 O O A SER B 1 210 ? -3.420 66.880 16.883 0.40 10.63 210 SER B O 1
ATOM 8175 O O B SER B 1 210 ? -2.808 67.053 16.784 0.60 13.17 210 SER B O 1
ATOM 8190 N N . ASN B 1 211 ? -3.325 66.355 14.703 1.00 9.64 211 ASN B N 1
ATOM 8191 C CA . ASN B 1 211 ? -3.985 67.580 14.289 1.00 10.66 211 ASN B CA 1
ATOM 8192 C C . ASN B 1 211 ? -5.503 67.493 14.381 1.00 11.10 211 ASN B C 1
ATOM 8193 O O . ASN B 1 211 ? -6.181 68.419 13.931 1.00 13.39 211 ASN B O 1
ATOM 8205 N N . HIS B 1 212 ? -6.049 66.455 15.014 1.00 10.43 212 HIS B N 1
ATOM 8206 C CA . HIS B 1 212 ? -7.483 66.293 15.218 1.00 10.13 212 HIS B CA 1
ATOM 8207 C C . HIS B 1 212 ? -7.896 66.416 16.685 1.00 10.19 212 HIS B C 1
ATOM 8208 O O . HIS B 1 212 ? -9.030 66.059 17.039 1.00 11.13 212 HIS B O 1
ATOM 8222 N N . MET B 1 213 ? -7.037 66.942 17.556 1.00 10.78 213 MET B N 1
ATOM 8223 C CA . MET B 1 213 ? -7.394 66.976 18.971 1.00 11.41 213 MET B CA 1
ATOM 8224 C C . MET B 1 213 ? -8.557 67.926 19.254 1.00 10.89 213 MET B C 1
ATOM 8225 O O . MET B 1 213 ? -9.443 67.588 20.043 1.00 11.00 213 MET B O 1
ATOM 8239 N N . ASP B 1 214 ? -8.581 69.114 18.637 1.00 10.49 214 ASP B N 1
ATOM 8240 C CA . ASP B 1 214 ? -9.707 70.019 18.886 1.00 10.52 214 ASP B CA 1
ATOM 8241 C C . ASP B 1 214 ? -11.016 69.373 18.445 1.00 10.47 214 ASP B C 1
ATOM 8242 O O . ASP B 1 214 ? -12.039 69.447 19.146 1.00 10.50 214 ASP B O 1
ATOM 8251 N N . GLN B 1 215 ? -11.000 68.743 17.273 1.00 9.15 215 GLN B N 1
ATOM 8252 C CA . GLN B 1 215 ? -12.195 68.115 16.734 1.00 9.43 215 GLN B CA 1
ATOM 8253 C C . GLN B 1 215 ? -12.646 66.953 17.614 1.00 9.83 215 GLN B C 1
ATOM 8254 O O . GLN B 1 215 ? -13.853 66.737 17.803 1.00 10.55 215 GLN B O 1
ATOM 8268 N N . THR B 1 216 ? -11.680 66.205 18.166 1.00 9.59 216 THR B N 1
ATOM 8269 C CA . THR B 1 216 ? -11.974 65.099 19.078 1.00 10.47 216 THR B CA 1
ATOM 8270 C C . THR B 1 216 ? -12.645 65.608 20.356 1.00 10.48 216 THR B C 1
ATOM 8271 O O . THR B 1 216 ? -13.663 65.060 20.802 1.00 11.25 216 THR B O 1
ATOM 8282 N N . HIS B 1 217 ? -12.084 66.653 20.975 1.00 10.42 217 HIS B N 1
ATOM 8283 C CA . HIS B 1 217 ? -12.709 67.206 22.175 1.00 11.04 217 HIS B CA 1
ATOM 8284 C C . HIS B 1 217 ? -14.119 67.707 21.871 1.00 11.08 217 HIS B C 1
ATOM 8285 O O . HIS B 1 217 ? -15.036 67.546 22.686 1.00 11.65 217 HIS B O 1
ATOM 8299 N N . LEU B 1 218 ? -14.312 68.343 20.716 1.00 9.95 218 LEU B N 1
ATOM 8300 C CA . LEU B 1 218 ? -15.648 68.783 20.331 1.00 10.66 218 LEU B CA 1
ATOM 8301 C C . LEU B 1 218 ? -16.602 67.596 20.257 1.00 10.09 218 LEU B C 1
ATOM 8302 O O . LEU B 1 218 ? -17.686 67.610 20.854 1.00 11.06 218 LEU B O 1
ATOM 8318 N N . GLN B 1 219 ? -16.226 66.545 19.538 1.00 10.09 219 GLN B N 1
ATOM 8319 C CA . GLN B 1 219 ? -17.164 65.441 19.356 1.00 10.07 219 GLN B CA 1
ATOM 8320 C C . GLN B 1 219 ? -17.454 64.736 20.676 1.00 10.52 219 GLN B C 1
ATOM 8321 O O . GLN B 1 219 ? -18.598 64.347 20.941 1.00 11.34 219 GLN B O 1
ATOM 8335 N N . LEU B 1 220 ? -16.438 64.580 21.531 1.00 10.41 220 LEU B N 1
ATOM 8336 C CA . LEU B 1 220 ? -16.634 63.917 22.815 1.00 10.99 220 LEU B CA 1
ATOM 8337 C C . LEU B 1 220 ? -17.528 64.715 23.759 1.00 11.60 220 LEU B C 1
ATOM 8338 O O . LEU B 1 220 ? -18.058 64.145 24.717 1.00 13.48 220 LEU B O 1
ATOM 8354 N N . SER B 1 221 ? -17.729 66.012 23.507 1.00 12.33 221 SER B N 1
ATOM 8355 C CA . SER B 1 221 ? -18.641 66.807 24.318 1.00 13.28 221 SER B CA 1
ATOM 8356 C C . SER B 1 221 ? -20.104 66.601 23.938 1.00 12.81 221 SER B C 1
ATOM 8357 O O . SER B 1 221 ? -20.982 67.156 24.606 1.00 15.48 221 SER B O 1
ATOM 8365 N N . ARG B 1 222 ? -20.389 65.845 22.886 1.00 12.33 222 ARG B N 1
ATOM 8366 C CA . ARG B 1 222 ? -21.736 65.678 22.363 1.00 12.50 222 ARG B CA 1
ATOM 8367 C C . ARG B 1 222 ? -22.317 64.330 22.751 1.00 13.38 222 ARG B C 1
ATOM 8368 O O . ARG B 1 222 ? -21.607 63.325 22.776 1.00 14.67 222 ARG B O 1
ATOM 8389 N N . GLU B 1 223 ? -23.626 64.307 23.033 1.00 14.15 223 GLU B N 1
ATOM 8390 C CA . GLU B 1 223 ? -24.289 63.058 23.376 1.00 14.24 223 GLU B CA 1
ATOM 8391 C C . GLU B 1 223 ? -24.841 62.393 22.116 1.00 13.87 223 GLU B C 1
ATOM 8392 O O . GLU B 1 223 ? -25.450 63.058 21.275 1.00 14.92 223 GLU B O 1
ATOM 8404 N N . PRO B 1 224 ? -24.690 61.082 21.978 1.00 13.48 224 PRO B N 1
ATOM 8405 C CA . PRO B 1 224 ? -25.259 60.403 20.813 1.00 14.31 224 PRO B CA 1
ATOM 8406 C C . PRO B 1 224 ? -26.777 60.471 20.819 1.00 13.98 224 PRO B C 1
ATOM 8407 O O . PRO B 1 224 ? -27.428 60.651 21.853 1.00 17.33 224 PRO B O 1
ATOM 8418 N N . ARG B 1 225 ? -27.320 60.345 19.625 1.00 15.59 225 ARG B N 1
ATOM 8419 C CA . ARG B 1 225 ? -28.751 60.320 19.395 1.00 17.02 225 ARG B CA 1
ATOM 8420 C C . ARG B 1 225 ? -29.210 58.966 18.883 1.00 16.18 225 ARG B C 1
ATOM 8421 O O . ARG B 1 225 ? -28.399 58.137 18.476 1.00 15.52 225 ARG B O 1
ATOM 8442 N N . PRO B 1 226 ? -30.511 58.682 18.930 1.00 19.40 226 PRO B N 1
ATOM 8443 C CA . PRO B 1 226 ? -30.970 57.360 18.474 1.00 19.38 226 PRO B CA 1
ATOM 8444 C C . PRO B 1 226 ? -30.541 57.081 17.037 1.00 17.56 226 PRO B C 1
ATOM 8445 O O . PRO B 1 226 ? -30.526 57.975 16.194 1.00 20.19 226 PRO B O 1
ATOM 8456 N N . LEU B 1 227 ? -30.218 55.818 16.756 1.00 15.84 227 LEU B N 1
ATOM 8457 C CA . LEU B 1 227 ? -29.760 55.438 15.430 1.00 15.85 227 LEU B CA 1
ATOM 8458 C C . LEU B 1 227 ? -30.881 55.567 14.398 1.00 15.22 227 LEU B C 1
ATOM 8459 O O . LEU B 1 227 ? -32.058 55.331 14.702 1.00 17.81 227 LEU B O 1
ATOM 8475 N N . PRO B 1 228 ? -30.536 55.892 13.160 1.00 14.94 228 PRO B N 1
ATOM 8476 C CA . PRO B 1 228 ? -31.510 55.890 12.071 1.00 15.24 228 PRO B CA 1
ATOM 8477 C C . PRO B 1 228 ? -31.843 54.468 11.615 1.00 15.27 228 PRO B C 1
ATOM 8478 O O . PRO B 1 228 ? -31.337 53.473 12.142 1.00 15.89 228 PRO B O 1
ATOM 8489 N N . LYS B 1 229 ? -32.719 54.390 10.613 1.00 16.15 229 LYS B N 1
ATOM 8490 C CA . LYS B 1 229 ? -33.155 53.136 10.014 1.00 14.83 229 LYS B CA 1
ATOM 8491 C C . LYS B 1 229 ? -32.844 53.157 8.523 1.00 15.17 229 LYS B C 1
ATOM 8492 O O . LYS B 1 229 ? -33.161 54.134 7.838 1.00 17.59 229 LYS B O 1
ATOM 8511 N N . LEU B 1 230 ? -32.240 52.081 8.019 1.00 14.30 230 LEU B N 1
ATOM 8512 C CA . LEU B 1 230 ? -31.996 51.939 6.591 1.00 15.03 230 LEU B CA 1
ATOM 8513 C C . LEU B 1 230 ? -33.224 51.350 5.909 1.00 16.44 230 LEU B C 1
ATOM 8514 O O . LEU B 1 230 ? -33.734 50.308 6.331 1.00 19.02 230 LEU B O 1
ATOM 8530 N N . ILE B 1 231 ? -33.665 52.004 4.839 1.00 15.47 231 ILE B N 1
ATOM 8531 C CA . ILE B 1 231 ? -34.711 51.503 3.953 1.00 16.31 231 ILE B CA 1
ATOM 8532 C C . ILE B 1 231 ? -34.088 51.225 2.592 1.00 16.52 231 ILE B C 1
ATOM 8533 O O . ILE B 1 231 ? -33.451 52.114 2.013 1.00 18.33 231 ILE B O 1
ATOM 8549 N N . ILE B 1 232 ? -34.274 50.008 2.074 1.00 15.80 232 ILE B N 1
ATOM 8550 C CA . ILE B 1 232 ? -33.926 49.703 0.691 1.00 16.12 232 ILE B CA 1
ATOM 8551 C C . ILE B 1 232 ? -35.223 49.752 -0.107 1.00 17.15 232 ILE B C 1
ATOM 8552 O O . ILE B 1 232 ? -36.162 48.992 0.162 1.00 18.48 232 ILE B O 1
ATOM 8568 N N . LYS B 1 233 ? -35.288 50.654 -1.079 1.00 17.43 233 LYS B N 1
ATOM 8569 C CA . LYS B 1 233 ? -36.537 50.957 -1.783 1.00 18.67 233 LYS B CA 1
ATOM 8570 C C . LYS B 1 233 ? -36.787 50.074 -3.001 1.00 19.07 233 LYS B C 1
ATOM 8571 O O . LYS B 1 233 ? -37.915 50.055 -3.518 1.00 20.53 233 LYS B O 1
ATOM 8590 N N . ARG B 1 234 ? -35.783 49.326 -3.449 1.00 16.47 234 ARG B N 1
ATOM 8591 C CA . ARG B 1 234 ? -35.875 48.498 -4.638 1.00 16.51 234 ARG B CA 1
ATOM 8592 C C . ARG B 1 234 ? -34.939 47.320 -4.418 1.00 19.39 234 ARG B C 1
ATOM 8593 O O . ARG B 1 234 ? -33.828 47.502 -3.924 1.00 22.50 234 ARG B O 1
ATOM 8614 N N . LYS B 1 235 ? -35.392 46.109 -4.756 1.00 17.29 235 LYS B N 1
ATOM 8615 C CA . LYS B 1 235 ? -34.549 44.925 -4.671 1.00 16.76 235 LYS B CA 1
ATOM 8616 C C . LYS B 1 235 ? -33.971 44.652 -6.056 1.00 16.20 235 LYS B C 1
ATOM 8617 O O . LYS B 1 235 ? -34.698 44.176 -6.942 1.00 17.89 235 LYS B O 1
ATOM 8636 N N . PRO B 1 236 ? -32.692 44.939 -6.301 1.00 15.43 236 PRO B N 1
ATOM 8637 C CA . PRO B 1 236 ? -32.123 44.719 -7.635 1.00 16.74 236 PRO B CA 1
ATOM 8638 C C . PRO B 1 236 ? -31.934 43.235 -7.938 1.00 15.04 236 PRO B C 1
ATOM 8639 O O . PRO B 1 236 ? -32.010 42.356 -7.071 1.00 16.16 236 PRO B O 1
ATOM 8650 N N . GLU B 1 237 ? -31.550 42.975 -9.188 1.00 17.36 237 GLU B N 1
ATOM 8651 C CA . GLU B 1 237 ? -31.380 41.608 -9.675 1.00 19.32 237 GLU B CA 1
ATOM 8652 C C . GLU B 1 237 ? -30.179 40.891 -9.066 1.00 17.88 237 GLU B C 1
ATOM 8653 O O . GLU B 1 237 ? -30.164 39.655 -9.047 1.00 19.83 237 GLU B O 1
ATOM 8660 N N . SER B 1 238 ? -29.176 41.625 -8.595 1.00 16.45 238 SER B N 1
ATOM 8661 C CA . SER B 1 238 ? -27.984 41.032 -8.000 1.00 15.14 238 SER B CA 1
ATOM 8662 C C . SER B 1 238 ? -27.329 42.080 -7.110 1.00 13.71 238 SER B C 1
ATOM 8663 O O . SER B 1 238 ? -27.684 43.263 -7.148 1.00 14.13 238 SER B O 1
ATOM 8671 N N . ILE B 1 239 ? -26.355 41.622 -6.318 1.00 14.10 239 ILE B N 1
ATOM 8672 C CA . ILE B 1 239 ? -25.560 42.480 -5.449 1.00 14.23 239 ILE B CA 1
ATOM 8673 C C . ILE B 1 239 ? -24.818 43.561 -6.232 1.00 13.43 239 ILE B C 1
ATOM 8674 O O . ILE B 1 239 ? -24.356 44.543 -5.634 1.00 14.24 239 ILE B O 1
ATOM 8690 N N . PHE B 1 240 ? -24.684 43.399 -7.552 1.00 13.95 240 PHE B N 1
ATOM 8691 C CA . PHE B 1 240 ? -23.946 44.317 -8.415 1.00 14.26 240 PHE B CA 1
ATOM 8692 C C . PHE B 1 240 ? -24.831 45.360 -9.080 1.00 15.46 240 PHE B C 1
ATOM 8693 O O . PHE B 1 240 ? -24.332 46.168 -9.870 1.00 16.24 240 PHE B O 1
ATOM 8710 N N . ASP B 1 241 ? -26.121 45.387 -8.753 1.00 14.97 241 ASP B N 1
ATOM 8711 C CA . ASP B 1 241 ? -27.089 46.194 -9.493 1.00 14.60 241 ASP B CA 1
ATOM 8712 C C . ASP B 1 241 ? -27.754 47.266 -8.633 1.00 14.03 241 ASP B C 1
ATOM 8713 O O . ASP B 1 241 ? -28.773 47.834 -9.049 1.00 16.09 241 ASP B O 1
ATOM 8722 N N . TYR B 1 242 ? -27.192 47.579 -7.466 1.00 15.19 242 TYR B N 1
ATOM 8723 C CA . TYR B 1 242 ? -27.712 48.658 -6.636 1.00 14.68 242 TYR B CA 1
ATOM 8724 C C . TYR B 1 242 ? -27.329 50.027 -7.204 1.00 14.50 242 TYR B C 1
ATOM 8725 O O . TYR B 1 242 ? -26.376 50.181 -7.981 1.00 17.30 242 TYR B O 1
ATOM 8743 N N . ARG B 1 243 ? -28.120 51.024 -6.816 1.00 16.27 243 ARG B N 1
ATOM 8744 C CA . ARG B 1 243 ? -27.898 52.413 -7.182 1.00 16.43 243 ARG B CA 1
ATOM 8745 C C . ARG B 1 243 ? -28.118 53.274 -5.945 1.00 16.37 243 ARG B C 1
ATOM 8746 O O . ARG B 1 243 ? -28.844 52.896 -5.022 1.00 16.04 243 ARG B O 1
ATOM 8767 N N . PHE B 1 244 ? -27.509 54.466 -5.952 1.00 15.96 244 PHE B N 1
ATOM 8768 C CA . PHE B 1 244 ? -27.621 55.382 -4.820 1.00 18.10 244 PHE B CA 1
ATOM 8769 C C . PHE B 1 244 ? -29.073 55.600 -4.411 1.00 17.98 244 PHE B C 1
ATOM 8770 O O . PHE B 1 244 ? -29.391 55.634 -3.213 1.00 17.85 244 PHE B O 1
ATOM 8787 N N . GLU B 1 245 ? -29.965 55.749 -5.394 1.00 18.28 245 GLU B N 1
ATOM 8788 C CA . GLU B 1 245 ? -31.363 56.053 -5.118 1.00 19.32 245 GLU B CA 1
ATOM 8789 C C . GLU B 1 245 ? -32.116 54.901 -4.464 1.00 18.16 245 GLU B C 1
ATOM 8790 O O . GLU B 1 245 ? -33.252 55.098 -4.024 1.00 20.86 245 GLU B O 1
ATOM 8802 N N . ASP B 1 246 ? -31.530 53.708 -4.389 1.00 16.19 246 ASP B N 1
ATOM 8803 C CA . ASP B 1 246 ? -32.205 52.600 -3.730 1.00 15.96 246 ASP B CA 1
ATOM 8804 C C . ASP B 1 246 ? -32.209 52.740 -2.213 1.00 16.79 246 ASP B C 1
ATOM 8805 O O . ASP B 1 246 ? -32.942 52.009 -1.545 1.00 20.33 246 ASP B O 1
ATOM 8814 N N . PHE B 1 247 ? -31.400 53.631 -1.649 1.00 15.89 247 PHE B N 1
ATOM 8815 C CA . PHE B 1 247 ? -31.220 53.698 -0.208 1.00 15.15 247 PHE B CA 1
ATOM 8816 C C . PHE B 1 247 ? -31.829 54.965 0.376 1.00 17.57 247 PHE B C 1
ATOM 8817 O O . PHE B 1 247 ? -31.680 56.058 -0.179 1.00 19.61 247 PHE B O 1
ATOM 8834 N N . GLU B 1 248 ? -32.515 54.817 1.504 1.00 16.81 248 GLU B N 1
ATOM 8835 C CA . GLU B 1 248 ? -32.972 55.956 2.280 1.00 18.84 248 GLU B CA 1
ATOM 8836 C C . GLU B 1 248 ? -32.632 55.703 3.738 1.00 18.72 248 GLU B C 1
ATOM 8837 O O . GLU B 1 248 ? -32.933 54.634 4.271 1.00 19.96 248 GLU B O 1
ATOM 8844 N N . ILE B 1 249 ? -31.994 56.670 4.374 1.00 18.54 249 ILE B N 1
ATOM 8845 C CA . ILE B 1 249 ? -31.683 56.595 5.793 1.00 19.20 249 ILE B CA 1
ATOM 8846 C C . ILE B 1 249 ? -32.699 57.480 6.491 1.00 21.46 249 ILE B C 1
ATOM 8847 O O . ILE B 1 249 ? -32.662 58.705 6.358 1.00 25.61 249 ILE B O 1
ATOM 8863 N N . GLU B 1 250 ? -33.600 56.851 7.232 1.00 17.89 250 GLU B N 1
ATOM 8864 C CA . GLU B 1 250 ? -34.729 57.503 7.874 1.00 17.90 250 GLU B CA 1
ATOM 8865 C C . GLU B 1 250 ? -34.412 57.813 9.332 1.00 17.81 250 GLU B C 1
ATOM 8866 O O . GLU B 1 250 ? -33.784 57.015 10.029 1.00 18.11 250 GLU B O 1
ATOM 8878 N N . GLY B 1 251 ? -34.852 58.977 9.797 1.00 17.99 251 GLY B N 1
ATOM 8879 C CA . GLY B 1 251 ? -34.667 59.311 11.193 1.00 17.49 251 GLY B CA 1
ATOM 8880 C C . GLY B 1 251 ? -33.232 59.599 11.587 1.00 18.21 251 GLY B C 1
ATOM 8881 O O . GLY B 1 251 ? -32.851 59.348 12.736 1.00 19.59 251 GLY B O 1
ATOM 8885 N N . TYR B 1 252 ? -32.420 60.124 10.669 1.00 15.96 252 TYR B N 1
ATOM 8886 C CA . TYR B 1 252 ? -31.040 60.507 10.968 1.00 15.77 252 TYR B CA 1
ATOM 8887 C C . TYR B 1 252 ? -31.042 61.966 11.398 1.00 15.37 252 TYR B C 1
ATOM 8888 O O . TYR B 1 252 ? -31.330 62.860 10.596 1.00 17.92 252 TYR B O 1
ATOM 8906 N N . ASP B 1 253 ? -30.690 62.204 12.657 1.00 17.46 253 ASP B N 1
ATOM 8907 C CA . ASP B 1 253 ? -30.755 63.526 13.277 1.00 18.75 253 ASP B CA 1
ATOM 8908 C C . ASP B 1 253 ? -29.411 63.839 13.931 1.00 17.03 253 ASP B C 1
ATOM 8909 O O . ASP B 1 253 ? -29.307 63.926 15.161 1.00 18.92 253 ASP B O 1
ATOM 8918 N N . PRO B 1 254 ? -28.357 64.0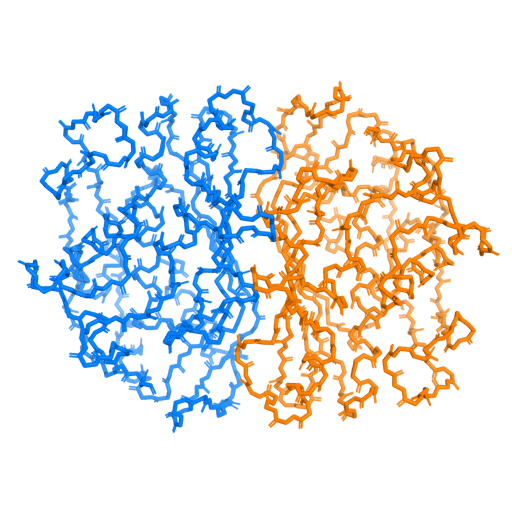28 13.135 1.00 14.73 254 PRO B N 1
ATOM 8919 C CA . PRO B 1 254 ? -27.019 64.197 13.703 1.00 13.30 254 PRO B CA 1
ATOM 8920 C C . PRO B 1 254 ? -26.767 65.603 14.236 1.00 12.51 254 PRO B C 1
ATOM 8921 O O . PRO B 1 254 ? -27.421 66.584 13.869 1.00 13.73 254 PRO B O 1
ATOM 8932 N N . HIS B 1 255 ? -25.775 65.681 15.107 1.00 11.84 255 HIS B N 1
ATOM 8933 C CA . HIS B 1 255 ? -25.101 66.926 15.426 1.00 11.17 255 HIS B CA 1
ATOM 8934 C C . HIS B 1 255 ? -24.379 67.452 14.177 1.00 10.92 255 HIS B C 1
ATOM 8935 O O . HIS B 1 255 ? -24.184 66.701 13.202 1.00 11.59 255 HIS B O 1
ATOM 8949 N N . PRO B 1 256 ? -23.931 68.708 14.174 1.00 10.84 256 PRO B N 1
ATOM 8950 C CA . PRO B 1 256 ? -23.311 69.264 12.962 1.00 10.45 256 PRO B CA 1
ATOM 8951 C C . PRO B 1 256 ? -22.054 68.523 12.511 1.00 10.56 256 PRO B C 1
ATOM 8952 O O . PRO B 1 256 ? -21.241 68.048 13.322 1.00 10.52 256 PRO B O 1
ATOM 8963 N N . GLY B 1 257 ? -21.866 68.471 11.187 1.00 10.85 257 GLY B N 1
ATOM 8964 C CA . GLY B 1 257 ? -20.608 67.988 10.634 1.00 10.69 257 GLY B CA 1
ATOM 8965 C C . GLY B 1 257 ? -19.417 68.732 11.219 1.00 10.69 257 GLY B C 1
ATOM 8966 O O . GLY B 1 257 ? -19.506 69.914 11.577 1.00 10.68 257 GLY B O 1
ATOM 8970 N N . ILE B 1 258 ? -18.289 68.035 11.332 1.00 10.51 258 ILE B N 1
ATOM 8971 C CA . ILE B 1 258 ? -17.044 68.567 11.870 1.00 10.32 258 ILE B CA 1
ATOM 8972 C C . ILE B 1 258 ? -15.998 68.531 10.755 1.00 10.94 258 ILE B C 1
ATOM 8973 O O . ILE B 1 258 ? -15.841 67.514 10.075 1.00 12.94 258 ILE B O 1
ATOM 8989 N N . LYS B 1 259 ? -15.300 69.634 10.554 1.00 10.08 259 LYS B N 1
ATOM 8990 C CA . LYS B 1 259 ? -14.298 69.767 9.503 1.00 10.63 259 LYS B CA 1
ATOM 8991 C C . LYS B 1 259 ? -12.915 69.413 10.044 1.00 10.07 259 LYS B C 1
ATOM 8992 O O . LYS B 1 259 ? -12.462 69.985 11.043 1.00 10.12 259 LYS B O 1
ATOM 9011 N N . ALA B 1 260 ? -12.247 68.466 9.385 1.00 11.03 260 ALA B N 1
ATOM 9012 C CA . ALA B 1 260 ? -10.941 68.026 9.828 1.00 13.07 260 ALA B CA 1
ATOM 9013 C C . ALA B 1 260 ? -10.111 67.619 8.623 1.00 12.85 260 ALA B C 1
ATOM 9014 O O . ALA B 1 260 ? -10.608 66.874 7.770 1.00 16.10 260 ALA B O 1
ATOM 9021 N N . PRO B 1 261 ? -8.863 68.056 8.540 1.00 11.26 261 PRO B N 1
ATOM 9022 C CA . PRO B 1 261 ? -8.059 67.749 7.352 1.00 12.16 261 PRO B CA 1
ATOM 9023 C C . PRO B 1 261 ? -7.486 66.342 7.404 1.00 10.27 261 PRO B C 1
ATOM 9024 O O . PRO B 1 261 ? -6.999 65.882 8.440 1.00 10.69 261 PRO B O 1
ATOM 9035 N N . VAL B 1 262 ? -7.488 65.680 6.246 1.00 10.05 262 VAL B N 1
ATOM 9036 C CA . VAL B 1 262 ? -6.944 64.324 6.157 1.00 9.40 262 VAL B CA 1
ATOM 9037 C C . VAL B 1 262 ? -5.420 64.370 6.078 1.00 9.45 262 VAL B C 1
ATOM 9038 O O . VAL B 1 262 ? -4.827 65.304 5.526 1.00 10.93 262 VAL B O 1
ATOM 9051 N N . ALA B 1 263 ? -4.784 63.351 6.657 1.00 9.57 263 ALA B N 1
ATOM 9052 C CA . ALA B 1 263 ? -3.332 63.197 6.629 1.00 9.79 263 ALA B CA 1
ATOM 9053 C C . ALA B 1 263 ? -2.978 62.386 5.390 1.00 9.49 263 ALA B C 1
ATOM 9054 O O . ALA B 1 263 ? -3.452 61.260 5.228 1.00 10.84 263 ALA B O 1
ATOM 9061 N N . ILE B 1 264 ? -2.144 62.953 4.519 1.00 10.94 264 ILE B N 1
ATOM 9062 C CA . ILE B 1 264 ? -1.879 62.365 3.212 1.00 11.56 264 ILE B CA 1
ATOM 9063 C C . ILE B 1 264 ? -0.724 61.362 3.237 1.00 11.47 264 ILE B C 1
ATOM 9064 O O . ILE B 1 264 ? -0.873 60.239 2.713 1.00 12.03 264 ILE B O 1
#

GO terms:
  GO:0004799 thymidylate synthase activity (F, EXP)
  GO:0000287 magnesium ion binding (F, IDA)
  GO:0004799 thymidylate synthase activity (F, IDA)
  GO:0005829 cytosol (C, IDA)
  GO:0042803 protein homodimerization activity (F, IDA)
  GO:0006231 dTMP biosynthetic process (P, IDA)
  GO:0009314 response to radiation (P, IMP)

B-factor: mean 15.37, std 7.98, range [4.9, 72.34]

InterPro domains:
  IPR000398 Thymidylate synthase [MF_00008] (1-264)
  IPR000398 Thymidylate synthase [PR00108] (42-63)
  IPR000398 Thymidylate synthase [PR00108] (115-134)
  IPR000398 Thymidylate synthase [PR00108] (141-156)
  IPR000398 Thymidylate synthase [PR00108] (159-185)
  IPR000398 Thymidylate synthase [PR00108] (197-214)
  IPR000398 Thymidylate synthase [TIGR03284] (2-85)
  IPR000398 Thymidylate synthase [TIGR03284] (84-264)
  IPR020940 Thymidylate synthase, active site [PS00091] (126-154)
  IPR023451 Thymidylate synthase/dCMP hydroxymethylase domain [PF00303] (2-264)
  IPR023451 Thymidylate synthase/dCMP hydroxymethylase domain [cd00351] (3-215)
  IPR036926 Thymidylate synthase/dCMP hydroxymethylase superfamily [G3DSA:3.30.572.10] (1-264)
  IPR036926 Thymidylate synthase/dCMP hydroxymethylase superfamily [SSF55831] (1-264)
  IPR045097 Thymidylate synthase/dCMP hydroxymethylase [PTHR11548] (2-264)